Protein AF-0000000078660458 (afdb_homodimer)

Secondary structure (DSSP, 8-state):
------SSEEEEETTEEEEEEE--GGGHHHHHHHHHHS-GGGGTTSSB-TTSHHHHHHHHHHHHTTSEE-EEEEETTEEEEEEEEE--TTBS-TTEEEEEEEE-GGGTTTTHHHHHHHHHHHHHHHTT-SEEEEEE-TT-HHHHHHHHHTT-EEEEEEEEEEE-TTS-EEEEEEEEEEHHHHHHHHHHTT--/------SSEEEEETTEEEEEEE--GGGHHHHHHHHHHS-GGGGTTSSB-TTSHHHHHHHHHHHHTTSEEEEEEEETTEEEEEEEEE--TTBS-TTEEEEEEEE-GGGTTTTHHHHHHHHHHHHHHHTT-SEEEEEE-TT-HHHHHHHHHTT-EEEEEEEEEEE-TT--EEEEEEEEEEHHHHHHHHHHHT--

Solvent-accessible surface area (backbone atoms only — not comparable to full-atom values): 20630 Å² total; per-residue (Å²): 119,84,78,77,89,64,72,68,42,78,46,74,32,74,95,41,68,34,39,37,29,70,62,54,76,84,43,48,67,60,48,28,54,47,45,61,70,44,62,69,78,80,47,53,57,43,67,50,60,48,59,37,63,68,51,42,51,52,50,46,51,35,35,75,70,66,44,26,52,38,36,35,28,28,46,97,87,35,73,46,30,38,39,35,41,39,41,47,78,72,32,31,27,53,47,37,31,38,48,44,78,48,67,37,78,89,45,61,92,36,53,41,66,47,52,52,52,51,50,50,52,51,50,38,53,74,72,64,40,42,28,39,34,36,57,36,44,74,85,44,54,71,62,51,49,44,43,44,74,73,59,32,42,82,33,31,51,37,71,63,46,29,44,50,98,86,65,51,66,36,48,36,29,32,32,35,32,56,43,63,67,37,52,59,39,38,67,62,70,60,73,105,118,84,77,78,89,63,71,68,41,78,47,73,32,72,93,41,69,34,39,37,29,70,62,56,76,84,44,50,68,60,48,28,54,46,44,61,70,44,63,70,78,78,46,55,58,43,66,48,58,48,58,38,63,68,49,42,51,52,50,45,50,35,36,74,71,67,43,26,53,38,38,34,27,28,44,98,87,36,76,46,30,37,39,35,40,39,40,47,77,69,31,32,28,55,47,36,32,37,49,44,76,48,68,37,78,90,46,63,93,38,53,42,65,48,53,52,51,51,50,51,53,51,50,39,52,74,71,63,40,42,29,40,33,35,57,35,44,74,84,44,52,70,63,51,48,45,44,43,75,73,60,32,41,81,33,30,50,38,71,64,48,27,42,48,98,87,64,50,66,35,47,37,29,32,32,35,30,58,44,63,66,38,53,59,40,39,64,63,70,60,75,104

Organism: Novosphingobium aromaticivorans (strain ATCC 700278 / DSM 12444 / CCUG 56034 / CIP 105152 / NBRC 16084 / F199) (NCBI:txid279238)

InterPro domains:
  IPR000182 GNAT domain [PF00583] (55-152)
  IPR000182 GNAT domain [PS51186] (18-180)
  IPR016181 Acyl-CoA N-acyltransferase [SSF55729] (16-180)
  IPR050832 Bacterial Acetyltransferase [PTHR43877] (18-160)

Radius of gyration: 22.38 Å; Cα contacts (8 Å, |Δi|>4): 695; chains: 2; bounding box: 51×70×49 Å

pLDDT: mean 90.91, std 14.65, range [30.98, 98.62]

Sequence (384 aa):
MPDTLTYPRTVTAGARTITLRLMERDDAPALVAFAEALPPHDLLFLLRDIRNPKVVAAWIEQVERGQIRSLVALEDGRIVGCTALARDELSWSPHVADIRMLISPAMRGTGFGRVLAQECVAMGMADGESKLTARLTPDQGAALKVFEDLGFLPEALLRNHVRDAQGELHDIAIMALDLERQGGMKALYGMGMPDTLTYPRTVTAGARTITLRLMERDDAPALVAFAEALPPHDLLFLLRDIRNPKVVAAWIEQVERGQIRSLVALEDGRIVGCTALARDELSWSPHVADIRMLISPAMRGTGFGRVLAQECVAMGMADGESKLTARLTPDQGAALKVFEDLGFLPEALLRNHVRDAQGELHDIAIMALDLERQGGMKALYGMG

Structure (mmCIF, N/CA/C/O backbone):
data_AF-0000000078660458-model_v1
#
loop_
_entity.id
_entity.type
_entity.pdbx_description
1 polymer 'GCN5-related N-acetyltransferase'
#
loop_
_atom_site.group_PDB
_atom_site.id
_atom_site.type_symbol
_atom_site.label_atom_id
_atom_site.label_alt_id
_atom_site.label_comp_id
_atom_site.label_asym_id
_atom_site.label_entity_id
_atom_site.label_seq_id
_atom_site.pdbx_PDB_ins_code
_atom_site.Cartn_x
_atom_site.Cartn_y
_atom_site.Cartn_z
_atom_site.occupancy
_atom_site.B_iso_or_equiv
_atom_site.auth_seq_id
_atom_site.auth_comp_id
_atom_site.auth_asym_id
_atom_site.auth_atom_id
_atom_site.pdbx_PDB_model_num
ATOM 1 N N . MET A 1 1 ? 26.594 -20.188 -8.141 1 34.41 1 MET A N 1
ATOM 2 C CA . MET A 1 1 ? 25.953 -19.109 -8.883 1 34.41 1 MET A CA 1
ATOM 3 C C . MET A 1 1 ? 24.438 -19.203 -8.773 1 34.41 1 MET A C 1
ATOM 5 O O . MET A 1 1 ? 23.875 -20.297 -8.82 1 34.41 1 MET A O 1
ATOM 9 N N . PRO A 1 2 ? 23.672 -18.375 -8.062 1 42.72 2 PRO A N 1
ATOM 10 C CA . PRO A 1 2 ? 22.25 -18.75 -8 1 42.72 2 PRO A CA 1
ATOM 11 C C . PRO A 1 2 ? 21.719 -19.266 -9.336 1 42.72 2 PRO A C 1
ATOM 13 O O . PRO A 1 2 ? 22.188 -18.844 -10.398 1 42.72 2 PRO A O 1
ATOM 16 N N . ASP A 1 3 ? 21.438 -20.484 -9.508 1 50.25 3 ASP A N 1
ATOM 17 C CA . ASP A 1 3 ? 20.906 -21.094 -10.727 1 50.25 3 ASP A CA 1
ATOM 18 C C . ASP A 1 3 ? 20.031 -20.109 -11.492 1 50.25 3 ASP A C 1
ATOM 20 O O . ASP A 1 3 ? 19.125 -19.5 -10.914 1 50.25 3 ASP A O 1
ATOM 24 N N . THR A 1 4 ? 20.516 -19.438 -12.578 1 65.62 4 THR A N 1
ATOM 25 C CA . THR A 1 4 ? 19.828 -18.531 -13.484 1 65.62 4 THR A CA 1
ATOM 26 C C . THR A 1 4 ? 18.422 -19.031 -13.797 1 65.62 4 THR A C 1
ATOM 28 O O . THR A 1 4 ? 18.25 -20.141 -14.305 1 65.62 4 THR A O 1
ATOM 31 N N . LEU A 1 5 ? 17.391 -18.547 -13.039 1 83.25 5 LEU A N 1
ATOM 32 C CA . LEU A 1 5 ? 16 -18.859 -13.375 1 83.25 5 LEU A CA 1
ATOM 33 C C . LEU A 1 5 ? 15.711 -18.547 -14.836 1 83.25 5 LEU A C 1
ATOM 35 O O . LEU A 1 5 ? 15.844 -17.391 -15.266 1 83.25 5 LEU A O 1
ATOM 39 N N . THR A 1 6 ? 15.633 -19.672 -15.648 1 91.88 6 THR A N 1
ATOM 40 C CA . THR A 1 6 ? 15.328 -19.5 -17.062 1 91.88 6 THR A CA 1
ATOM 41 C C . THR A 1 6 ? 13.914 -19.969 -17.375 1 91.88 6 THR A C 1
ATOM 43 O O . THR A 1 6 ? 13.453 -20.984 -16.828 1 91.88 6 THR A O 1
ATOM 46 N N . TYR A 1 7 ? 13.312 -19.266 -18.297 1 94.81 7 TYR A N 1
ATOM 47 C CA . TYR A 1 7 ? 11.953 -19.609 -18.703 1 94.81 7 TYR A CA 1
ATOM 48 C C . TYR A 1 7 ? 11.852 -19.734 -20.219 1 94.81 7 TYR A C 1
ATOM 50 O O . TYR A 1 7 ? 12.578 -19.062 -20.953 1 94.81 7 TYR A O 1
ATOM 58 N N . PRO A 1 8 ? 10.992 -20.562 -20.688 1 96.5 8 PRO A N 1
ATOM 59 C CA . PRO A 1 8 ? 10.047 -21.406 -19.938 1 96.5 8 PRO A CA 1
ATOM 60 C C . PRO A 1 8 ? 10.734 -22.578 -19.234 1 96.5 8 PRO A C 1
ATOM 62 O O . PRO A 1 8 ? 11.82 -23 -19.656 1 96.5 8 PRO A O 1
ATOM 65 N N . ARG A 1 9 ? 10.133 -23.078 -18.094 1 95.06 9 ARG A N 1
ATOM 66 C CA . ARG A 1 9 ? 10.578 -24.297 -17.453 1 95.06 9 ARG A CA 1
ATOM 67 C C . ARG A 1 9 ? 9.383 -25.109 -16.938 1 95.06 9 ARG A C 1
ATOM 69 O O . ARG A 1 9 ? 8.289 -24.578 -16.766 1 95.06 9 ARG A O 1
ATOM 76 N N . THR A 1 10 ? 9.625 -26.422 -16.719 1 95.81 10 THR A N 1
ATOM 77 C CA . THR A 1 10 ? 8.578 -27.344 -16.281 1 95.81 10 THR A CA 1
ATOM 78 C C . THR A 1 10 ? 8.727 -27.672 -14.797 1 95.81 10 THR A C 1
ATOM 80 O O . THR A 1 10 ? 9.844 -27.891 -14.32 1 95.81 10 THR A O 1
ATOM 83 N N . VAL A 1 11 ? 7.609 -27.609 -14.125 1 94.25 11 VAL A N 1
ATOM 84 C CA . VAL A 1 11 ? 7.578 -28 -12.719 1 94.25 11 VAL A CA 1
ATOM 85 C C . VAL A 1 11 ? 6.508 -29.062 -12.5 1 94.25 11 VAL A C 1
ATOM 87 O O . VAL A 1 11 ? 5.633 -29.25 -13.344 1 94.25 11 VAL A O 1
ATOM 90 N N . THR A 1 12 ? 6.703 -29.734 -11.422 1 92.31 12 THR A N 1
ATOM 91 C CA . THR A 1 12 ? 5.738 -30.781 -11.102 1 92.31 12 THR A CA 1
ATOM 92 C C . THR A 1 12 ? 5.035 -30.469 -9.781 1 92.31 12 THR A C 1
ATOM 94 O O . THR A 1 12 ? 5.664 -30 -8.828 1 92.31 12 THR A O 1
ATOM 97 N N . ALA A 1 13 ? 3.77 -30.656 -9.703 1 90.12 13 ALA A N 1
ATOM 98 C CA . ALA A 1 13 ? 2.926 -30.594 -8.516 1 90.12 13 ALA A CA 1
ATOM 99 C C . ALA A 1 13 ? 2.055 -31.844 -8.398 1 90.12 13 ALA A C 1
ATOM 101 O O . ALA A 1 13 ? 1.079 -32 -9.133 1 90.12 13 ALA A O 1
ATOM 102 N N . GLY A 1 14 ? 2.389 -32.594 -7.453 1 87.38 14 GLY A N 1
ATOM 103 C CA . GLY A 1 14 ? 1.758 -33.906 -7.453 1 87.38 14 GLY A CA 1
ATOM 104 C C . GLY A 1 14 ? 2.002 -34.688 -8.734 1 87.38 14 GLY A C 1
ATOM 105 O O . GLY A 1 14 ? 3.15 -34.875 -9.133 1 87.38 14 GLY A O 1
ATOM 106 N N . ALA A 1 15 ? 0.923 -35.125 -9.328 1 88.38 15 ALA A N 1
ATOM 107 C CA . ALA A 1 15 ? 1.005 -35.906 -10.547 1 88.38 15 ALA A CA 1
ATOM 108 C C . ALA A 1 15 ? 0.92 -35 -11.789 1 88.38 15 ALA A C 1
ATOM 110 O O . ALA A 1 15 ? 0.965 -35.5 -12.914 1 88.38 15 ALA A O 1
ATOM 111 N N . ARG A 1 16 ? 0.962 -33.75 -11.57 1 91.88 16 ARG A N 1
ATOM 112 C CA . ARG A 1 16 ? 0.719 -32.812 -12.68 1 91.88 16 ARG A CA 1
ATOM 113 C C . ARG A 1 16 ? 2.012 -32.156 -13.125 1 91.88 16 ARG A C 1
ATOM 115 O O . ARG A 1 16 ? 2.895 -31.891 -12.312 1 91.88 16 ARG A O 1
ATOM 122 N N . THR A 1 17 ? 2.068 -31.938 -14.422 1 94.31 17 THR A N 1
ATOM 123 C CA . THR A 1 17 ? 3.184 -31.219 -15.016 1 94.31 17 THR A CA 1
ATOM 124 C C . THR A 1 17 ? 2.732 -29.844 -15.523 1 94.31 17 THR A C 1
ATOM 126 O O . THR A 1 17 ? 1.776 -29.75 -16.297 1 94.31 17 THR A O 1
ATOM 129 N N . ILE A 1 18 ? 3.439 -28.859 -15.094 1 96.44 18 ILE A N 1
ATOM 130 C CA . ILE A 1 18 ? 3.029 -27.5 -15.375 1 96.44 18 ILE A CA 1
ATOM 131 C C . ILE A 1 18 ? 4.184 -26.734 -16.016 1 96.44 18 ILE A C 1
ATOM 133 O O . ILE A 1 18 ? 5.34 -26.875 -15.609 1 96.44 18 ILE A O 1
ATOM 137 N N . THR A 1 19 ? 3.881 -26.016 -17.047 1 97.75 19 THR A N 1
ATOM 138 C CA . THR A 1 19 ? 4.879 -25.156 -17.672 1 97.75 19 THR A CA 1
ATOM 139 C C . THR A 1 19 ? 4.793 -23.734 -17.109 1 97.75 19 THR A C 1
ATOM 141 O O . THR A 1 19 ? 3.715 -23.125 -17.109 1 97.75 19 THR A O 1
ATOM 144 N N . LEU A 1 20 ? 5.91 -23.203 -16.609 1 97.88 20 LEU A N 1
ATOM 145 C CA . LEU A 1 20 ? 6.023 -21.812 -16.203 1 97.88 20 LEU A CA 1
ATOM 146 C C . LEU A 1 20 ? 6.73 -20.984 -17.281 1 97.88 20 LEU A C 1
ATOM 148 O O . LEU A 1 20 ? 7.781 -21.391 -17.781 1 97.88 20 LEU A O 1
ATOM 152 N N . ARG A 1 21 ? 6.203 -19.922 -17.641 1 97.94 21 ARG A N 1
ATOM 153 C CA . ARG A 1 21 ? 6.883 -18.984 -18.547 1 97.94 21 ARG A CA 1
ATOM 154 C C . ARG A 1 21 ? 6.543 -17.547 -18.188 1 97.94 21 ARG A C 1
ATOM 156 O O . ARG A 1 21 ? 5.609 -17.281 -17.438 1 97.94 21 ARG A O 1
ATOM 163 N N . LEU A 1 22 ? 7.332 -16.641 -18.766 1 97.5 22 LEU A N 1
ATOM 164 C CA . LEU A 1 22 ? 7.09 -15.219 -18.547 1 97.5 22 LEU A CA 1
ATOM 165 C C . LEU A 1 22 ? 5.781 -14.781 -19.188 1 97.5 22 LEU A C 1
ATOM 167 O O . LEU A 1 22 ? 5.43 -15.258 -20.281 1 97.5 22 LEU A O 1
ATOM 171 N N . MET A 1 23 ? 5.109 -13.906 -18.516 1 98.25 23 MET A N 1
ATOM 172 C CA . MET A 1 23 ? 3.875 -13.328 -19.031 1 98.25 23 MET A CA 1
ATOM 173 C C . MET A 1 23 ? 4.152 -12.461 -20.266 1 98.25 23 MET A C 1
ATOM 175 O O . MET A 1 23 ? 5.133 -11.711 -20.281 1 98.25 23 MET A O 1
ATOM 179 N N . GLU A 1 24 ? 3.301 -12.516 -21.266 1 97.38 24 GLU A N 1
ATOM 180 C CA . GLU A 1 24 ? 3.408 -11.711 -22.484 1 97.38 24 GLU A CA 1
ATOM 181 C C . GLU A 1 24 ? 2.111 -10.953 -22.75 1 97.38 24 GLU A C 1
ATOM 183 O O . GLU A 1 24 ? 1.062 -11.289 -22.203 1 97.38 24 GLU A O 1
ATOM 188 N N . ARG A 1 25 ? 2.248 -10 -23.594 1 97.5 25 ARG A N 1
ATOM 189 C CA . ARG A 1 25 ? 1.118 -9.141 -23.906 1 97.5 25 ARG A CA 1
ATOM 190 C C . ARG A 1 25 ? -0.065 -9.953 -24.422 1 97.5 25 ARG A C 1
ATOM 192 O O . ARG A 1 25 ? -1.214 -9.68 -24.078 1 97.5 25 ARG A O 1
ATOM 199 N N . ASP A 1 26 ? 0.163 -10.945 -25.156 1 97.56 26 ASP A N 1
ATOM 200 C CA . ASP A 1 26 ? -0.891 -11.727 -25.797 1 97.56 26 ASP A CA 1
ATOM 201 C C . ASP A 1 26 ? -1.619 -12.602 -24.781 1 97.56 26 ASP A C 1
ATOM 203 O O . ASP A 1 26 ? -2.656 -13.188 -25.094 1 97.56 26 ASP A O 1
ATOM 207 N N . ASP A 1 27 ? -1.195 -12.656 -23.547 1 98.06 27 ASP A N 1
ATOM 208 C CA . ASP A 1 27 ? -1.847 -13.445 -22.516 1 98.06 27 ASP A CA 1
ATOM 209 C C . ASP A 1 27 ? -3.076 -12.719 -21.969 1 98.06 27 ASP A C 1
ATOM 211 O O . ASP A 1 27 ? -3.873 -13.305 -21.234 1 98.06 27 ASP A O 1
ATOM 215 N N . ALA A 1 28 ? -3.297 -11.477 -22.344 1 98 28 ALA A N 1
ATOM 216 C CA . ALA A 1 28 ? -4.266 -10.594 -21.703 1 98 28 ALA A CA 1
ATOM 217 C C . ALA A 1 28 ? -5.66 -11.211 -21.703 1 98 28 ALA A C 1
ATOM 219 O O . ALA A 1 28 ? -6.293 -11.344 -20.656 1 98 28 ALA A O 1
ATOM 220 N N . PRO A 1 29 ? -6.172 -11.695 -22.859 1 97.88 29 PRO A N 1
ATOM 221 C CA . PRO A 1 29 ? -7.52 -12.266 -22.844 1 97.88 29 PRO A CA 1
ATOM 222 C C . PRO A 1 29 ? -7.621 -13.508 -21.953 1 97.88 29 PRO A C 1
ATOM 224 O O . PRO A 1 29 ? -8.609 -13.672 -21.234 1 97.88 29 PRO A O 1
ATOM 227 N N . ALA A 1 30 ? -6.652 -14.328 -22 1 98.19 30 ALA A N 1
ATOM 228 C CA . ALA A 1 30 ? -6.668 -15.547 -21.203 1 98.19 30 ALA A CA 1
ATOM 229 C C . ALA A 1 30 ? -6.566 -15.234 -19.703 1 98.19 30 ALA A C 1
ATOM 231 O O . ALA A 1 30 ? -7.141 -15.945 -18.875 1 98.19 30 ALA A O 1
ATOM 232 N N . LEU A 1 31 ? -5.809 -14.188 -19.375 1 98.38 31 LEU A N 1
ATOM 233 C CA . LEU A 1 31 ? -5.676 -13.781 -17.984 1 98.38 31 LEU A CA 1
ATOM 234 C C . LEU A 1 31 ? -7.004 -13.258 -17.438 1 98.38 31 LEU A C 1
ATOM 236 O O . LEU A 1 31 ? -7.379 -13.57 -16.312 1 98.38 31 LEU A O 1
ATOM 240 N N . VAL A 1 32 ? -7.688 -12.469 -18.234 1 98.19 32 VAL A N 1
ATOM 241 C CA . VAL A 1 32 ? -8.992 -11.961 -17.828 1 98.19 32 VAL A CA 1
ATOM 242 C C . VAL A 1 32 ? -9.961 -13.125 -17.609 1 98.19 32 VAL A C 1
ATOM 244 O O . VAL A 1 32 ? -10.664 -13.18 -16.609 1 98.19 32 VAL A O 1
ATOM 247 N N . ALA A 1 33 ? -9.945 -14.07 -18.531 1 97.81 33 ALA A N 1
ATOM 248 C CA . ALA A 1 33 ? -10.797 -15.258 -18.422 1 97.81 33 ALA A CA 1
ATOM 249 C C . ALA A 1 33 ? -10.453 -16.062 -17.172 1 97.81 33 ALA A C 1
ATOM 251 O O . ALA A 1 33 ? -11.344 -16.547 -16.469 1 97.81 33 ALA A O 1
ATOM 252 N N . PHE A 1 34 ? -9.234 -16.172 -16.938 1 98.19 34 PHE A N 1
ATOM 253 C CA . PHE A 1 34 ? -8.758 -16.875 -15.75 1 98.19 34 PHE A CA 1
ATOM 254 C C . PHE A 1 34 ? -9.258 -16.203 -14.484 1 98.19 34 PHE A C 1
ATOM 256 O O . PHE A 1 34 ? -9.789 -16.859 -13.586 1 98.19 34 PHE A O 1
ATOM 263 N N . ALA A 1 35 ? -9.094 -14.898 -14.391 1 97.25 35 ALA A N 1
ATOM 264 C CA . ALA A 1 35 ? -9.539 -14.117 -13.242 1 97.25 35 ALA A CA 1
ATOM 265 C C . ALA A 1 35 ? -11.039 -14.266 -13.031 1 97.25 35 ALA A C 1
ATOM 267 O O . ALA A 1 35 ? -11.508 -14.422 -11.898 1 97.25 35 ALA A O 1
ATOM 268 N N . GLU A 1 36 ? -11.797 -14.281 -14.086 1 96.5 36 GLU A N 1
ATOM 269 C CA . GLU A 1 36 ? -13.25 -14.375 -14.031 1 96.5 36 GLU A CA 1
ATOM 270 C C . GLU A 1 36 ? -13.695 -15.727 -13.492 1 96.5 36 GLU A C 1
ATOM 272 O O . GLU A 1 36 ? -14.766 -15.844 -12.891 1 96.5 36 GLU A O 1
ATOM 277 N N . ALA A 1 37 ? -12.875 -16.672 -13.695 1 96.69 37 ALA A N 1
ATOM 278 C CA . ALA A 1 37 ? -13.227 -18.031 -13.297 1 96.69 37 ALA A CA 1
ATOM 279 C C . ALA A 1 37 ? -12.898 -18.266 -11.82 1 96.69 37 ALA A C 1
ATOM 281 O O . ALA A 1 37 ? -13.32 -19.281 -11.242 1 96.69 37 ALA A O 1
ATOM 282 N N . LEU A 1 38 ? -12.164 -17.438 -11.219 1 96.44 38 LEU A N 1
ATOM 283 C CA . LEU A 1 38 ? -11.789 -17.578 -9.812 1 96.44 38 LEU A CA 1
ATOM 284 C C . LEU A 1 38 ? -12.914 -17.109 -8.898 1 96.44 38 LEU A C 1
ATOM 286 O O . LEU A 1 38 ? -13.656 -16.188 -9.242 1 96.44 38 LEU A O 1
ATOM 290 N N . PRO A 1 39 ? -13.055 -17.781 -7.691 1 93.94 39 PRO A N 1
ATOM 291 C CA . PRO A 1 39 ? -13.93 -17.156 -6.695 1 93.94 39 PRO A CA 1
ATOM 292 C C . PRO A 1 39 ? -13.508 -15.734 -6.352 1 93.94 39 PRO A C 1
ATOM 294 O O . PRO A 1 39 ? -12.32 -15.477 -6.133 1 93.94 39 PRO A O 1
ATOM 297 N N . PRO A 1 40 ? -14.422 -14.836 -6.297 1 92.06 40 PRO A N 1
ATOM 298 C CA . PRO A 1 40 ? -14.078 -13.438 -6.035 1 92.06 40 PRO A CA 1
ATOM 299 C C . PRO A 1 40 ? -13.242 -13.266 -4.77 1 92.06 40 PRO A C 1
ATOM 301 O O . PRO A 1 40 ? -12.375 -12.383 -4.711 1 92.06 40 PRO A O 1
ATOM 304 N N . HIS A 1 41 ? -13.492 -14.086 -3.811 1 93.44 41 HIS A N 1
ATOM 305 C CA . HIS A 1 41 ? -12.766 -14 -2.549 1 93.44 41 HIS A CA 1
ATOM 306 C C . HIS A 1 41 ? -11.266 -14.18 -2.764 1 93.44 41 HIS A C 1
ATOM 308 O O . HIS A 1 41 ? -10.461 -13.57 -2.061 1 93.44 41 HIS A O 1
ATOM 314 N N . ASP A 1 42 ? -10.859 -14.844 -3.834 1 94.12 42 ASP A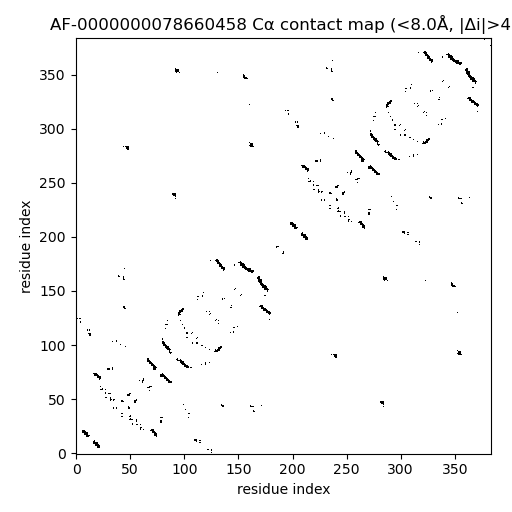 N 1
ATOM 315 C CA . ASP A 1 42 ? -9.461 -15.125 -4.129 1 94.12 42 ASP A CA 1
ATOM 316 C C . ASP A 1 42 ? -8.758 -13.898 -4.688 1 94.12 42 ASP A C 1
ATOM 318 O O . ASP A 1 42 ? -7.523 -13.867 -4.781 1 94.12 42 ASP A O 1
ATOM 322 N N . LEU A 1 43 ? -9.539 -12.891 -4.957 1 96.12 43 LEU A N 1
ATOM 323 C CA . LEU A 1 43 ? -8.992 -11.727 -5.645 1 96.12 43 LEU A CA 1
ATOM 324 C C . LEU A 1 43 ? -8.805 -10.562 -4.68 1 96.12 43 LEU A C 1
ATOM 326 O O . LEU A 1 43 ? -8.133 -9.586 -5.004 1 96.12 43 LEU A O 1
ATOM 330 N N . LEU A 1 44 ? -9.266 -10.672 -3.439 1 94.62 44 LEU A N 1
ATOM 331 C CA . LEU A 1 44 ? -9.43 -9.531 -2.539 1 94.62 44 LEU A CA 1
ATOM 332 C C . LEU A 1 44 ? -8.07 -9.023 -2.059 1 94.62 44 LEU A C 1
ATOM 334 O O . LEU A 1 44 ? -7.938 -7.855 -1.693 1 94.62 44 LEU A O 1
ATOM 338 N N . PHE A 1 45 ? -7.086 -9.867 -2.061 1 94.19 45 PHE A N 1
ATOM 339 C CA . PHE A 1 45 ? -5.777 -9.453 -1.566 1 94.19 45 PHE A CA 1
ATOM 340 C C . PHE A 1 45 ? -5.055 -8.594 -2.596 1 94.19 45 PHE A C 1
ATOM 342 O O . PHE A 1 45 ? -4.043 -7.961 -2.283 1 94.19 45 PHE A O 1
ATOM 349 N N . LEU A 1 46 ? -5.539 -8.625 -3.82 1 94.38 46 LEU A N 1
ATOM 350 C CA . LEU A 1 46 ? -4.953 -7.785 -4.859 1 94.38 46 LEU A CA 1
ATOM 351 C C . LEU A 1 46 ? -5.34 -6.324 -4.66 1 94.38 46 LEU A C 1
ATOM 353 O O . LEU A 1 46 ? -6.312 -6.027 -3.963 1 94.38 46 LEU A O 1
ATOM 357 N N . LEU A 1 47 ? -4.609 -5.469 -5.137 1 89 47 LEU A N 1
ATOM 358 C CA . LEU A 1 47 ? -4.922 -4.051 -4.996 1 89 47 LEU A CA 1
ATOM 359 C C . LEU A 1 47 ? -6.156 -3.682 -5.809 1 89 47 LEU A C 1
ATOM 361 O O . LEU A 1 47 ? -7.047 -2.988 -5.312 1 89 47 LEU A O 1
ATOM 365 N N . ARG A 1 48 ? -6.195 -4.262 -7.043 1 91.06 48 ARG A N 1
ATOM 366 C CA . ARG A 1 48 ? -7.297 -3.953 -7.945 1 91.06 48 ARG A CA 1
ATOM 367 C C . ARG A 1 48 ? -7.934 -5.227 -8.492 1 91.06 48 ARG A C 1
ATOM 369 O O . ARG A 1 48 ? -7.336 -6.305 -8.414 1 91.06 48 ARG A O 1
ATOM 376 N N . ASP A 1 49 ? -9.156 -5.066 -9.047 1 93.12 49 ASP A N 1
ATOM 377 C CA . ASP A 1 49 ? -9.938 -6.18 -9.578 1 93.12 49 ASP A CA 1
ATOM 378 C C . ASP A 1 49 ? -9.453 -6.566 -10.977 1 93.12 49 ASP A C 1
ATOM 380 O O . ASP A 1 49 ? -9.797 -5.902 -11.961 1 93.12 49 ASP A O 1
ATOM 384 N N . ILE A 1 50 ? -8.781 -7.68 -11.102 1 95.31 50 ILE A N 1
ATOM 385 C CA . ILE A 1 50 ? -8.133 -8.062 -12.359 1 95.31 50 ILE A CA 1
ATOM 386 C C . ILE A 1 50 ? -9.156 -8.711 -13.289 1 95.31 50 ILE A C 1
ATOM 388 O O . ILE A 1 50 ? -8.812 -9.141 -14.391 1 95.31 50 ILE A O 1
ATOM 392 N N . ARG A 1 51 ? -10.43 -8.844 -12.922 1 95.12 51 ARG A N 1
ATOM 393 C CA . ARG A 1 51 ? -11.469 -9.211 -13.875 1 95.12 51 ARG A CA 1
ATOM 394 C C . ARG A 1 51 ? -11.727 -8.094 -14.875 1 95.12 51 ARG A C 1
ATOM 396 O O . ARG A 1 51 ? -12.305 -8.32 -15.93 1 95.12 51 ARG A O 1
ATOM 403 N N . ASN A 1 52 ? -11.312 -6.914 -14.477 1 94.19 52 ASN A N 1
ATOM 404 C CA . ASN A 1 52 ? -11.391 -5.762 -15.375 1 94.19 52 ASN A CA 1
ATOM 405 C C . ASN A 1 52 ? -10.258 -5.766 -16.391 1 94.19 52 ASN A C 1
ATOM 407 O O . ASN A 1 52 ? -9.086 -5.656 -16.016 1 94.19 52 ASN A O 1
ATOM 411 N N . PRO A 1 53 ? -10.57 -5.738 -17.688 1 96.5 53 PRO A N 1
ATOM 412 C CA . PRO A 1 53 ? -9.523 -5.797 -18.703 1 96.5 53 PRO A CA 1
ATOM 413 C C . PRO A 1 53 ? -8.562 -4.609 -18.641 1 96.5 53 PRO A C 1
ATOM 415 O O . PRO A 1 53 ? -7.387 -4.742 -18.969 1 96.5 53 PRO A O 1
ATOM 418 N N . LYS A 1 54 ? -9.023 -3.479 -18.203 1 95.5 54 LYS A N 1
ATOM 419 C CA . LYS A 1 54 ? -8.148 -2.312 -18.094 1 95.5 54 LYS A CA 1
ATOM 420 C C . LYS A 1 54 ? -7.066 -2.533 -17.031 1 95.5 54 LYS A C 1
ATOM 422 O O . LYS A 1 54 ? -5.941 -2.053 -17.188 1 95.5 54 LYS A O 1
ATOM 427 N N . VAL A 1 55 ? -7.449 -3.236 -15.977 1 95.44 55 VAL A N 1
ATOM 428 C CA . VAL A 1 55 ? -6.488 -3.529 -14.914 1 95.44 55 VAL A CA 1
ATOM 429 C C . VAL A 1 55 ? -5.434 -4.508 -15.43 1 95.44 55 VAL A C 1
ATOM 431 O O . VAL A 1 55 ? -4.238 -4.324 -15.188 1 95.44 55 VAL A O 1
ATOM 434 N N . VAL A 1 56 ? -5.844 -5.48 -16.203 1 97.62 56 VAL A N 1
ATOM 435 C CA . VAL A 1 56 ? -4.922 -6.457 -16.781 1 97.62 56 VAL A CA 1
ATOM 436 C C . VAL A 1 56 ? -4.004 -5.77 -17.781 1 97.62 56 VAL A C 1
ATOM 438 O O . VAL A 1 56 ? -2.801 -6.035 -17.812 1 97.62 56 VAL A O 1
ATOM 441 N N . ALA A 1 57 ? -4.535 -4.895 -18.562 1 97.38 57 ALA A N 1
ATOM 442 C CA . ALA A 1 57 ? -3.734 -4.156 -19.531 1 97.38 57 ALA A CA 1
ATOM 443 C C . ALA A 1 57 ? -2.646 -3.338 -18.844 1 97.38 57 ALA A C 1
ATOM 445 O O . ALA A 1 57 ? -1.497 -3.318 -19.281 1 97.38 57 ALA A O 1
ATOM 446 N N . ALA A 1 58 ? -2.992 -2.678 -17.812 1 95.56 58 ALA A N 1
ATOM 447 C CA . ALA A 1 58 ? -2.023 -1.897 -17.047 1 95.56 58 ALA A CA 1
ATOM 448 C C . ALA A 1 58 ? -0.951 -2.797 -16.438 1 95.56 58 ALA A C 1
ATOM 450 O O . ALA A 1 58 ? 0.227 -2.432 -16.391 1 95.56 58 ALA A O 1
ATOM 451 N N . TRP A 1 59 ? -1.41 -3.932 -15.945 1 97 59 TRP A N 1
ATOM 452 C CA . TRP A 1 59 ? -0.485 -4.926 -15.406 1 97 59 TRP A CA 1
ATOM 453 C C . TRP A 1 59 ? 0.527 -5.355 -16.453 1 97 59 TRP A C 1
ATOM 455 O O . TRP A 1 59 ? 1.736 -5.312 -16.219 1 97 59 TRP A O 1
ATOM 465 N N . ILE A 1 60 ? 0.09 -5.633 -17.594 1 97.81 60 ILE A N 1
ATOM 466 C CA . ILE A 1 60 ? 0.938 -6.082 -18.703 1 97.81 60 ILE A CA 1
ATOM 467 C C . ILE A 1 60 ? 1.893 -4.961 -19.109 1 97.81 60 ILE A C 1
ATOM 469 O O . ILE A 1 60 ? 3.066 -5.211 -19.391 1 97.81 60 ILE A O 1
ATOM 473 N N . GLU A 1 61 ? 1.433 -3.787 -19.141 1 96.94 61 GLU A N 1
ATOM 474 C CA . GLU A 1 61 ? 2.297 -2.646 -19.422 1 96.94 61 GLU A CA 1
ATOM 475 C C . GLU A 1 61 ? 3.434 -2.541 -18.422 1 96.94 61 GLU A C 1
ATOM 477 O O . GLU A 1 61 ? 4.578 -2.273 -18.781 1 96.94 61 GLU A O 1
ATOM 482 N N . GLN A 1 62 ? 3.115 -2.719 -17.188 1 95.94 62 GLN A N 1
ATOM 483 C CA . GLN A 1 62 ? 4.133 -2.664 -16.141 1 95.94 62 GLN A CA 1
ATOM 484 C C . GLN A 1 62 ? 5.125 -3.814 -16.281 1 95.94 62 GLN A C 1
ATOM 486 O O . GLN A 1 62 ? 6.309 -3.662 -15.969 1 95.94 62 GLN A O 1
ATOM 491 N N . VAL A 1 63 ? 4.668 -4.93 -16.719 1 97.06 63 VAL A N 1
ATOM 492 C CA . VAL A 1 63 ? 5.543 -6.066 -17 1 97.06 63 VAL A CA 1
ATOM 493 C C . VAL A 1 63 ? 6.496 -5.715 -18.141 1 97.06 63 VAL A C 1
ATOM 495 O O . VAL A 1 63 ? 7.707 -5.93 -18.031 1 97.06 63 VAL A O 1
ATOM 498 N N . GLU A 1 64 ? 5.984 -5.094 -19.141 1 96.31 64 GLU A N 1
ATOM 499 C CA . GLU A 1 64 ? 6.785 -4.734 -20.312 1 96.31 64 GLU A CA 1
ATOM 500 C C . GLU A 1 64 ? 7.82 -3.67 -19.953 1 96.31 64 GLU A C 1
ATOM 502 O O . GLU A 1 64 ? 8.914 -3.648 -20.531 1 96.31 64 GLU A O 1
ATOM 507 N N . ARG A 1 65 ? 7.469 -2.893 -19 1 93.56 65 ARG A N 1
ATOM 508 C CA . ARG A 1 65 ? 8.375 -1.831 -18.578 1 93.56 65 ARG A CA 1
ATOM 509 C C . ARG A 1 65 ? 9.391 -2.35 -17.562 1 93.56 65 ARG A C 1
ATOM 511 O O . ARG A 1 65 ? 10.281 -1.612 -17.141 1 93.56 65 ARG A O 1
ATOM 518 N N . GLY A 1 66 ? 9.242 -3.572 -17.109 1 91.25 66 GLY A N 1
ATOM 519 C CA . GLY A 1 66 ? 10.203 -4.176 -16.188 1 91.25 66 GLY A CA 1
ATOM 520 C C . GLY A 1 66 ? 9.891 -3.891 -14.734 1 91.25 66 GLY A C 1
ATOM 521 O O . GLY A 1 66 ? 10.68 -4.238 -13.852 1 91.25 66 GLY A O 1
ATOM 522 N N . GLN A 1 67 ? 8.75 -3.332 -14.406 1 91.69 67 GLN A N 1
ATOM 523 C CA . GLN A 1 67 ? 8.375 -2.953 -13.047 1 91.69 67 GLN A CA 1
ATOM 524 C C . GLN A 1 67 ? 7.812 -4.145 -12.281 1 91.69 67 GLN A C 1
ATOM 526 O O . GLN A 1 67 ? 7.91 -4.203 -11.055 1 91.69 67 GLN A O 1
ATOM 531 N N . ILE A 1 68 ? 7.191 -5.02 -13.047 1 96.12 68 ILE A N 1
ATOM 532 C CA . ILE A 1 68 ? 6.621 -6.238 -12.484 1 96.12 68 ILE A CA 1
ATOM 533 C C . ILE A 1 68 ? 7.141 -7.453 -13.25 1 96.12 68 ILE A C 1
ATOM 535 O O . ILE A 1 68 ? 7.176 -7.453 -14.484 1 96.12 68 ILE A O 1
ATOM 539 N N . ARG A 1 69 ? 7.578 -8.398 -12.531 1 96.19 69 ARG A N 1
ATOM 540 C CA . ARG A 1 69 ? 7.914 -9.688 -13.133 1 96.19 69 ARG A CA 1
ATOM 541 C C . ARG A 1 69 ? 6.805 -10.711 -12.891 1 96.19 69 ARG A C 1
ATOM 543 O O . ARG A 1 69 ? 6.465 -11.008 -11.742 1 96.19 69 ARG A O 1
ATOM 550 N N . SER A 1 70 ? 6.289 -11.203 -13.977 1 98.12 70 SER A N 1
ATOM 551 C CA . SER A 1 70 ? 5.125 -12.078 -13.852 1 98.12 70 SER A CA 1
ATOM 552 C C . SER A 1 70 ? 5.316 -13.375 -14.633 1 98.12 70 SER A C 1
ATOM 554 O O . SER A 1 70 ? 5.879 -13.367 -15.727 1 98.12 70 SER A O 1
ATOM 556 N N . LEU A 1 71 ? 4.863 -14.438 -14.039 1 98.06 71 LEU A N 1
ATOM 557 C CA . LEU A 1 71 ? 4.789 -15.742 -14.688 1 98.06 71 LEU A CA 1
ATOM 558 C C . LEU A 1 71 ? 3.34 -16.141 -14.93 1 98.06 71 LEU A C 1
ATOM 560 O O . LEU A 1 71 ? 2.447 -15.758 -14.172 1 98.06 71 LEU A O 1
ATOM 564 N N . VAL A 1 72 ? 3.174 -16.906 -15.992 1 98.62 72 VAL A N 1
ATOM 565 C CA . VAL A 1 72 ? 1.96 -17.703 -16.172 1 98.62 72 VAL A CA 1
ATOM 566 C C . VAL A 1 72 ? 2.295 -19.188 -16.078 1 98.62 72 VAL A C 1
ATOM 568 O O . VAL A 1 72 ? 3.348 -19.625 -16.547 1 98.62 72 VAL A O 1
ATOM 571 N N . ALA A 1 73 ? 1.447 -19.859 -15.445 1 98.5 73 ALA A N 1
ATOM 572 C CA . ALA A 1 73 ? 1.522 -21.312 -15.359 1 98.5 73 ALA A CA 1
ATOM 573 C C . ALA A 1 73 ? 0.496 -21.969 -16.281 1 98.5 73 ALA A C 1
ATOM 575 O O . ALA A 1 73 ? -0.702 -21.688 -16.188 1 98.5 73 ALA A O 1
ATOM 576 N N . LEU A 1 74 ? 1.016 -22.875 -17.094 1 98 74 LEU A N 1
ATOM 577 C CA . LEU A 1 74 ? 0.152 -23.453 -18.109 1 98 74 LEU A CA 1
ATOM 578 C C . LEU A 1 74 ? 0.084 -24.969 -17.953 1 98 74 LEU A C 1
ATOM 580 O O . LEU A 1 74 ? 1.113 -25.625 -17.781 1 98 74 LEU A O 1
ATOM 584 N N . GLU A 1 75 ? -1.065 -25.484 -17.938 1 96.88 75 GLU A N 1
ATOM 585 C CA . GLU A 1 75 ? -1.34 -26.906 -18.094 1 96.88 75 GLU A CA 1
ATOM 586 C C . GLU A 1 75 ? -2.215 -27.172 -19.328 1 96.88 75 GLU A C 1
ATOM 588 O O . GLU A 1 75 ? -3.326 -26.641 -19.422 1 96.88 75 GLU A O 1
ATOM 593 N N . ASP A 1 76 ? -1.715 -27.984 -20.297 1 93.44 76 ASP A N 1
ATOM 594 C CA . ASP A 1 76 ? -2.426 -28.297 -21.531 1 93.44 76 ASP A CA 1
ATOM 595 C C . ASP A 1 76 ? -2.865 -27.016 -22.25 1 93.44 76 ASP A C 1
ATOM 597 O O . ASP A 1 76 ? -4.02 -26.891 -22.656 1 93.44 76 ASP A O 1
ATOM 601 N N . GLY A 1 77 ? -2.053 -25.953 -22.172 1 92.31 77 GLY A N 1
ATOM 602 C CA . GLY A 1 77 ? -2.271 -24.719 -22.906 1 92.31 77 GLY A CA 1
ATOM 603 C C . GLY A 1 77 ? -3.189 -23.75 -22.188 1 92.31 77 GLY A C 1
ATOM 604 O O . GLY A 1 77 ? -3.453 -22.656 -22.688 1 92.31 77 GLY A O 1
ATOM 605 N N . ARG A 1 78 ? -3.605 -24.156 -21.031 1 96.31 78 ARG A N 1
ATOM 606 C CA . ARG A 1 78 ? -4.508 -23.297 -20.266 1 96.31 78 ARG A CA 1
ATOM 607 C C . ARG A 1 78 ? -3.811 -22.719 -19.031 1 96.31 78 ARG A C 1
ATOM 609 O O . ARG A 1 78 ? -3.049 -23.422 -18.359 1 96.31 78 ARG A O 1
ATOM 616 N N . ILE A 1 79 ? -4.152 -21.469 -18.734 1 98.19 79 ILE A N 1
ATOM 617 C CA . ILE A 1 79 ? -3.586 -20.844 -17.547 1 98.19 79 ILE A CA 1
ATOM 618 C C . ILE A 1 79 ? -4.234 -21.438 -16.297 1 98.19 79 ILE A C 1
ATOM 620 O O . ILE A 1 79 ? -5.457 -21.391 -16.141 1 98.19 79 ILE A O 1
ATOM 624 N N . VAL A 1 80 ? -3.408 -21.984 -15.414 1 98 80 VAL A N 1
ATOM 625 C CA . VAL A 1 80 ? -3.912 -22.562 -14.18 1 98 80 VAL A CA 1
ATOM 626 C C . VAL A 1 80 ? -3.367 -21.797 -12.984 1 98 80 VAL A C 1
ATOM 628 O O . VAL A 1 80 ? -3.709 -22.094 -11.836 1 98 80 VAL A O 1
ATOM 631 N N . GLY A 1 81 ? -2.537 -20.812 -13.211 1 98.19 81 GLY A N 1
ATOM 632 C CA . GLY A 1 81 ? -1.984 -19.922 -12.203 1 98.19 81 GLY A CA 1
ATOM 633 C C . GLY A 1 81 ? -1.168 -18.797 -12.789 1 98.19 81 GLY A C 1
ATOM 634 O O . GLY A 1 81 ? -0.788 -18.828 -13.961 1 98.19 81 GLY A O 1
ATOM 635 N N . CYS A 1 82 ? -0.93 -17.812 -12.023 1 98.5 82 CYS A N 1
ATOM 636 C CA . CYS A 1 82 ? -0.054 -16.703 -12.406 1 98.5 82 CYS A CA 1
ATOM 637 C C . CYS A 1 82 ? 0.556 -16.047 -11.172 1 98.5 82 CYS A C 1
ATOM 639 O O . CYS A 1 82 ? 0.092 -16.266 -10.047 1 98.5 82 CYS A O 1
ATOM 641 N N . THR A 1 83 ? 1.622 -15.359 -11.391 1 98.12 83 THR A N 1
ATOM 642 C CA . THR A 1 83 ? 2.299 -14.664 -10.305 1 98.12 83 THR A CA 1
ATOM 643 C C . THR A 1 83 ? 2.668 -13.242 -10.719 1 98.12 83 THR A C 1
ATOM 645 O O . THR A 1 83 ? 2.648 -12.914 -11.906 1 98.12 83 THR A O 1
ATOM 648 N N . ALA A 1 84 ? 2.963 -12.461 -9.773 1 97.75 84 ALA A N 1
ATOM 649 C CA . ALA A 1 84 ? 3.576 -11.148 -9.961 1 97.75 84 ALA A CA 1
ATOM 650 C C . ALA A 1 84 ? 4.543 -10.828 -8.828 1 97.75 84 ALA A C 1
ATOM 652 O O . ALA A 1 84 ? 4.258 -11.102 -7.66 1 97.75 84 ALA A O 1
ATOM 653 N N . LEU A 1 85 ? 5.664 -10.438 -9.156 1 97.12 85 LEU A N 1
ATOM 654 C CA . LEU A 1 85 ? 6.602 -9.789 -8.258 1 97.12 85 LEU A CA 1
ATOM 655 C C . LEU A 1 85 ? 6.68 -8.289 -8.547 1 97.12 85 LEU A C 1
ATOM 657 O O . LEU A 1 85 ? 7.301 -7.879 -9.531 1 97.12 85 LEU A O 1
ATOM 661 N N . ALA A 1 86 ? 6.047 -7.516 -7.695 1 96.69 86 ALA A N 1
ATOM 662 C CA . ALA A 1 86 ? 5.922 -6.082 -7.945 1 96.69 86 ALA A CA 1
ATOM 663 C C . ALA A 1 86 ? 6.859 -5.285 -7.043 1 96.69 86 ALA A C 1
ATOM 665 O O . ALA A 1 86 ? 6.891 -5.496 -5.828 1 96.69 86 ALA A O 1
ATOM 666 N N . ARG A 1 87 ? 7.641 -4.441 -7.652 1 93.25 87 ARG A N 1
ATOM 667 C CA . ARG A 1 87 ? 8.562 -3.537 -6.973 1 93.25 87 ARG A CA 1
ATOM 668 C C . ARG A 1 87 ? 8.43 -2.115 -7.504 1 93.25 87 ARG A C 1
ATOM 670 O O . ARG A 1 87 ? 8.164 -1.914 -8.695 1 93.25 87 ARG A O 1
ATOM 677 N N . ASP A 1 88 ? 8.461 -1.157 -6.656 1 91.56 88 ASP A N 1
ATOM 678 C CA . ASP A 1 88 ? 8.477 0.247 -7.055 1 91.56 88 ASP A CA 1
ATOM 679 C C . ASP A 1 88 ? 9.859 0.864 -6.852 1 91.56 88 ASP A C 1
ATOM 681 O O . ASP A 1 88 ? 10.195 1.292 -5.746 1 91.56 88 ASP A O 1
ATOM 685 N N . GLU A 1 89 ? 10.562 1.028 -7.906 1 88.94 89 GLU A N 1
ATOM 686 C CA . GLU A 1 89 ? 11.945 1.49 -7.859 1 88.94 89 GLU A CA 1
ATOM 687 C C . GLU A 1 89 ? 12.023 2.955 -7.438 1 88.94 89 GLU A C 1
ATOM 689 O O . GLU A 1 89 ? 13.086 3.434 -7.031 1 88.94 89 GLU A O 1
ATOM 694 N N . LEU A 1 90 ? 10.938 3.592 -7.551 1 88.25 90 LEU A N 1
ATOM 695 C CA . LEU A 1 90 ? 10.945 5.023 -7.277 1 88.25 90 LEU A CA 1
ATOM 696 C C . LEU A 1 90 ? 10.43 5.309 -5.867 1 88.25 90 LEU A C 1
ATOM 698 O O . LEU A 1 90 ? 10.375 6.469 -5.449 1 88.25 90 LEU A O 1
ATOM 702 N N . SER A 1 91 ? 10.102 4.266 -5.125 1 93.25 91 SER A N 1
ATOM 703 C CA . SER A 1 91 ? 9.602 4.422 -3.76 1 93.25 91 SER A CA 1
ATOM 704 C C . SER A 1 91 ? 10.75 4.441 -2.754 1 93.25 91 SER A C 1
ATOM 706 O O . SER A 1 91 ? 11.914 4.316 -3.131 1 93.25 91 SER A O 1
ATOM 708 N N . TRP A 1 92 ? 10.445 4.645 -1.465 1 95.12 92 TRP A N 1
ATOM 709 C CA . TRP A 1 92 ? 11.406 4.516 -0.375 1 95.12 92 TRP A CA 1
ATOM 710 C C . TRP A 1 92 ? 11.672 3.051 -0.055 1 95.12 92 TRP A C 1
ATOM 712 O O . TRP A 1 92 ? 12.453 2.738 0.852 1 95.12 92 TRP A O 1
ATOM 722 N N . SER A 1 93 ? 11.039 2.123 -0.834 1 95.88 93 SER A N 1
ATOM 723 C CA . SER A 1 93 ? 11.172 0.689 -0.6 1 95.88 93 SER A CA 1
ATOM 724 C C . SER A 1 93 ? 11.625 -0.036 -1.861 1 95.88 93 SER A C 1
ATOM 726 O O . SER A 1 93 ? 11.055 -1.059 -2.24 1 95.88 93 SER A O 1
ATOM 728 N N . PRO A 1 94 ? 12.664 0.429 -2.514 1 93.38 94 PRO A N 1
ATOM 729 C CA . PRO A 1 94 ? 13.086 -0.249 -3.742 1 93.38 94 PRO A CA 1
ATOM 730 C C . PRO A 1 94 ? 13.625 -1.655 -3.484 1 93.38 94 PRO A C 1
ATOM 732 O O . PRO A 1 94 ? 13.773 -2.441 -4.422 1 93.38 94 PRO A O 1
ATOM 735 N N . HIS A 1 95 ? 13.93 -1.979 -2.266 1 94.69 95 HIS A N 1
ATOM 736 C CA . HIS A 1 95 ? 14.508 -3.262 -1.88 1 94.69 95 HIS A CA 1
ATOM 737 C C . HIS A 1 95 ? 13.422 -4.266 -1.504 1 94.69 95 HIS A C 1
ATOM 739 O O . HIS A 1 95 ? 13.727 -5.398 -1.118 1 94.69 95 HIS A O 1
ATOM 745 N N . VAL A 1 96 ? 12.148 -3.867 -1.546 1 96.38 96 VAL A N 1
ATOM 746 C CA . VAL A 1 96 ? 11.016 -4.707 -1.162 1 96.38 96 VAL A CA 1
ATOM 747 C C . VAL A 1 96 ? 10.195 -5.062 -2.4 1 96.38 96 VAL A C 1
ATOM 749 O O . VAL A 1 96 ? 9.805 -4.184 -3.166 1 96.38 96 VAL A O 1
ATOM 752 N N . ALA A 1 97 ? 9.945 -6.289 -2.643 1 97.31 97 ALA A N 1
ATOM 753 C CA . ALA A 1 97 ? 9.031 -6.742 -3.691 1 97.31 97 ALA A CA 1
ATOM 754 C C . ALA A 1 97 ? 7.832 -7.473 -3.098 1 97.31 97 ALA A C 1
ATOM 756 O O . ALA A 1 97 ? 7.977 -8.234 -2.139 1 97.31 97 ALA A O 1
ATOM 757 N N . ASP A 1 98 ? 6.695 -7.246 -3.654 1 97.81 98 ASP A N 1
ATOM 758 C CA . ASP A 1 98 ? 5.457 -7.879 -3.219 1 97.81 98 ASP A CA 1
ATOM 759 C C . ASP A 1 98 ? 5.102 -9.062 -4.113 1 97.81 98 ASP A C 1
ATOM 761 O O . ASP A 1 98 ? 5.027 -8.922 -5.336 1 97.81 98 ASP A O 1
ATOM 765 N N . ILE A 1 99 ? 4.871 -10.195 -3.48 1 97.69 99 ILE A N 1
ATOM 766 C CA . ILE A 1 99 ? 4.484 -11.414 -4.184 1 97.69 99 ILE A CA 1
ATOM 767 C C . ILE A 1 99 ? 2.963 -11.492 -4.297 1 97.69 99 ILE A C 1
ATOM 769 O O . ILE A 1 99 ? 2.252 -11.32 -3.307 1 97.69 99 ILE A O 1
ATOM 773 N N . ARG A 1 100 ? 2.5 -11.711 -5.48 1 97.56 100 ARG A N 1
ATOM 774 C CA . ARG A 1 100 ? 1.103 -12.023 -5.766 1 97.56 100 ARG A CA 1
ATOM 775 C C . ARG A 1 100 ? 0.979 -13.328 -6.547 1 97.56 100 ARG A C 1
ATOM 777 O O . ARG A 1 100 ? 1.686 -13.539 -7.535 1 97.56 100 ARG A O 1
ATOM 784 N N . MET A 1 101 ? 0.132 -14.203 -6.062 1 96.94 101 MET A N 1
ATOM 785 C CA . MET A 1 101 ? -0.047 -15.477 -6.75 1 96.94 101 MET A CA 1
ATOM 786 C C . MET A 1 101 ? -1.518 -15.883 -6.773 1 96.94 101 MET A C 1
ATOM 788 O O . MET A 1 101 ? -2.232 -15.695 -5.789 1 96.94 101 MET A O 1
ATOM 792 N N . LEU A 1 102 ? -1.919 -16.328 -7.871 1 97.38 102 LEU A N 1
ATOM 793 C CA . LEU A 1 102 ? -3.252 -16.875 -8.078 1 97.38 102 LEU A CA 1
ATOM 794 C C . LEU A 1 102 ? -3.172 -18.281 -8.664 1 97.38 102 LEU A C 1
ATOM 796 O O . LEU A 1 102 ? -2.361 -18.547 -9.555 1 97.38 102 LEU A O 1
ATOM 800 N N . ILE A 1 103 ? -3.947 -19.094 -8.133 1 96.38 103 ILE A N 1
ATOM 801 C CA . ILE A 1 103 ? -3.982 -20.469 -8.617 1 96.38 103 ILE A CA 1
ATOM 802 C C . ILE A 1 103 ? -5.426 -20.891 -8.898 1 96.38 103 ILE A C 1
ATOM 804 O O . ILE A 1 103 ? -6.336 -20.516 -8.156 1 96.38 103 ILE A O 1
ATOM 808 N N . SER A 1 104 ? -5.621 -21.703 -9.883 1 96.75 104 SER A N 1
ATOM 809 C CA . SER A 1 104 ? -6.934 -22.266 -10.18 1 96.75 104 SER A CA 1
ATOM 810 C C . SER A 1 104 ? -7.426 -23.156 -9.031 1 96.75 104 SER A C 1
ATOM 812 O O . SER A 1 104 ? -6.645 -23.891 -8.438 1 96.75 104 SER A O 1
ATOM 814 N N . PRO A 1 105 ? -8.758 -23.078 -8.789 1 94.94 105 PRO A N 1
ATOM 815 C CA . PRO A 1 105 ? -9.32 -23.969 -7.77 1 94.94 105 PRO A CA 1
ATOM 816 C C . PRO A 1 105 ? -8.992 -25.438 -8.031 1 94.94 105 PRO A C 1
ATOM 818 O O . PRO A 1 105 ? -8.797 -26.203 -7.082 1 94.94 105 PRO A O 1
ATOM 821 N N . ALA A 1 106 ? -8.852 -25.781 -9.234 1 93.44 106 ALA A N 1
ATOM 822 C CA . ALA A 1 106 ? -8.586 -27.172 -9.625 1 93.44 106 ALA A CA 1
ATOM 823 C C . ALA A 1 106 ? -7.195 -27.609 -9.172 1 93.44 106 ALA A C 1
ATOM 825 O O . ALA A 1 106 ? -6.898 -28.812 -9.141 1 93.44 106 ALA A O 1
ATOM 826 N N . MET A 1 107 ? -6.383 -26.672 -8.836 1 93.81 107 MET A N 1
ATOM 827 C CA . MET A 1 107 ? -5 -26.984 -8.477 1 93.81 107 MET A CA 1
ATOM 828 C C . MET A 1 107 ? -4.828 -27 -6.961 1 93.81 107 MET A C 1
ATOM 830 O O . MET A 1 107 ? -3.74 -27.297 -6.461 1 93.81 107 MET A O 1
ATOM 834 N N . ARG A 1 108 ? -5.848 -26.688 -6.223 1 91.19 108 ARG A N 1
ATOM 835 C CA . ARG A 1 108 ? -5.738 -26.625 -4.77 1 91.19 108 ARG A CA 1
ATOM 836 C C . ARG A 1 108 ? -5.52 -28.016 -4.184 1 91.19 108 ARG A C 1
ATOM 838 O O . ARG A 1 108 ? -6.086 -29 -4.664 1 91.19 108 ARG A O 1
ATOM 845 N N . GLY A 1 109 ? -4.648 -28.062 -3.17 1 89.81 109 GLY A N 1
ATOM 846 C CA . GLY A 1 109 ? -4.379 -29.328 -2.504 1 89.81 109 GLY A CA 1
ATOM 847 C C . GLY A 1 109 ? -3.354 -30.188 -3.229 1 89.81 109 GLY A C 1
ATOM 848 O O . GLY A 1 109 ? -3.074 -31.312 -2.818 1 89.81 109 GLY A O 1
ATOM 849 N N . THR A 1 110 ? -2.738 -29.672 -4.262 1 91.75 110 THR A N 1
ATOM 850 C CA . THR A 1 110 ? -1.799 -30.453 -5.062 1 91.75 110 THR A CA 1
ATOM 851 C C . THR A 1 110 ? -0.359 -30.094 -4.711 1 91.75 110 THR A C 1
ATOM 853 O O . THR A 1 110 ? 0.583 -30.703 -5.211 1 91.75 110 THR A O 1
ATOM 856 N N . GLY A 1 111 ? -0.194 -29.094 -3.924 1 93.25 111 GLY A N 1
ATOM 857 C CA . GLY A 1 111 ? 1.136 -28.562 -3.65 1 93.25 111 GLY A CA 1
ATOM 858 C C . GLY A 1 111 ? 1.561 -27.484 -4.621 1 93.25 111 GLY A C 1
ATOM 859 O O . GLY A 1 111 ? 2.623 -26.875 -4.457 1 93.25 111 GLY A O 1
ATOM 860 N N . PHE A 1 112 ? 0.751 -27.188 -5.594 1 94.88 112 PHE A N 1
ATOM 861 C CA . PHE A 1 112 ? 1.056 -26.219 -6.637 1 94.88 112 PHE A CA 1
ATOM 862 C C . PHE A 1 112 ? 1.291 -24.844 -6.039 1 94.88 112 PHE A C 1
ATOM 864 O O . PHE A 1 112 ? 2.172 -24.109 -6.488 1 94.88 112 PHE A O 1
ATOM 871 N N . GLY A 1 113 ? 0.561 -24.469 -5.027 1 94.62 113 GLY A N 1
ATOM 872 C CA . GLY A 1 113 ? 0.771 -23.188 -4.352 1 94.62 113 GLY A CA 1
ATOM 873 C C . GLY A 1 113 ? 2.17 -23.047 -3.785 1 94.62 113 GLY A C 1
ATOM 874 O O . GLY A 1 113 ? 2.787 -21.984 -3.912 1 94.62 113 GLY A O 1
ATOM 875 N N . ARG A 1 114 ? 2.605 -24.078 -3.215 1 94.62 114 ARG A N 1
ATOM 876 C CA . ARG A 1 114 ? 3.959 -24.078 -2.666 1 94.62 114 ARG A CA 1
ATOM 877 C C . ARG A 1 114 ? 4.996 -23.922 -3.771 1 94.62 114 ARG A C 1
ATOM 879 O O . ARG A 1 114 ? 5.949 -23.141 -3.627 1 94.62 114 ARG A O 1
ATOM 886 N N . VAL A 1 115 ? 4.809 -24.594 -4.812 1 93.94 115 VAL A N 1
ATOM 887 C CA . VAL A 1 115 ? 5.715 -24.516 -5.953 1 93.94 115 VAL A CA 1
ATOM 888 C C . VAL A 1 115 ? 5.773 -23.078 -6.473 1 93.94 115 VAL A C 1
ATOM 890 O O . VAL A 1 115 ? 6.855 -22.531 -6.699 1 93.94 115 VAL A O 1
ATOM 893 N N . LEU A 1 116 ? 4.656 -22.469 -6.648 1 95.38 116 LEU A N 1
ATOM 894 C CA . LEU A 1 116 ? 4.598 -21.109 -7.164 1 95.38 116 LEU A CA 1
ATOM 895 C C . LEU A 1 116 ? 5.246 -20.125 -6.191 1 95.38 116 LEU A C 1
ATOM 897 O O . LEU A 1 116 ? 5.977 -19.219 -6.605 1 95.38 116 LEU A O 1
ATOM 901 N N . ALA A 1 117 ? 4.961 -20.297 -4.93 1 96.19 117 ALA A N 1
ATOM 902 C CA . ALA A 1 117 ? 5.555 -19.422 -3.922 1 96.19 117 ALA A CA 1
ATOM 903 C C . ALA A 1 117 ? 7.078 -19.547 -3.93 1 96.19 117 ALA A C 1
ATOM 905 O O . ALA A 1 117 ? 7.781 -18.531 -3.873 1 96.19 117 ALA A O 1
ATOM 906 N N . GLN A 1 118 ? 7.562 -20.703 -4.008 1 94.94 118 GLN A N 1
ATOM 907 C CA . GLN A 1 118 ? 9 -20.938 -4.07 1 94.94 118 GLN A CA 1
ATOM 908 C C . GLN A 1 118 ? 9.609 -20.297 -5.309 1 94.94 118 GLN A C 1
ATOM 910 O O . GLN A 1 118 ? 10.711 -19.734 -5.25 1 94.94 118 GLN A O 1
ATOM 915 N N . GLU A 1 119 ? 8.906 -20.438 -6.395 1 94.56 119 GLU A N 1
ATOM 916 C CA . GLU A 1 119 ? 9.359 -19.797 -7.629 1 94.56 119 GLU A CA 1
ATOM 917 C C . GLU A 1 119 ? 9.477 -18.297 -7.453 1 94.56 119 GLU A C 1
ATOM 919 O O . GLU A 1 119 ? 10.445 -17.688 -7.914 1 94.56 119 GLU A O 1
ATOM 924 N N . CYS A 1 120 ? 8.516 -17.672 -6.809 1 96.31 120 CYS A N 1
ATOM 925 C CA . CYS A 1 120 ? 8.523 -16.234 -6.566 1 96.31 120 CYS A CA 1
ATOM 926 C C . CYS A 1 120 ? 9.695 -15.844 -5.672 1 96.31 120 CYS A C 1
ATOM 928 O O . CYS A 1 120 ? 10.367 -14.836 -5.918 1 96.31 120 CYS A O 1
ATOM 930 N N . VAL A 1 121 ? 9.93 -16.625 -4.676 1 96.12 121 VAL A N 1
ATOM 931 C CA . VAL A 1 121 ? 11.047 -16.344 -3.773 1 96.12 121 VAL A CA 1
ATOM 932 C C . VAL A 1 121 ? 12.367 -16.438 -4.539 1 96.12 121 VAL A C 1
ATOM 934 O O . VAL A 1 121 ? 13.219 -15.555 -4.418 1 96.12 121 VAL A O 1
ATOM 937 N N . ALA A 1 122 ? 12.484 -17.453 -5.348 1 93.81 122 ALA A N 1
ATOM 938 C CA . ALA A 1 122 ? 13.688 -17.609 -6.156 1 93.81 122 ALA A CA 1
ATOM 939 C C . ALA A 1 122 ? 13.891 -16.422 -7.098 1 93.81 122 ALA A C 1
ATOM 941 O O . ALA A 1 122 ? 15.008 -15.93 -7.254 1 93.81 122 ALA A O 1
ATOM 942 N N . MET A 1 123 ? 12.844 -15.992 -7.688 1 93.31 123 MET A N 1
ATOM 943 C CA . MET A 1 123 ? 12.906 -14.836 -8.57 1 93.31 123 MET A CA 1
ATOM 944 C C . MET A 1 123 ? 13.359 -13.594 -7.805 1 93.31 123 MET A C 1
ATOM 946 O O . MET A 1 123 ? 14.203 -12.836 -8.281 1 93.31 123 MET A O 1
ATOM 950 N N . GLY A 1 124 ? 12.742 -13.375 -6.648 1 93.44 124 GLY A N 1
ATOM 951 C CA . GLY A 1 124 ? 13.141 -12.242 -5.824 1 93.44 124 GLY A CA 1
ATOM 952 C C . GLY A 1 124 ? 14.609 -12.258 -5.457 1 93.44 124 GLY A C 1
ATOM 953 O O . GLY A 1 124 ? 15.281 -11.227 -5.516 1 93.44 124 GLY A O 1
ATOM 954 N N . MET A 1 125 ? 15.078 -13.375 -5.141 1 91.44 125 MET A N 1
ATOM 955 C CA . MET A 1 125 ? 16.5 -13.531 -4.809 1 91.44 125 MET A CA 1
ATOM 956 C C . MET A 1 125 ? 17.375 -13.211 -6.016 1 91.44 125 MET A C 1
ATOM 958 O O . MET A 1 125 ? 18.359 -12.492 -5.891 1 91.44 125 MET A O 1
ATOM 962 N N . ALA A 1 126 ? 16.984 -13.734 -7.098 1 89.44 126 ALA A N 1
ATOM 963 C CA . ALA A 1 126 ? 17.734 -13.5 -8.328 1 89.44 126 ALA A CA 1
ATOM 964 C C . ALA A 1 126 ? 17.766 -12.016 -8.688 1 89.44 126 ALA A C 1
ATOM 966 O O . ALA A 1 126 ? 18.75 -11.523 -9.234 1 89.44 126 ALA A O 1
ATOM 967 N N . ASP A 1 127 ? 16.719 -11.336 -8.352 1 88.62 127 ASP A N 1
ATOM 968 C CA . ASP A 1 127 ? 16.609 -9.914 -8.656 1 88.62 127 ASP A CA 1
ATOM 969 C C . ASP A 1 127 ? 17.344 -9.062 -7.629 1 88.62 127 ASP A C 1
ATOM 971 O O . ASP A 1 127 ? 17.438 -7.844 -7.777 1 88.62 127 ASP A O 1
ATOM 975 N N . GLY A 1 128 ? 17.781 -9.664 -6.555 1 88.19 128 GLY A N 1
ATOM 976 C CA . GLY A 1 128 ? 18.547 -8.945 -5.547 1 88.19 128 GLY A CA 1
ATOM 977 C C . GLY A 1 128 ? 17.672 -8.266 -4.508 1 88.19 128 GLY A C 1
ATOM 978 O O . GLY A 1 128 ? 18.094 -7.289 -3.883 1 88.19 128 GLY A O 1
ATOM 979 N N . GLU A 1 129 ? 16.453 -8.742 -4.379 1 91.81 129 GLU A N 1
ATOM 980 C CA . GLU A 1 129 ? 15.586 -8.188 -3.35 1 91.81 129 GLU A CA 1
ATOM 981 C C . GLU A 1 129 ? 16.094 -8.508 -1.952 1 91.81 129 GLU A C 1
ATOM 983 O O . GLU A 1 129 ? 16.703 -9.562 -1.738 1 91.81 129 GLU A O 1
ATOM 988 N N . SER A 1 130 ? 15.891 -7.602 -1.015 1 95.12 130 SER A N 1
ATOM 989 C CA . SER A 1 130 ? 16.25 -7.828 0.38 1 95.12 130 SER A CA 1
ATOM 990 C C . SER A 1 130 ? 15.055 -8.312 1.193 1 95.12 130 SER A C 1
ATOM 992 O O . SER A 1 130 ? 15.227 -8.953 2.232 1 95.12 130 SER A O 1
ATOM 994 N N . LYS A 1 131 ? 13.914 -8 0.68 1 97.44 131 LYS A N 1
ATOM 995 C CA . LYS A 1 131 ? 12.688 -8.305 1.416 1 97.44 131 LYS A CA 1
ATOM 996 C C . LYS A 1 131 ? 11.539 -8.617 0.463 1 97.44 131 LYS A C 1
ATOM 998 O O . LYS A 1 131 ? 11.367 -7.949 -0.558 1 97.44 131 LYS A O 1
ATOM 1003 N N . LEU A 1 132 ? 10.805 -9.641 0.785 1 98.06 132 LEU A N 1
ATOM 1004 C CA . LEU A 1 132 ? 9.586 -9.984 0.067 1 98.06 132 LEU A CA 1
ATOM 1005 C C . LEU A 1 132 ? 8.367 -9.867 0.977 1 98.06 132 LEU A C 1
ATOM 1007 O O . LEU A 1 132 ? 8.438 -10.203 2.162 1 98.06 132 LEU A O 1
ATOM 1011 N N . THR A 1 133 ? 7.305 -9.375 0.45 1 98.38 133 THR A N 1
ATOM 1012 C CA . THR A 1 133 ? 6.039 -9.336 1.172 1 98.38 133 THR A CA 1
ATOM 1013 C C . THR A 1 133 ? 4.953 -10.078 0.396 1 98.38 133 THR A C 1
ATOM 1015 O O . THR A 1 133 ? 5.078 -10.281 -0.813 1 98.38 133 THR A O 1
ATOM 1018 N N . ALA A 1 134 ? 3.979 -10.57 1.071 1 97.88 134 ALA A N 1
ATOM 1019 C CA . ALA A 1 134 ? 2.777 -11.172 0.501 1 97.88 134 ALA A CA 1
ATOM 1020 C C . ALA A 1 134 ? 1.535 -10.789 1.301 1 97.88 134 ALA A C 1
ATOM 1022 O O . ALA A 1 134 ? 1.57 -10.742 2.533 1 97.88 134 ALA A O 1
ATOM 1023 N N . ARG A 1 135 ? 0.499 -10.5 0.621 1 97.81 135 ARG A N 1
ATOM 1024 C CA . ARG A 1 135 ? -0.8 -10.211 1.216 1 97.81 135 ARG A CA 1
ATOM 1025 C C . ARG A 1 135 ? -1.769 -11.367 1.018 1 97.81 135 ARG A C 1
ATOM 1027 O O . ARG A 1 135 ? -1.746 -12.031 -0.021 1 97.81 135 ARG A O 1
ATOM 1034 N N . LEU A 1 136 ? -2.623 -11.625 1.953 1 96.19 136 LEU A N 1
ATOM 1035 C CA . LEU A 1 136 ? -3.643 -12.664 1.851 1 96.19 136 LEU A CA 1
ATOM 1036 C C . LEU A 1 136 ? -4.77 -12.414 2.848 1 96.19 136 LEU A C 1
ATOM 1038 O O . LEU A 1 136 ? -4.629 -11.609 3.766 1 96.19 136 LEU A O 1
ATOM 1042 N N . THR A 1 137 ? -5.875 -13.016 2.604 1 95.44 137 THR A N 1
ATOM 1043 C CA . THR A 1 137 ? -6.922 -13.039 3.623 1 95.44 137 THR A CA 1
ATOM 1044 C C . THR A 1 137 ? -6.629 -14.117 4.668 1 95.44 137 THR A C 1
ATOM 1046 O O . THR A 1 137 ? -6.215 -15.227 4.324 1 95.44 137 THR A O 1
ATOM 1049 N N . PRO A 1 138 ? -6.801 -13.797 5.926 1 93.94 138 PRO A N 1
ATOM 1050 C CA . PRO A 1 138 ? -6.379 -14.711 6.992 1 93.94 138 PRO A CA 1
ATOM 1051 C C . PRO A 1 138 ? -7.098 -16.047 6.938 1 93.94 138 PRO A C 1
ATOM 1053 O O . PRO A 1 138 ? -6.625 -17.031 7.52 1 93.94 138 PRO A O 1
ATOM 1056 N N . ASP A 1 139 ? -8.242 -16.094 6.316 1 92.25 139 ASP A N 1
ATOM 1057 C CA . ASP A 1 139 ? -9.008 -17.344 6.258 1 92.25 139 ASP A CA 1
ATOM 1058 C C . ASP A 1 139 ? -8.422 -18.297 5.219 1 92.25 139 ASP A C 1
ATOM 1060 O O . ASP A 1 139 ? -8.852 -19.453 5.121 1 92.25 139 ASP A O 1
ATOM 1064 N N . GLN A 1 140 ? -7.461 -17.812 4.441 1 89.62 140 GLN A N 1
ATOM 1065 C CA . GLN A 1 140 ? -6.746 -18.672 3.512 1 89.62 140 GLN A CA 1
ATOM 1066 C C . GLN A 1 140 ? -5.621 -19.422 4.215 1 89.62 140 GLN A C 1
ATOM 1068 O O . GLN A 1 140 ? -4.445 -19.234 3.896 1 89.62 140 GLN A O 1
ATOM 1073 N N . GLY A 1 141 ? -6.035 -20.359 5.027 1 90 141 GLY A N 1
ATOM 1074 C CA . GLY A 1 141 ? -5.113 -21.062 5.906 1 90 141 GLY A CA 1
ATOM 1075 C C . GLY A 1 141 ? -4.031 -21.812 5.152 1 90 141 GLY A C 1
ATOM 1076 O O . GLY A 1 141 ? -2.871 -21.828 5.566 1 90 141 GLY A O 1
ATOM 1077 N N . ALA A 1 142 ? -4.387 -22.469 4.055 1 90.25 142 ALA A N 1
ATOM 1078 C CA . ALA A 1 142 ? -3.416 -23.219 3.256 1 90.25 142 ALA A CA 1
ATOM 1079 C C . ALA A 1 142 ? -2.34 -22.297 2.691 1 90.25 142 ALA A C 1
ATOM 1081 O O . ALA A 1 142 ? -1.152 -22.625 2.723 1 90.25 142 ALA A O 1
ATOM 1082 N N . ALA A 1 143 ? -2.744 -21.156 2.139 1 92.25 143 ALA A N 1
ATOM 1083 C CA . ALA A 1 143 ? -1.79 -20.172 1.62 1 92.25 143 ALA A CA 1
ATOM 1084 C C . ALA A 1 143 ? -0.889 -19.641 2.732 1 92.25 143 ALA A C 1
ATOM 1086 O O . ALA A 1 143 ? 0.326 -19.531 2.555 1 92.25 143 ALA A O 1
ATOM 1087 N N . LEU A 1 144 ? -1.502 -19.312 3.861 1 94.38 144 LEU A N 1
ATOM 1088 C CA . LEU A 1 144 ? -0.746 -18.844 5.016 1 94.38 144 LEU A CA 1
ATOM 1089 C C . LEU A 1 144 ? 0.333 -19.844 5.41 1 94.38 144 LEU A C 1
ATOM 1091 O O . LEU A 1 144 ? 1.483 -19.469 5.645 1 94.38 144 LEU A O 1
ATOM 1095 N N . LYS A 1 145 ? -0.02 -21.047 5.473 1 94.44 145 LYS A N 1
ATOM 1096 C CA . LYS A 1 145 ? 0.911 -22.109 5.855 1 94.44 145 LYS A CA 1
ATOM 1097 C C . LYS A 1 145 ? 2.064 -22.219 4.863 1 94.44 145 LYS A C 1
ATOM 1099 O O . LYS A 1 145 ? 3.211 -22.438 5.258 1 94.44 145 LYS A O 1
ATOM 1104 N N . VAL A 1 146 ? 1.792 -22.094 3.613 1 95.25 146 VAL A N 1
ATOM 1105 C CA . VAL A 1 146 ? 2.818 -22.125 2.576 1 95.25 146 VAL A CA 1
ATOM 1106 C C . VAL A 1 146 ? 3.861 -21.047 2.846 1 95.25 146 VAL A C 1
ATOM 1108 O O . VAL A 1 146 ? 5.062 -21.328 2.863 1 95.25 146 VAL A O 1
ATOM 1111 N N . PHE A 1 147 ? 3.424 -19.828 3.086 1 96.62 147 PHE A N 1
ATOM 1112 C CA . PHE A 1 147 ? 4.348 -18.734 3.307 1 96.62 147 PHE A CA 1
ATOM 1113 C C . PHE A 1 147 ? 5.086 -18.891 4.633 1 96.62 147 PHE A C 1
ATOM 1115 O O . PHE A 1 147 ? 6.285 -18.625 4.719 1 96.62 147 PHE A O 1
ATOM 1122 N N . GLU A 1 148 ? 4.383 -19.328 5.629 1 95.81 148 GLU A N 1
ATOM 1123 C CA . GLU A 1 148 ? 5.031 -19.609 6.906 1 95.81 148 GLU A CA 1
ATOM 1124 C C . GLU A 1 148 ? 6.137 -20.656 6.75 1 95.81 148 GLU A C 1
ATOM 1126 O O . GLU A 1 148 ? 7.238 -20.484 7.281 1 95.81 148 GLU A O 1
ATOM 1131 N N . ASP A 1 149 ? 5.832 -21.688 6.027 1 95.56 149 ASP A N 1
ATOM 1132 C CA . ASP A 1 149 ? 6.797 -22.766 5.801 1 95.56 149 ASP A CA 1
ATOM 1133 C C . ASP A 1 149 ? 8.023 -22.25 5.055 1 95.56 149 ASP A C 1
ATOM 1135 O O . ASP A 1 149 ? 9.125 -22.797 5.211 1 95.56 149 ASP A O 1
ATOM 1139 N N . LEU A 1 150 ? 7.836 -21.234 4.309 1 95.5 150 LEU A N 1
ATOM 1140 C CA . LEU A 1 150 ? 8.93 -20.672 3.535 1 95.5 150 LEU A CA 1
ATOM 1141 C C . LEU A 1 150 ? 9.703 -19.641 4.359 1 95.5 150 LEU A C 1
ATOM 1143 O O . LEU A 1 150 ? 10.68 -19.062 3.881 1 95.5 150 LEU A O 1
ATOM 1147 N N . GLY A 1 151 ? 9.219 -19.359 5.574 1 95.88 151 GLY A N 1
ATOM 1148 C CA . GLY A 1 151 ? 9.961 -18.5 6.488 1 95.88 151 GLY A CA 1
ATOM 1149 C C . GLY A 1 151 ? 9.383 -17.109 6.602 1 95.88 151 GLY A C 1
ATOM 1150 O O . GLY A 1 151 ? 9.953 -16.25 7.285 1 95.88 151 GLY A O 1
ATOM 1151 N N . PHE A 1 152 ? 8.281 -16.891 5.922 1 97.56 152 PHE A N 1
ATOM 1152 C CA . PHE A 1 152 ? 7.641 -15.586 6.07 1 97.56 152 PHE A CA 1
ATOM 11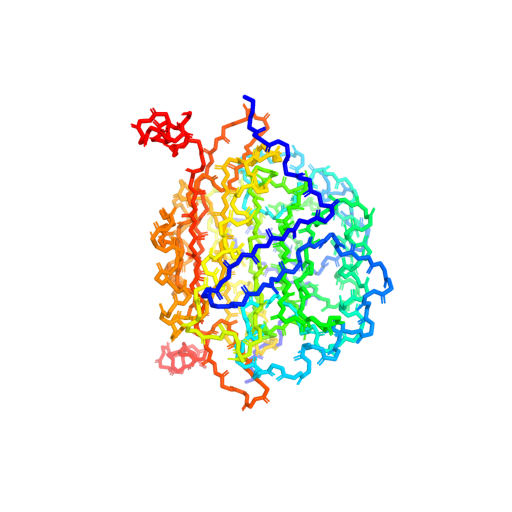53 C C . PHE A 1 152 ? 7.09 -15.414 7.48 1 97.56 152 PHE A C 1
ATOM 1155 O O . PHE A 1 152 ? 6.562 -16.359 8.07 1 97.56 152 PHE A O 1
ATOM 1162 N N . LEU A 1 153 ? 7.176 -14.203 7.996 1 97.25 153 LEU A N 1
ATOM 1163 C CA . LEU A 1 153 ? 6.621 -13.844 9.297 1 97.25 153 LEU A CA 1
ATOM 1164 C C . LEU A 1 153 ? 5.512 -12.805 9.148 1 97.25 153 LEU A C 1
ATOM 1166 O O . LEU A 1 153 ? 5.562 -11.961 8.25 1 97.25 153 LEU A O 1
ATOM 1170 N N . PRO A 1 154 ? 4.496 -12.891 10.023 1 97.31 154 PRO A N 1
ATOM 1171 C CA . PRO A 1 154 ? 3.436 -11.883 9.953 1 97.31 154 PRO A CA 1
ATOM 1172 C C . PRO A 1 154 ? 3.918 -10.492 10.367 1 97.31 154 PRO A C 1
ATOM 1174 O O . PRO A 1 154 ? 4.641 -10.359 11.352 1 97.31 154 PRO A O 1
ATOM 1177 N N . GLU A 1 155 ? 3.537 -9.516 9.609 1 98.31 155 GLU A N 1
ATOM 1178 C CA . GLU A 1 155 ? 3.914 -8.148 9.953 1 98.31 155 GLU A CA 1
ATOM 1179 C C . GLU A 1 155 ? 2.689 -7.238 10.039 1 98.31 155 GLU A C 1
ATOM 1181 O O . GLU A 1 155 ? 2.783 -6.098 10.492 1 98.31 155 GLU A O 1
ATOM 1186 N N . ALA A 1 156 ? 1.538 -7.715 9.617 1 98.25 156 ALA A N 1
ATOM 1187 C CA . ALA A 1 156 ? 0.363 -6.848 9.633 1 98.25 156 ALA A CA 1
ATOM 1188 C C . ALA A 1 156 ? -0.923 -7.668 9.688 1 98.25 156 ALA A C 1
ATOM 1190 O O . ALA A 1 156 ? -0.989 -8.766 9.141 1 98.25 156 ALA A O 1
ATOM 1191 N N . LEU A 1 157 ? -1.862 -7.223 10.312 1 98.31 157 LEU A N 1
ATOM 1192 C CA . LEU A 1 157 ? -3.273 -7.566 10.18 1 98.31 157 LEU A CA 1
ATOM 1193 C C . LEU A 1 157 ? -4.129 -6.309 10.023 1 98.31 157 LEU A C 1
ATOM 1195 O O . LEU A 1 157 ? -4.398 -5.617 11.008 1 98.31 157 LEU A O 1
ATOM 1199 N N . LEU A 1 158 ? -4.496 -5.992 8.828 1 98 158 LEU A N 1
ATOM 1200 C CA . LEU A 1 158 ? -5.336 -4.84 8.508 1 98 158 LEU A CA 1
ATOM 1201 C C . LEU A 1 158 ? -6.816 -5.195 8.617 1 98 158 LEU A C 1
ATOM 1203 O O . LEU A 1 158 ? -7.332 -5.973 7.809 1 98 158 LEU A O 1
ATOM 1207 N N . ARG A 1 159 ? -7.445 -4.633 9.539 1 97.31 159 ARG A N 1
ATOM 1208 C CA . ARG A 1 159 ? -8.812 -5.02 9.852 1 97.31 159 ARG A CA 1
ATOM 1209 C C . ARG A 1 159 ? -9.805 -4.375 8.891 1 97.31 159 ARG A C 1
ATOM 1211 O O . ARG A 1 159 ? -9.688 -3.189 8.57 1 97.31 159 ARG A O 1
ATOM 1218 N N . ASN A 1 160 ? -10.797 -5.207 8.43 1 97 160 ASN A N 1
ATOM 1219 C CA . ASN A 1 160 ? -11.867 -4.707 7.574 1 97 160 ASN A CA 1
ATOM 1220 C C . ASN A 1 160 ? -11.32 -3.871 6.422 1 97 160 ASN A C 1
ATOM 1222 O O . ASN A 1 160 ? -11.859 -2.809 6.109 1 97 160 ASN A O 1
ATOM 1226 N N . HIS A 1 161 ? -10.359 -4.32 5.832 1 97.56 161 HIS A N 1
ATOM 1227 C CA . HIS A 1 161 ? -9.57 -3.469 4.953 1 97.56 161 HIS A CA 1
ATOM 1228 C C . HIS A 1 161 ? -10.016 -3.604 3.504 1 97.56 161 HIS A C 1
ATOM 1230 O O . HIS A 1 161 ? -9.695 -2.76 2.666 1 97.56 161 HIS A O 1
ATOM 1236 N N . VAL A 1 162 ? -10.688 -4.629 3.18 1 97.06 162 VAL A N 1
ATOM 1237 C CA . VAL A 1 162 ? -11.211 -4.812 1.828 1 97.06 162 VAL A CA 1
ATOM 1238 C C . VAL A 1 162 ? -12.695 -5.156 1.888 1 97.06 162 VAL A C 1
ATOM 1240 O O . VAL A 1 162 ? -13.172 -5.727 2.875 1 97.06 162 VAL A O 1
ATOM 1243 N N . ARG A 1 163 ? -13.336 -4.766 0.806 1 95.31 163 ARG A N 1
ATOM 1244 C CA . ARG A 1 163 ? -14.766 -5.023 0.663 1 95.31 163 ARG A CA 1
ATOM 1245 C C . ARG A 1 163 ? -15.055 -5.832 -0.597 1 95.31 163 ARG A C 1
ATOM 1247 O O . ARG A 1 163 ? -14.672 -5.434 -1.698 1 95.31 163 ARG A O 1
ATOM 1254 N N . ASP A 1 164 ? -15.766 -6.965 -0.42 1 92.38 164 ASP A N 1
ATOM 1255 C CA . ASP A 1 164 ? -16.047 -7.793 -1.588 1 92.38 164 ASP A CA 1
ATOM 1256 C C . ASP A 1 164 ? -17.281 -7.281 -2.332 1 92.38 164 ASP A C 1
ATOM 1258 O O . ASP A 1 164 ? -17.844 -6.246 -1.975 1 92.38 164 ASP A O 1
ATOM 1262 N N . ALA A 1 165 ? -17.609 -7.949 -3.43 1 86.88 165 ALA A N 1
ATOM 1263 C CA . ALA A 1 165 ? -18.672 -7.496 -4.32 1 86.88 165 ALA A CA 1
ATOM 1264 C C . ALA A 1 165 ? -20.016 -7.461 -3.596 1 86.88 165 ALA A C 1
ATOM 1266 O O . ALA A 1 165 ? -20.922 -6.719 -3.988 1 86.88 165 ALA A O 1
ATOM 1267 N N . GLN A 1 166 ? -20.188 -8.266 -2.52 1 91 166 GLN A N 1
ATOM 1268 C CA . GLN A 1 166 ? -21.422 -8.305 -1.749 1 91 166 GLN A CA 1
ATOM 1269 C C . GLN A 1 166 ? -21.406 -7.277 -0.618 1 91 166 GLN A C 1
ATOM 1271 O O . GLN A 1 166 ? -22.375 -7.152 0.13 1 91 166 GLN A O 1
ATOM 1276 N N . GLY A 1 167 ? -20.328 -6.613 -0.487 1 92.56 167 GLY A N 1
ATOM 1277 C CA . GLY A 1 167 ? -20.234 -5.555 0.506 1 92.56 167 GLY A CA 1
ATOM 1278 C C . GLY A 1 167 ? -19.656 -6.027 1.826 1 92.56 167 GLY A C 1
ATOM 1279 O O . GLY A 1 167 ? -19.531 -5.25 2.773 1 92.56 167 GLY A O 1
ATOM 1280 N N . GLU A 1 168 ? -19.328 -7.27 1.875 1 94.56 168 GLU A N 1
ATOM 1281 C CA . GLU A 1 168 ? -18.766 -7.824 3.102 1 94.56 168 GLU A CA 1
ATOM 1282 C C . GLU A 1 168 ? -17.312 -7.387 3.291 1 94.56 168 GLU A C 1
ATOM 1284 O O . GLU A 1 168 ? -16.531 -7.352 2.33 1 94.56 168 GLU A O 1
ATOM 1289 N N . LEU A 1 169 ? -17 -7.074 4.539 1 95.88 169 LEU A N 1
ATOM 1290 C CA . LEU A 1 169 ? -15.656 -6.621 4.867 1 95.88 169 LEU A CA 1
ATOM 1291 C C . LEU A 1 169 ? -14.766 -7.801 5.254 1 95.88 169 LEU A C 1
ATOM 1293 O O . LEU A 1 169 ? -15.234 -8.766 5.863 1 95.88 169 LEU A O 1
ATOM 1297 N N . HIS A 1 170 ? -13.5 -7.684 4.879 1 97 170 HIS A N 1
ATOM 1298 C CA . HIS A 1 170 ? -12.516 -8.711 5.199 1 97 170 HIS A CA 1
ATOM 1299 C C . HIS A 1 170 ? -11.195 -8.086 5.637 1 97 170 HIS A C 1
ATOM 1301 O O . HIS A 1 170 ? -10.859 -6.973 5.223 1 97 170 HIS A O 1
ATOM 1307 N N . ASP A 1 171 ? -10.508 -8.883 6.492 1 97.44 171 ASP A N 1
ATOM 1308 C CA . ASP A 1 171 ? -9.164 -8.484 6.914 1 97.44 171 ASP A CA 1
ATOM 1309 C C . ASP A 1 171 ? -8.125 -8.867 5.863 1 97.44 171 ASP A C 1
ATOM 1311 O O . ASP A 1 171 ? -8.375 -9.734 5.027 1 97.44 171 ASP A O 1
ATOM 1315 N N . ILE A 1 172 ? -7.004 -8.148 5.879 1 97.88 172 ILE A N 1
ATOM 1316 C CA . ILE A 1 172 ? -5.832 -8.516 5.09 1 97.88 172 ILE A CA 1
ATOM 1317 C C . ILE A 1 172 ? -4.633 -8.727 6.012 1 97.88 172 ILE A C 1
ATOM 1319 O O . ILE A 1 172 ? -4.359 -7.898 6.887 1 97.88 172 ILE A O 1
ATOM 1323 N N . ALA A 1 173 ? -4.012 -9.82 5.859 1 97.81 173 ALA A N 1
ATOM 1324 C CA . ALA A 1 173 ? -2.729 -10.062 6.52 1 97.81 173 ALA A CA 1
ATOM 1325 C C . ALA A 1 173 ? -1.564 -9.773 5.574 1 97.81 173 ALA A C 1
ATOM 1327 O O . ALA A 1 173 ? -1.678 -9.977 4.363 1 97.81 173 ALA A O 1
ATOM 1328 N N . ILE A 1 174 ? -0.49 -9.258 6.102 1 98.38 174 ILE A N 1
ATOM 1329 C CA . ILE A 1 174 ? 0.757 -9.102 5.363 1 98.38 174 ILE A CA 1
ATOM 1330 C C . ILE A 1 174 ? 1.854 -9.945 6.008 1 98.38 174 ILE A C 1
ATOM 1332 O O . ILE A 1 174 ? 2.111 -9.82 7.211 1 98.38 174 ILE A O 1
ATOM 1336 N N . MET A 1 175 ? 2.438 -10.781 5.211 1 98 175 MET A N 1
ATOM 1337 C CA . MET A 1 175 ? 3.605 -11.562 5.605 1 98 175 MET A CA 1
ATOM 1338 C C . MET A 1 175 ? 4.863 -11.047 4.914 1 98 175 MET A C 1
ATOM 1340 O O . MET A 1 175 ? 4.789 -10.484 3.822 1 98 175 MET A O 1
ATOM 1344 N N . ALA A 1 176 ? 5.977 -11.281 5.613 1 98.38 176 ALA A N 1
ATOM 1345 C CA . ALA A 1 176 ? 7.223 -10.789 5.031 1 98.38 176 ALA A CA 1
ATOM 1346 C C . ALA A 1 176 ? 8.359 -11.789 5.242 1 98.38 176 ALA A C 1
ATOM 1348 O O . ALA A 1 176 ? 8.367 -12.523 6.234 1 98.38 176 ALA A O 1
ATOM 1349 N N . LEU A 1 177 ? 9.227 -11.82 4.332 1 97.69 177 LEU A N 1
ATOM 1350 C CA . LEU A 1 177 ? 10.453 -12.617 4.371 1 97.69 177 LEU A CA 1
ATOM 1351 C C . LEU A 1 177 ? 11.68 -11.734 4.203 1 97.69 177 LEU A C 1
ATOM 1353 O O . LEU A 1 177 ? 11.805 -11.031 3.197 1 97.69 177 LEU A O 1
ATOM 1357 N N . ASP A 1 178 ? 12.523 -11.703 5.16 1 95.62 178 ASP A N 1
ATOM 1358 C CA . ASP A 1 178 ? 13.812 -11.023 5.062 1 95.62 178 ASP A CA 1
ATOM 1359 C C . ASP A 1 178 ? 14.852 -11.914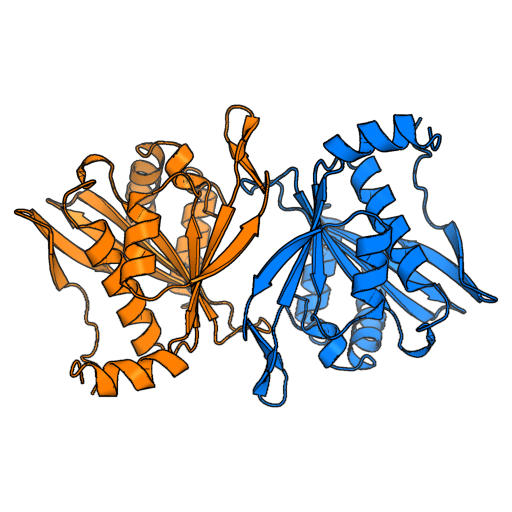 4.375 1 95.62 178 ASP A C 1
ATOM 1361 O O . ASP A 1 178 ? 15.32 -12.891 4.957 1 95.62 178 ASP A O 1
ATOM 1365 N N . LEU A 1 179 ? 15.18 -11.602 3.164 1 91.62 179 LEU A N 1
ATOM 1366 C CA . LEU A 1 179 ? 16.078 -12.445 2.375 1 91.62 179 LEU A CA 1
ATOM 1367 C C . LEU A 1 179 ? 17.531 -12.25 2.814 1 91.62 179 LEU A C 1
ATOM 1369 O O . LEU A 1 179 ? 18.375 -13.117 2.574 1 91.62 179 LEU A O 1
ATOM 1373 N N . GLU A 1 180 ? 17.844 -11.102 3.35 1 81.31 180 GLU A N 1
ATOM 1374 C CA . GLU A 1 180 ? 19.188 -10.883 3.844 1 81.31 180 GLU A CA 1
ATOM 1375 C C . GLU A 1 180 ? 19.453 -11.695 5.109 1 81.31 180 GLU A C 1
ATOM 1377 O O . GLU A 1 180 ? 20.578 -12.125 5.355 1 81.31 180 GLU A O 1
ATOM 1382 N N . ARG A 1 181 ? 18.531 -11.812 5.91 1 69.25 181 ARG A N 1
ATOM 1383 C CA . ARG A 1 181 ? 18.688 -12.625 7.117 1 69.25 181 ARG A CA 1
ATOM 1384 C C . ARG A 1 181 ? 18.672 -14.109 6.781 1 69.25 181 ARG A C 1
ATOM 1386 O O . ARG A 1 181 ? 19.297 -14.914 7.484 1 69.25 181 ARG A O 1
ATOM 1393 N N . GLN A 1 182 ? 17.859 -14.43 5.766 1 59.75 182 GLN A N 1
ATOM 1394 C CA . GLN A 1 182 ? 17.766 -15.836 5.395 1 59.75 182 GLN A CA 1
ATOM 1395 C C . GLN A 1 182 ? 19.016 -16.297 4.648 1 59.75 182 GLN A C 1
ATOM 1397 O O . GLN A 1 182 ? 19.406 -17.469 4.727 1 59.75 182 GLN A O 1
ATOM 1402 N N . GLY A 1 183 ? 19.453 -15.445 3.691 1 52.56 183 GLY A N 1
ATOM 1403 C CA . GLY A 1 183 ? 20.703 -15.875 3.061 1 52.56 183 GLY A CA 1
ATOM 1404 C C . GLY A 1 183 ? 21.75 -16.328 4.059 1 52.56 183 GLY A C 1
ATOM 1405 O O . GLY A 1 183 ? 22.562 -17.203 3.754 1 52.56 183 GLY A O 1
ATOM 1406 N N . GLY A 1 184 ? 21.719 -15.703 5.18 1 41.44 184 GLY A N 1
ATOM 1407 C CA . GLY A 1 184 ? 22.562 -16.297 6.188 1 41.44 184 GLY A CA 1
ATOM 1408 C C . GLY A 1 184 ? 22.141 -17.703 6.574 1 41.44 184 GLY A C 1
ATOM 1409 O O . GLY A 1 184 ? 22.969 -18.531 6.941 1 41.44 184 GLY A O 1
ATOM 1410 N N . MET A 1 185 ? 20.828 -17.844 6.527 1 37.41 185 MET A N 1
ATOM 1411 C CA . MET A 1 185 ? 20.375 -19.172 6.91 1 37.41 185 MET A CA 1
ATOM 1412 C C . MET A 1 185 ? 20.562 -20.156 5.77 1 37.41 185 MET A C 1
ATOM 1414 O O . MET A 1 185 ? 20.891 -21.328 6.004 1 37.41 185 MET A O 1
ATOM 1418 N N . LYS A 1 186 ? 20.188 -19.859 4.414 1 39.62 186 LYS A N 1
ATOM 1419 C CA . LYS A 1 186 ? 20.5 -20.875 3.404 1 39.62 186 LYS A CA 1
ATOM 1420 C C . LYS A 1 186 ? 21.984 -21.234 3.428 1 39.62 186 LYS A C 1
ATOM 1422 O O . LYS A 1 186 ? 22.359 -22.312 2.973 1 39.62 186 LYS A O 1
ATOM 1427 N N . ALA A 1 187 ? 22.859 -20.266 3.615 1 40.09 187 ALA A N 1
ATOM 1428 C CA . ALA A 1 187 ? 24.219 -20.734 3.816 1 40.09 187 ALA A CA 1
ATOM 1429 C C . ALA A 1 187 ? 24.297 -21.75 4.957 1 40.09 187 ALA A C 1
ATOM 1431 O O . ALA A 1 187 ? 25.125 -22.656 4.938 1 40.09 187 ALA A O 1
ATOM 1432 N N . LEU A 1 188 ? 23.375 -21.562 5.91 1 34.62 188 LEU A N 1
ATOM 1433 C CA . LEU A 1 188 ? 23.375 -22.516 7.008 1 34.62 188 LEU A CA 1
ATOM 1434 C C . LEU A 1 188 ? 22.656 -23.812 6.617 1 34.62 188 LEU A C 1
ATOM 1436 O O . LEU A 1 188 ? 23.062 -24.906 7.004 1 34.62 188 LEU A O 1
ATOM 1440 N N . TYR A 1 189 ? 21.391 -23.609 5.992 1 39.69 189 TYR A N 1
ATOM 1441 C CA . TYR A 1 189 ? 20.672 -24.875 5.805 1 39.69 189 TYR A CA 1
ATOM 1442 C C . TYR A 1 189 ? 21.141 -25.594 4.551 1 39.69 189 TYR A C 1
ATOM 1444 O O . TYR A 1 189 ? 20.547 -26.578 4.129 1 39.69 189 TYR A O 1
ATOM 1452 N N . GLY A 1 190 ? 22.266 -25.5 4.152 1 37.25 190 GLY A N 1
ATOM 1453 C CA . GLY A 1 190 ? 22.922 -26.359 3.184 1 37.25 190 GLY A CA 1
ATOM 1454 C C . GLY A 1 190 ? 22.422 -26.156 1.765 1 37.25 190 GLY A C 1
ATOM 1455 O O . GLY A 1 190 ? 22.688 -26.969 0.883 1 37.25 190 GLY A O 1
ATOM 1456 N N . MET A 1 191 ? 21.5 -25.25 1.618 1 34.78 191 MET A N 1
ATOM 1457 C CA . MET A 1 191 ? 21.016 -25.172 0.24 1 34.78 191 MET A CA 1
ATOM 1458 C C . MET A 1 191 ? 21.938 -24.281 -0.602 1 34.78 191 MET A C 1
ATOM 1460 O O . MET A 1 1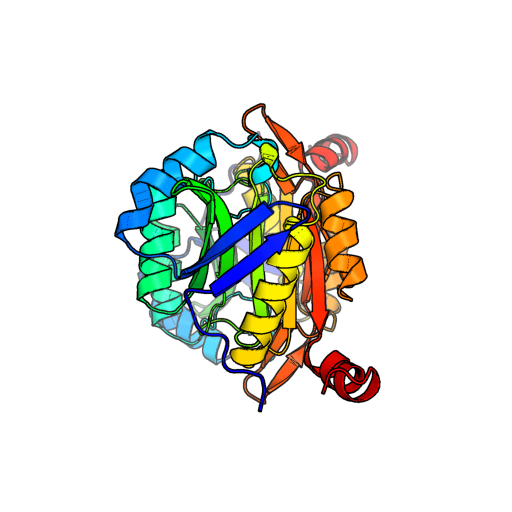91 ? 21.609 -23.969 -1.747 1 34.78 191 MET A O 1
ATOM 1464 N N . GLY A 1 192 ? 23.047 -23.875 -0.191 1 30.98 192 GLY A N 1
ATOM 1465 C CA . GLY A 1 192 ? 24.109 -23.406 -1.065 1 30.98 192 GLY A CA 1
ATOM 1466 C C . GLY A 1 192 ? 24.781 -24.516 -1.852 1 30.98 192 GLY A C 1
ATOM 1467 O O . GLY A 1 192 ? 24.797 -25.672 -1.41 1 30.98 192 GLY A O 1
ATOM 1468 N N . MET B 1 1 ? -25.938 17.984 11.172 1 34.25 1 MET B N 1
ATOM 1469 C CA . MET B 1 1 ? -25.375 17.859 9.836 1 34.25 1 MET B CA 1
ATOM 1470 C C . MET B 1 1 ? -23.844 17.906 9.883 1 34.25 1 MET B C 1
ATOM 1472 O O . MET B 1 1 ? -23.281 18.703 10.617 1 34.25 1 MET B O 1
ATOM 1476 N N . PRO B 1 2 ? -23.062 16.859 9.688 1 42.53 2 PRO B N 1
ATOM 1477 C CA . PRO B 1 2 ? -21.641 17.141 9.93 1 42.53 2 PRO B CA 1
ATOM 1478 C C . PRO B 1 2 ? -21.203 18.5 9.391 1 42.53 2 PRO B C 1
ATOM 1480 O O . PRO B 1 2 ? -21.75 18.984 8.398 1 42.53 2 PRO B O 1
ATOM 1483 N N . ASP B 1 3 ? -20.906 19.453 10.156 1 50.19 3 ASP B N 1
ATOM 1484 C CA . ASP B 1 3 ? -20.484 20.797 9.773 1 50.19 3 ASP B CA 1
ATOM 1485 C C . ASP B 1 3 ? -19.656 20.766 8.484 1 50.19 3 ASP B C 1
ATOM 1487 O O . ASP B 1 3 ? -18.75 19.938 8.344 1 50.19 3 ASP B O 1
ATOM 1491 N N . THR B 1 4 ? -20.219 21.125 7.273 1 65.5 4 THR B N 1
ATOM 1492 C CA . THR B 1 4 ? -19.625 21.234 5.953 1 65.5 4 THR B CA 1
ATOM 1493 C C . THR B 1 4 ? -18.219 21.844 6.043 1 65.5 4 THR B C 1
ATOM 1495 O O . THR B 1 4 ? -18.062 22.969 6.523 1 65.5 4 THR B O 1
ATOM 1498 N N . LEU B 1 5 ? -17.156 21 6.113 1 83.19 5 LEU B N 1
ATOM 1499 C CA . LEU B 1 5 ? -15.789 21.5 6.051 1 83.19 5 LEU B CA 1
ATOM 1500 C C . LEU B 1 5 ? -15.594 22.391 4.828 1 83.19 5 LEU B C 1
ATOM 1502 O O . LEU B 1 5 ? -15.789 21.953 3.695 1 83.19 5 LEU B O 1
ATOM 1506 N N . THR B 1 6 ? -15.539 23.75 5.125 1 91.81 6 THR B N 1
ATOM 1507 C CA . THR B 1 6 ? -15.328 24.703 4.047 1 91.81 6 THR B CA 1
ATOM 1508 C C . THR B 1 6 ? -13.914 25.297 4.109 1 91.81 6 THR B C 1
ATOM 1510 O O . THR B 1 6 ? -13.391 25.547 5.191 1 91.81 6 THR B O 1
ATOM 1513 N N . TYR B 1 7 ? -13.406 25.547 2.932 1 94.88 7 TYR B N 1
ATOM 1514 C CA . TYR B 1 7 ? -12.062 26.109 2.826 1 94.88 7 TYR B CA 1
ATOM 1515 C C . TYR B 1 7 ? -12.062 27.344 1.923 1 94.88 7 TYR B C 1
ATOM 1517 O O . TYR B 1 7 ? -12.852 27.422 0.982 1 94.88 7 TYR B O 1
ATOM 1525 N N . PRO B 1 8 ? -11.211 28.266 2.186 1 96.56 8 PRO B N 1
ATOM 1526 C CA . PRO B 1 8 ? -10.203 28.281 3.244 1 96.56 8 PRO B CA 1
ATOM 1527 C 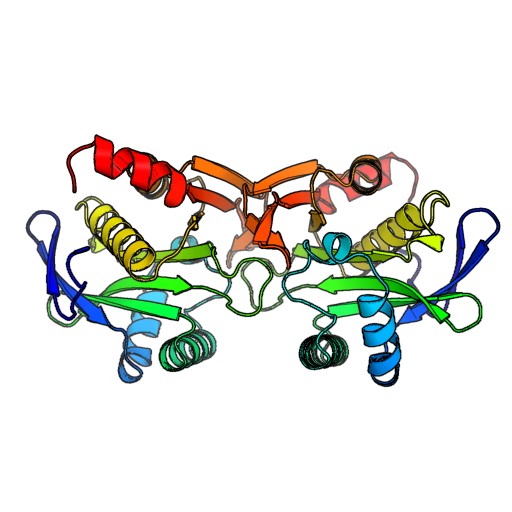C . PRO B 1 8 ? -10.805 28.516 4.629 1 96.56 8 PRO B C 1
ATOM 1529 O O . PRO B 1 8 ? -11.898 29.078 4.742 1 96.56 8 PRO B O 1
ATOM 1532 N N . ARG B 1 9 ? -10.109 28.016 5.703 1 95.19 9 ARG B N 1
ATOM 1533 C CA . ARG B 1 9 ? -10.469 28.328 7.082 1 95.19 9 ARG B CA 1
ATOM 1534 C C . ARG B 1 9 ? -9.227 28.516 7.941 1 95.19 9 ARG B C 1
ATOM 1536 O O . ARG B 1 9 ? -8.141 28.047 7.586 1 95.19 9 ARG B O 1
ATOM 1543 N N . THR B 1 10 ? -9.414 29.234 9.078 1 95.94 10 THR B N 1
ATOM 1544 C CA . THR B 1 10 ? -8.312 29.547 9.984 1 95.94 10 THR B CA 1
ATOM 1545 C C . THR B 1 10 ? -8.352 28.641 11.219 1 95.94 10 THR B C 1
ATOM 1547 O O . THR B 1 10 ? -9.422 28.406 11.789 1 95.94 10 THR B O 1
ATOM 1550 N N . VAL B 1 11 ? -7.188 28.141 11.539 1 94.44 11 VAL B N 1
ATOM 1551 C CA . VAL B 1 11 ? -7.047 27.344 12.758 1 94.44 11 VAL B CA 1
ATOM 1552 C C . VAL B 1 11 ? -5.93 27.922 13.625 1 94.44 11 VAL B C 1
ATOM 1554 O O . VAL B 1 11 ? -5.105 28.703 13.148 1 94.44 11 VAL B O 1
ATOM 1557 N N . THR B 1 12 ? -6.035 27.562 14.867 1 92.69 12 THR B N 1
ATOM 1558 C CA . THR B 1 12 ? -5.016 28.031 15.797 1 92.69 12 THR B CA 1
ATOM 1559 C C . THR B 1 12 ? -4.234 26.859 16.391 1 92.69 12 THR B C 1
ATOM 1561 O O . THR B 1 12 ? -4.812 25.828 16.703 1 92.69 12 THR B O 1
ATOM 1564 N N . ALA B 1 13 ? -2.955 26.953 16.469 1 90.56 13 ALA B N 1
ATOM 1565 C CA . ALA B 1 13 ? -2.035 26.047 17.156 1 90.56 13 ALA B CA 1
ATOM 1566 C C . ALA B 1 13 ? -1.113 26.812 18.094 1 90.56 13 ALA B C 1
ATOM 1568 O O . ALA B 1 13 ? -0.192 27.5 17.656 1 90.56 13 ALA B O 1
ATOM 1569 N N . GLY B 1 14 ? -1.345 26.594 19.312 1 88 14 GLY B N 1
ATOM 1570 C CA . GLY B 1 14 ? -0.67 27.484 20.25 1 88 14 GLY B CA 1
ATOM 1571 C C . GLY B 1 14 ? -0.981 28.953 20.016 1 88 14 GLY B C 1
ATOM 1572 O O . GLY B 1 14 ? -2.148 29.344 19.984 1 88 14 GLY B O 1
ATOM 1573 N N . ALA B 1 15 ? 0.047 29.719 19.859 1 88.81 15 ALA B N 1
ATOM 1574 C CA . ALA B 1 15 ? -0.099 31.156 19.656 1 88.81 15 ALA B CA 1
ATOM 1575 C C . ALA B 1 15 ? -0.128 31.5 18.156 1 88.81 15 ALA B C 1
ATOM 1577 O O . ALA B 1 15 ? -0.229 32.656 17.781 1 88.81 15 ALA B O 1
ATOM 1578 N N . ARG B 1 16 ? -0.19 30.484 17.344 1 92.31 16 ARG B N 1
ATOM 1579 C CA . ARG B 1 16 ? -0.053 30.719 15.914 1 92.31 16 ARG B CA 1
ATOM 1580 C C . ARG B 1 16 ? -1.394 30.562 15.203 1 92.31 16 ARG B C 1
ATOM 1582 O O . ARG B 1 16 ? -2.225 29.75 15.609 1 92.31 16 ARG B O 1
ATOM 1589 N N . THR B 1 17 ? -1.541 31.391 14.211 1 94.56 17 THR B N 1
ATOM 1590 C CA . THR B 1 17 ? -2.719 31.328 13.352 1 94.56 17 THR B CA 1
ATOM 1591 C C . THR B 1 17 ? -2.344 30.812 11.961 1 94.56 17 THR B C 1
ATOM 1593 O O . THR B 1 17 ? -1.447 31.344 11.312 1 94.56 17 THR B O 1
ATOM 1596 N N . ILE B 1 18 ? -3.057 29.812 11.547 1 96.62 18 ILE B N 1
ATOM 1597 C CA . ILE B 1 18 ? -2.709 29.125 10.305 1 96.62 18 ILE B CA 1
ATOM 1598 C C . ILE B 1 18 ? -3.928 29.062 9.391 1 96.62 18 ILE B C 1
ATOM 1600 O O . ILE B 1 18 ? -5.047 28.812 9.852 1 96.62 18 ILE B O 1
ATOM 1604 N N . THR B 1 19 ? -3.717 29.359 8.156 1 97.88 19 THR B N 1
ATOM 1605 C CA . THR B 1 19 ? -4.785 29.234 7.172 1 97.88 19 THR B CA 1
ATOM 1606 C C . THR B 1 19 ? -4.699 27.875 6.469 1 97.88 19 THR B C 1
ATOM 1608 O O . THR B 1 19 ? -3.645 27.5 5.953 1 97.88 19 THR B O 1
ATOM 1611 N N . LEU B 1 20 ? -5.801 27.109 6.492 1 97.94 20 LEU B N 1
ATOM 1612 C CA . LEU B 1 20 ? -5.93 25.875 5.723 1 97.94 20 LEU B CA 1
ATOM 1613 C C . LEU B 1 20 ? -6.734 26.109 4.449 1 97.94 20 LEU B C 1
ATOM 1615 O O . LEU B 1 20 ? -7.805 26.719 4.488 1 97.94 20 LEU B O 1
ATOM 1619 N N . ARG B 1 21 ? -6.273 25.703 3.381 1 98 21 ARG B N 1
ATOM 1620 C CA . ARG B 1 21 ? -7.039 25.734 2.139 1 98 21 ARG B CA 1
ATOM 1621 C C . ARG B 1 21 ? -6.719 24.531 1.267 1 98 21 ARG B C 1
ATOM 1623 O O . ARG B 1 21 ? -5.738 23.812 1.512 1 98 21 ARG B O 1
ATOM 1630 N N . LEU B 1 22 ? -7.566 24.328 0.258 1 97.56 22 LEU B N 1
ATOM 1631 C CA . LEU B 1 22 ? -7.352 23.219 -0.673 1 97.56 22 LEU B CA 1
ATOM 1632 C C . LEU B 1 22 ? -6.102 23.453 -1.514 1 97.56 22 LEU B C 1
ATOM 1634 O O . LEU B 1 22 ? -5.809 24.594 -1.897 1 97.56 22 LEU B O 1
ATOM 1638 N N . MET B 1 23 ? -5.422 22.391 -1.766 1 98.25 23 MET B N 1
ATOM 1639 C CA . MET B 1 23 ? -4.242 22.438 -2.627 1 98.25 23 MET B CA 1
ATOM 1640 C C . MET B 1 23 ? -4.629 22.766 -4.062 1 98.25 23 MET B C 1
ATOM 1642 O O . MET B 1 23 ? -5.633 22.266 -4.574 1 98.25 23 MET B O 1
ATOM 1646 N N . GLU B 1 24 ? -3.85 23.578 -4.738 1 97.38 24 GLU B N 1
ATOM 1647 C CA . GLU B 1 24 ? -4.062 23.953 -6.137 1 97.38 24 GLU B CA 1
ATOM 1648 C C . GLU B 1 24 ? -2.812 23.688 -6.973 1 97.38 24 GLU B C 1
ATOM 1650 O O . GLU B 1 24 ? -1.72 23.516 -6.43 1 97.38 24 GLU B O 1
ATOM 1655 N N . ARG B 1 25 ? -3.037 23.672 -8.234 1 97.44 25 ARG B N 1
ATOM 1656 C CA . ARG B 1 25 ? -1.959 23.375 -9.172 1 97.44 25 ARG B CA 1
ATOM 1657 C C . ARG B 1 25 ? -0.787 24.328 -8.984 1 97.44 25 ARG B C 1
ATOM 1659 O O . ARG B 1 25 ? 0.373 23.922 -9.039 1 97.44 25 ARG B O 1
ATOM 1666 N N . ASP B 1 26 ? -1.032 25.531 -8.711 1 97.56 26 ASP B N 1
ATOM 1667 C CA . ASP B 1 26 ? 0.002 26.562 -8.625 1 97.56 26 ASP B CA 1
ATOM 1668 C C . ASP B 1 26 ? 0.822 26.406 -7.348 1 97.56 26 ASP B C 1
ATOM 1670 O O . ASP B 1 26 ? 1.853 27.062 -7.18 1 97.56 26 ASP B O 1
ATOM 1674 N N . ASP B 1 27 ? 0.489 25.5 -6.457 1 98.12 27 ASP B N 1
ATOM 1675 C CA . ASP B 1 27 ? 1.231 25.266 -5.223 1 98.12 27 ASP B CA 1
ATOM 1676 C C . ASP B 1 27 ? 2.471 24.406 -5.488 1 98.12 27 ASP B C 1
ATOM 1678 O O . ASP B 1 27 ? 3.332 24.281 -4.617 1 98.12 27 ASP B O 1
ATOM 1682 N N . ALA B 1 28 ? 2.629 23.875 -6.691 1 98 28 ALA B N 1
ATOM 1683 C CA . ALA B 1 28 ? 3.609 22.844 -6.992 1 98 28 ALA B CA 1
ATOM 1684 C C . ALA B 1 28 ? 5.02 23.297 -6.625 1 98 28 ALA B C 1
ATOM 1686 O O . ALA B 1 28 ? 5.723 22.609 -5.879 1 98 28 ALA B O 1
ATOM 1687 N N . PRO B 1 29 ? 5.465 24.5 -7.066 1 97.88 29 PRO B N 1
ATOM 1688 C CA . PRO B 1 29 ? 6.828 24.906 -6.719 1 97.88 29 PRO B CA 1
ATOM 1689 C C . PRO B 1 29 ? 7.031 25.062 -5.215 1 97.88 29 PRO B C 1
ATOM 1691 O O . PRO B 1 29 ? 8.062 24.672 -4.68 1 97.88 29 PRO B O 1
ATOM 1694 N N . ALA B 1 30 ? 6.09 25.609 -4.551 1 98.19 30 ALA B N 1
ATOM 1695 C CA . ALA B 1 30 ? 6.195 25.828 -3.109 1 98.19 30 ALA B CA 1
ATOM 1696 C C . ALA B 1 30 ? 6.188 24.5 -2.352 1 98.19 30 ALA B C 1
ATOM 1698 O O . ALA B 1 30 ? 6.84 24.375 -1.313 1 98.19 30 ALA B O 1
ATOM 1699 N N . LEU B 1 31 ? 5.414 23.531 -2.867 1 98.38 31 LEU B N 1
ATOM 1700 C CA . LEU B 1 31 ? 5.363 22.219 -2.248 1 98.38 31 LEU B CA 1
ATOM 1701 C C . LEU B 1 31 ? 6.707 21.516 -2.367 1 98.38 31 LEU B C 1
ATOM 1703 O O . LEU B 1 31 ? 7.172 20.875 -1.413 1 98.38 31 LEU B O 1
ATOM 1707 N N . VAL B 1 32 ? 7.316 21.609 -3.529 1 98.19 32 VAL B N 1
ATOM 1708 C CA . VAL B 1 32 ? 8.633 21 -3.725 1 98.19 32 VAL B CA 1
ATOM 1709 C C . VAL B 1 32 ? 9.641 21.641 -2.777 1 98.19 32 VAL B C 1
ATOM 1711 O O . VAL B 1 32 ? 10.414 20.953 -2.117 1 98.19 32 VAL B O 1
ATOM 1714 N N . ALA B 1 33 ? 9.602 22.953 -2.68 1 97.81 33 ALA B N 1
ATOM 1715 C CA . ALA B 1 33 ? 10.5 23.688 -1.778 1 97.81 33 ALA B CA 1
ATOM 1716 C C . ALA B 1 33 ? 10.258 23.281 -0.327 1 97.81 33 ALA B C 1
ATOM 1718 O O . ALA B 1 33 ? 11.211 23.109 0.439 1 97.81 33 ALA B O 1
ATOM 1719 N N . PHE B 1 34 ? 9.062 23.141 -0.006 1 98.25 34 PHE B N 1
ATOM 1720 C CA . PHE B 1 34 ? 8.688 22.703 1.334 1 98.25 34 PHE B CA 1
ATOM 1721 C C . PHE B 1 34 ? 9.25 21.328 1.634 1 98.25 34 PHE B C 1
ATOM 1723 O O . PHE B 1 34 ? 9.867 21.109 2.684 1 98.25 34 PHE B O 1
ATOM 1730 N N . ALA B 1 35 ? 9.055 20.391 0.72 1 97.31 35 ALA B N 1
ATOM 1731 C CA . ALA B 1 35 ? 9.555 19.031 0.868 1 97.31 35 ALA B CA 1
ATOM 1732 C C . ALA B 1 35 ? 11.07 19.016 1.012 1 97.31 35 ALA B C 1
ATOM 1734 O O . ALA B 1 35 ? 11.617 18.281 1.848 1 97.31 35 ALA B O 1
ATOM 1735 N N . GLU B 1 36 ? 11.742 19.844 0.287 1 96.56 36 GLU B N 1
ATOM 1736 C CA . GLU B 1 36 ? 13.195 19.906 0.294 1 96.56 36 GLU B CA 1
ATOM 1737 C C . GLU B 1 36 ? 13.719 20.406 1.635 1 96.56 36 GLU B C 1
ATOM 1739 O O . GLU B 1 36 ? 14.836 20.062 2.041 1 96.56 36 GLU B O 1
ATOM 1744 N N . ALA B 1 37 ? 12.922 21.156 2.258 1 96.75 37 ALA B N 1
ATOM 1745 C CA . ALA B 1 37 ? 13.344 21.781 3.514 1 96.75 37 ALA B CA 1
ATOM 1746 C C . ALA B 1 37 ? 13.125 20.828 4.691 1 96.75 37 ALA B C 1
ATOM 1748 O O . ALA B 1 37 ? 13.617 21.078 5.793 1 96.75 37 ALA B O 1
ATOM 1749 N N . LEU B 1 38 ? 12.414 19.797 4.516 1 96.5 38 LEU B N 1
ATOM 1750 C CA . LEU B 1 38 ? 12.148 18.844 5.582 1 96.5 38 LEU B CA 1
ATOM 1751 C C . LEU B 1 38 ? 13.32 17.891 5.758 1 96.5 38 LEU B C 1
ATOM 1753 O O . LEU B 1 38 ? 14 17.547 4.785 1 96.5 38 LEU B O 1
ATOM 1757 N N . PRO B 1 39 ? 13.555 17.438 7.051 1 94 39 PRO B N 1
ATOM 1758 C CA . PRO B 1 39 ? 14.477 16.312 7.188 1 94 39 PRO B CA 1
ATOM 1759 C C . PRO B 1 39 ? 14.039 15.094 6.375 1 94 39 PRO B C 1
ATOM 1761 O O . PRO B 1 39 ? 12.859 14.727 6.402 1 94 39 PRO B O 1
ATOM 1764 N N . PRO B 1 40 ? 14.93 14.484 5.684 1 92.25 40 PRO B N 1
ATOM 1765 C CA . PRO B 1 40 ? 14.562 13.352 4.836 1 92.25 40 PRO B CA 1
ATOM 1766 C C . PRO B 1 40 ? 13.812 12.258 5.598 1 92.25 40 PRO B C 1
ATOM 1768 O O . PRO B 1 40 ? 12.93 11.609 5.043 1 92.25 40 PRO B O 1
ATOM 1771 N N . HIS B 1 41 ? 14.141 12.102 6.828 1 93.5 41 HIS B N 1
ATOM 1772 C CA . HIS B 1 41 ? 13.5 11.078 7.648 1 93.5 41 HIS B CA 1
ATOM 1773 C C . HIS B 1 41 ? 12 11.312 7.738 1 93.5 41 HIS B C 1
ATOM 1775 O O . HIS B 1 41 ? 11.219 10.352 7.801 1 93.5 41 HIS B O 1
ATOM 1781 N N . ASP B 1 42 ? 11.547 12.539 7.559 1 94.31 42 ASP B N 1
ATOM 1782 C CA . ASP B 1 42 ? 10.133 12.906 7.672 1 94.31 42 ASP B CA 1
ATOM 1783 C C . ASP B 1 42 ? 9.359 12.484 6.43 1 94.31 42 ASP B C 1
ATOM 1785 O O . ASP B 1 42 ? 8.125 12.5 6.426 1 94.31 42 ASP B O 1
ATOM 1789 N N . LEU B 1 43 ? 10.094 12.031 5.449 1 96.25 43 LEU B N 1
ATOM 1790 C CA . LEU B 1 43 ? 9.461 11.758 4.164 1 96.25 43 LEU B CA 1
ATOM 1791 C C . LEU B 1 43 ? 9.305 10.258 3.945 1 96.25 43 LEU B C 1
ATOM 1793 O O . LEU B 1 43 ? 8.578 9.828 3.045 1 96.25 43 LEU B O 1
ATOM 1797 N N . LEU B 1 44 ? 9.859 9.43 4.816 1 94.75 44 LEU B N 1
ATOM 1798 C CA . LEU B 1 44 ? 10.047 8.008 4.551 1 94.75 44 LEU B CA 1
ATOM 1799 C C . LEU B 1 44 ? 8.711 7.266 4.594 1 94.75 44 LEU B C 1
ATOM 1801 O O . LEU B 1 44 ? 8.57 6.203 3.98 1 94.75 44 LEU B O 1
ATOM 1805 N N . PHE B 1 45 ? 7.762 7.785 5.277 1 94.31 45 PHE B N 1
ATOM 1806 C CA . PHE B 1 45 ? 6.477 7.105 5.391 1 94.31 45 PHE B CA 1
ATOM 1807 C C . PHE B 1 45 ? 5.66 7.277 4.117 1 94.31 45 PHE B C 1
ATOM 1809 O O . PHE B 1 45 ? 4.656 6.586 3.922 1 94.31 45 PHE B O 1
ATOM 1816 N N . LEU B 1 46 ? 6.051 8.227 3.297 1 94.44 46 LEU B N 1
ATOM 1817 C CA . LEU B 1 46 ? 5.367 8.422 2.023 1 94.44 46 LEU B CA 1
ATOM 1818 C C . LEU B 1 46 ? 5.719 7.316 1.039 1 94.44 46 LEU B C 1
ATOM 1820 O O . LEU B 1 46 ? 6.723 6.621 1.215 1 94.44 46 LEU B O 1
ATOM 1824 N N . LEU B 1 47 ? 4.926 7.082 0.121 1 89.25 47 LEU B N 1
ATOM 1825 C CA . LEU B 1 47 ? 5.199 6.047 -0.869 1 89.25 47 LEU B CA 1
ATOM 1826 C C . LEU B 1 47 ? 6.367 6.445 -1.766 1 89.25 47 LEU B C 1
ATOM 1828 O O . LEU B 1 47 ? 7.266 5.641 -2.021 1 89.25 47 LEU B O 1
ATOM 1832 N N . ARG B 1 48 ? 6.348 7.758 -2.143 1 91.31 48 ARG B N 1
ATOM 1833 C CA . ARG B 1 48 ? 7.379 8.266 -3.049 1 91.31 48 ARG B CA 1
ATOM 1834 C C . ARG B 1 48 ? 8.008 9.539 -2.5 1 91.31 48 ARG B C 1
ATOM 1836 O O . ARG B 1 48 ? 7.457 10.18 -1.605 1 91.31 48 ARG B O 1
ATOM 1843 N N . ASP B 1 49 ? 9.188 9.875 -3.064 1 93.38 49 ASP B N 1
ATOM 1844 C CA . ASP B 1 49 ? 9.961 11.039 -2.641 1 93.38 49 ASP B CA 1
ATOM 1845 C C . ASP B 1 49 ? 9.398 12.328 -3.248 1 93.38 49 ASP B C 1
ATOM 1847 O O . ASP B 1 49 ? 9.648 12.625 -4.418 1 93.38 49 ASP B O 1
ATOM 1851 N N . ILE B 1 50 ? 8.742 13.141 -2.457 1 95.44 50 ILE B N 1
ATOM 1852 C CA . ILE B 1 50 ? 8.023 14.305 -2.961 1 95.44 50 ILE B CA 1
ATOM 1853 C C . ILE B 1 50 ? 9 15.461 -3.162 1 95.44 50 ILE B C 1
ATOM 1855 O O . ILE B 1 50 ? 8.586 16.562 -3.539 1 95.44 50 ILE B O 1
ATOM 1859 N N . ARG B 1 51 ? 10.289 15.32 -2.904 1 95.31 51 ARG B N 1
ATOM 1860 C CA . ARG B 1 51 ? 11.273 16.312 -3.328 1 95.31 51 ARG B CA 1
ATOM 1861 C C . ARG B 1 51 ? 11.43 16.312 -4.844 1 95.31 51 ARG B C 1
ATOM 1863 O O . ARG B 1 51 ? 11.938 17.281 -5.418 1 95.31 51 ARG B O 1
ATOM 1870 N N . ASN B 1 52 ? 11.016 15.227 -5.438 1 94.38 52 ASN B N 1
ATOM 1871 C CA . ASN B 1 52 ? 11 15.125 -6.895 1 94.38 52 ASN B CA 1
ATOM 1872 C C . ASN B 1 52 ? 9.797 15.852 -7.488 1 94.38 52 ASN B C 1
ATOM 1874 O O . ASN B 1 52 ? 8.648 15.469 -7.242 1 94.38 52 ASN B O 1
ATOM 1878 N N . PRO B 1 53 ? 10.023 16.812 -8.383 1 96.56 53 PRO B N 1
ATOM 1879 C CA . PRO B 1 53 ? 8.906 17.578 -8.945 1 96.56 53 PRO B CA 1
ATOM 1880 C C . PRO B 1 53 ? 7.918 16.703 -9.711 1 96.56 53 PRO B C 1
ATOM 1882 O O . PRO B 1 53 ? 6.723 17.016 -9.75 1 96.56 53 PRO B O 1
ATOM 1885 N N . LYS B 1 54 ? 8.367 15.648 -10.297 1 95.62 54 LYS B N 1
ATOM 1886 C CA . LYS B 1 54 ? 7.477 14.766 -11.039 1 95.62 54 LYS B CA 1
ATOM 1887 C C . LYS B 1 54 ? 6.473 14.094 -10.102 1 95.62 54 LYS B C 1
ATOM 1889 O O . LYS B 1 54 ? 5.332 13.836 -10.484 1 95.62 54 LYS B O 1
ATOM 1894 N N . VAL B 1 55 ? 6.949 13.781 -8.906 1 95.56 55 VAL B N 1
ATOM 1895 C CA . VAL B 1 55 ? 6.074 13.156 -7.922 1 95.56 55 VAL B CA 1
ATOM 1896 C C . VAL B 1 55 ? 5.016 14.148 -7.461 1 95.56 55 VAL B C 1
ATOM 1898 O O . VAL B 1 55 ? 3.834 13.812 -7.352 1 95.56 55 VAL B O 1
ATOM 1901 N N . VAL B 1 56 ? 5.398 15.391 -7.262 1 97.69 56 VAL B N 1
ATOM 1902 C CA . VAL B 1 56 ? 4.469 16.438 -6.855 1 97.69 56 VAL B CA 1
ATOM 1903 C C . VAL B 1 56 ? 3.465 16.703 -7.973 1 97.69 56 VAL B C 1
ATOM 1905 O O . VAL B 1 56 ? 2.27 16.875 -7.715 1 97.69 56 VAL B O 1
ATOM 1908 N N . ALA B 1 57 ? 3.92 16.734 -9.18 1 97.44 57 ALA B N 1
ATOM 1909 C CA . ALA B 1 57 ? 3.033 16.938 -10.328 1 97.44 57 ALA B CA 1
ATOM 1910 C C . ALA B 1 57 ? 1.973 15.844 -10.406 1 97.44 57 ALA B C 1
ATOM 1912 O O . ALA B 1 57 ? 0.795 16.125 -10.633 1 97.44 57 ALA B O 1
ATOM 1913 N N . ALA B 1 58 ? 2.365 14.633 -10.227 1 95.5 58 ALA B N 1
ATOM 1914 C CA . ALA B 1 58 ? 1.428 13.516 -10.242 1 95.5 58 ALA B CA 1
ATOM 1915 C C . ALA B 1 58 ? 0.426 13.625 -9.094 1 95.5 58 ALA B C 1
ATOM 1917 O O . ALA B 1 58 ? -0.756 13.32 -9.266 1 95.5 58 ALA B O 1
ATOM 1918 N N . TRP B 1 59 ? 0.952 14.039 -7.949 1 97 59 TRP B N 1
ATOM 1919 C CA . TRP B 1 59 ? 0.094 14.266 -6.789 1 97 59 TRP B CA 1
ATOM 1920 C C . TRP B 1 59 ? -0.974 15.312 -7.102 1 97 59 TRP B C 1
ATOM 1922 O O . TRP B 1 59 ? -2.166 15.07 -6.898 1 97 59 TRP B O 1
ATOM 1932 N N . ILE B 1 60 ? -0.603 16.359 -7.684 1 97.81 60 ILE B N 1
ATOM 1933 C CA . ILE B 1 60 ? -1.511 17.453 -8.016 1 97.81 60 ILE B CA 1
ATOM 1934 C C . ILE B 1 60 ? -2.523 16.984 -9.062 1 97.81 60 ILE B C 1
ATOM 1936 O O . ILE B 1 60 ? -3.707 17.328 -8.984 1 97.81 60 ILE B O 1
ATOM 1940 N N . GLU B 1 61 ? -2.109 16.234 -9.992 1 96.94 61 GLU B N 1
ATOM 1941 C CA . GLU B 1 61 ? -3.025 15.68 -10.977 1 96.94 61 GLU B CA 1
ATOM 1942 C C . GLU B 1 61 ? -4.094 14.812 -10.312 1 96.94 61 GLU B C 1
ATOM 1944 O O . GLU B 1 61 ? -5.27 14.875 -10.68 1 96.94 61 GLU B O 1
ATOM 1949 N N . GLN B 1 62 ? -3.684 14.023 -9.383 1 95.88 62 GLN B N 1
ATOM 1950 C CA . GLN B 1 62 ? -4.629 13.172 -8.664 1 95.88 62 GLN B CA 1
ATOM 1951 C C . GLN B 1 62 ? -5.598 14.008 -7.828 1 95.88 62 GLN B C 1
ATOM 1953 O O . GLN B 1 62 ? -6.758 13.641 -7.66 1 95.88 62 GLN B O 1
ATOM 1958 N N . VAL B 1 63 ? -5.141 15.102 -7.316 1 97 63 VAL B N 1
ATOM 1959 C CA . VAL B 1 63 ? -5.996 16.031 -6.594 1 97 63 VAL B CA 1
ATOM 1960 C C . VAL B 1 63 ? -7.039 16.625 -7.547 1 97 63 VAL B C 1
ATOM 1962 O O . VAL B 1 63 ? -8.234 16.641 -7.234 1 97 63 VAL B O 1
ATOM 1965 N N . GLU B 1 64 ? -6.609 16.969 -8.711 1 96.25 64 GLU B N 1
ATOM 1966 C CA . GLU B 1 64 ? -7.5 17.578 -9.695 1 96.25 64 GLU B CA 1
ATOM 1967 C C . GLU B 1 64 ? -8.539 16.578 -10.188 1 96.25 64 GLU B C 1
ATOM 1969 O O . GLU B 1 64 ? -9.672 16.969 -10.508 1 96.25 64 GLU B O 1
ATOM 1974 N N . ARG B 1 65 ? -8.141 15.359 -10.148 1 93.5 65 ARG B N 1
ATOM 1975 C CA . ARG B 1 65 ? -9.047 14.312 -10.602 1 93.5 65 ARG B CA 1
ATOM 1976 C C . ARG B 1 65 ? -9.977 13.867 -9.477 1 93.5 65 ARG B C 1
ATOM 1978 O O . ARG B 1 65 ? -10.867 13.039 -9.688 1 93.5 65 ARG B O 1
ATOM 1985 N N . GLY B 1 66 ? -9.773 14.344 -8.273 1 91.19 66 GLY B N 1
ATOM 1986 C CA . GLY B 1 66 ? -10.641 14.031 -7.156 1 91.19 66 GLY B CA 1
ATOM 1987 C C . GLY B 1 66 ? -10.242 12.758 -6.426 1 91.19 66 GLY B C 1
ATOM 1988 O O . GLY B 1 66 ? -10.953 12.305 -5.527 1 91.19 66 GLY B O 1
ATOM 1989 N N . GLN B 1 67 ? -9.086 12.18 -6.703 1 91.56 67 GLN B N 1
ATOM 1990 C CA . GLN B 1 67 ? -8.633 10.93 -6.113 1 91.56 67 GLN B CA 1
ATOM 1991 C C . GLN B 1 67 ? -7.98 11.164 -4.754 1 91.56 67 GLN B C 1
ATOM 1993 O O . GLN B 1 67 ? -7.992 10.281 -3.891 1 91.56 67 GLN B O 1
ATOM 1998 N N . ILE B 1 68 ? -7.398 12.336 -4.645 1 96.12 68 ILE B N 1
ATOM 1999 C CA . ILE B 1 68 ? -6.758 12.742 -3.398 1 96.12 68 ILE B CA 1
ATOM 2000 C C . ILE B 1 68 ? -7.297 14.109 -2.961 1 96.12 68 ILE B C 1
ATOM 2002 O O . ILE B 1 68 ? -7.418 15.023 -3.777 1 96.12 68 ILE B O 1
ATOM 2006 N N . ARG B 1 69 ? -7.645 14.195 -1.752 1 96.19 69 ARG B N 1
ATOM 2007 C CA . ARG B 1 69 ? -7.98 15.484 -1.164 1 96.19 69 ARG B CA 1
ATOM 2008 C C . ARG B 1 69 ? -6.824 16.016 -0.32 1 96.19 69 ARG B C 1
ATOM 2010 O O . ARG B 1 69 ? -6.402 15.375 0.642 1 96.19 69 ARG B O 1
ATOM 2017 N N . SER 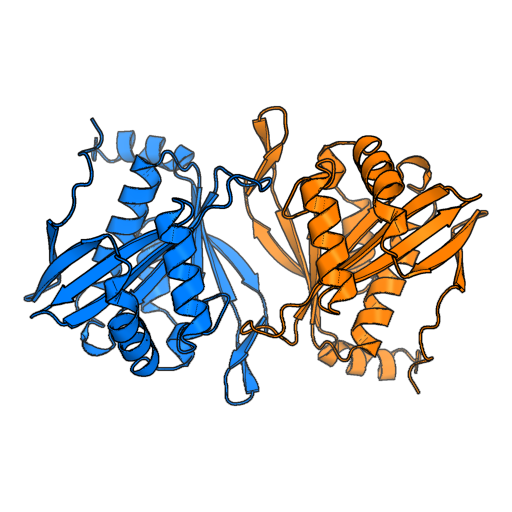B 1 70 ? -6.363 17.172 -0.706 1 98.12 70 SER B N 1
ATOM 2018 C CA . SER B 1 70 ? -5.168 17.688 -0.047 1 98.12 70 SER B CA 1
ATOM 2019 C C . SER B 1 70 ? -5.375 19.125 0.42 1 98.12 70 SER B C 1
ATOM 2021 O O . SER B 1 70 ? -6.012 19.922 -0.269 1 98.12 70 SER B O 1
ATOM 2023 N N . LEU B 1 71 ? -4.836 19.406 1.571 1 98.06 71 LEU B N 1
ATOM 2024 C CA . LEU B 1 71 ? -4.773 20.75 2.111 1 98.06 71 LEU B CA 1
ATOM 2025 C C . LEU B 1 71 ? -3.33 21.25 2.16 1 98.06 71 LEU B C 1
ATOM 2027 O O . LEU B 1 71 ? -2.4 20.453 2.309 1 98.06 71 LEU B O 1
ATOM 2031 N N . VAL B 1 72 ? -3.219 22.547 2.012 1 98.62 72 VAL B N 1
ATOM 2032 C CA . VAL B 1 72 ? -1.996 23.234 2.404 1 98.62 72 VAL B CA 1
ATOM 2033 C C . VAL B 1 72 ? -2.279 24.141 3.596 1 98.62 72 VAL B C 1
ATOM 2035 O O . VAL B 1 72 ? -3.35 24.75 3.68 1 98.62 72 VAL B O 1
ATOM 2038 N N . ALA B 1 73 ? -1.371 24.156 4.457 1 98.56 73 ALA B N 1
ATOM 2039 C CA . ALA B 1 73 ? -1.396 25.062 5.609 1 98.56 73 ALA B CA 1
ATOM 2040 C C . ALA B 1 73 ? -0.415 26.203 5.422 1 98.56 73 ALA B C 1
ATOM 2042 O O . ALA B 1 73 ? 0.777 25.984 5.199 1 98.56 73 ALA B O 1
ATOM 2043 N N . LEU B 1 74 ? -0.964 27.406 5.586 1 98.06 74 LEU B N 1
ATOM 2044 C CA . LEU B 1 74 ? -0.152 28.578 5.297 1 98.06 74 LEU B CA 1
ATOM 2045 C C . LEU B 1 74 ? -0.027 29.469 6.531 1 98.06 74 LEU B C 1
ATOM 2047 O O . LEU B 1 74 ? -1.02 29.734 7.211 1 98.06 74 LEU B O 1
ATOM 2051 N N . GLU B 1 75 ? 1.135 29.828 6.832 1 97 75 GLU B N 1
ATOM 2052 C CA . GLU B 1 75 ? 1.442 30.906 7.777 1 97 75 GLU B CA 1
ATOM 2053 C C . GLU B 1 75 ? 2.246 32 7.105 1 97 75 GLU B C 1
ATOM 2055 O O . GLU B 1 75 ? 3.326 31.766 6.566 1 97 75 GLU B O 1
ATOM 2060 N N . ASP B 1 76 ? 1.704 33.25 7.105 1 93.56 76 ASP B N 1
ATOM 2061 C CA . ASP B 1 76 ? 2.344 34.406 6.48 1 93.56 76 ASP B CA 1
ATOM 2062 C C . ASP B 1 76 ? 2.693 34.125 5.023 1 93.56 76 ASP B C 1
ATOM 2064 O O . ASP B 1 76 ? 3.814 34.375 4.582 1 93.56 76 ASP B O 1
ATOM 2068 N N . GLY B 1 77 ? 1.862 33.344 4.336 1 92.5 77 GLY B N 1
ATOM 2069 C CA . GLY B 1 77 ? 1.991 33.062 2.912 1 92.5 77 GLY B CA 1
ATOM 2070 C C . GLY B 1 77 ? 2.922 31.922 2.598 1 92.5 77 GLY B C 1
ATOM 2071 O O . GLY B 1 77 ? 3.119 31.562 1.432 1 92.5 77 GLY B O 1
ATOM 2072 N N . ARG B 1 78 ? 3.426 31.328 3.635 1 96.44 78 ARG B N 1
ATOM 2073 C CA . ARG B 1 78 ? 4.348 30.203 3.436 1 96.44 78 ARG B CA 1
ATOM 2074 C C . ARG B 1 78 ? 3.717 28.891 3.873 1 96.44 78 ARG B C 1
ATOM 2076 O O . ARG B 1 78 ? 3.025 28.828 4.891 1 96.44 78 ARG B O 1
ATOM 2083 N N . ILE B 1 79 ? 4.035 27.844 3.096 1 98.25 79 ILE B N 1
ATOM 2084 C CA . ILE B 1 79 ? 3.531 26.531 3.459 1 98.25 79 ILE B CA 1
ATOM 2085 C C . ILE B 1 79 ? 4.281 26 4.68 1 98.25 79 ILE B C 1
ATOM 2087 O O . ILE B 1 79 ? 5.512 25.891 4.66 1 98.25 79 ILE B O 1
ATOM 2091 N N . VAL B 1 80 ? 3.535 25.703 5.73 1 98.12 80 VAL B N 1
ATOM 2092 C CA . VAL B 1 80 ? 4.145 25.172 6.953 1 98.12 80 VAL B CA 1
ATOM 2093 C C . VAL B 1 80 ? 3.656 23.75 7.203 1 98.12 80 VAL B C 1
ATOM 2095 O O . VAL B 1 80 ? 4.086 23.094 8.156 1 98.12 80 VAL B O 1
ATOM 2098 N N . GLY B 1 81 ? 2.768 23.25 6.375 1 98.31 81 GLY B N 1
ATOM 2099 C CA . GLY B 1 81 ? 2.258 21.891 6.422 1 98.31 81 GLY B CA 1
ATOM 2100 C C . GLY B 1 81 ? 1.371 21.547 5.238 1 98.31 81 GLY B C 1
ATOM 2101 O O . GLY B 1 81 ? 0.917 22.438 4.516 1 98.31 81 GLY B O 1
ATOM 2102 N N . CYS B 1 82 ? 1.159 20.312 5.027 1 98.5 82 CYS B N 1
ATOM 2103 C CA . CYS B 1 82 ? 0.229 19.828 4.012 1 98.5 82 CYS B CA 1
ATOM 2104 C C . CYS B 1 82 ? -0.315 18.453 4.383 1 98.5 82 CYS B C 1
ATOM 2106 O O . CYS B 1 82 ? 0.229 17.781 5.258 1 98.5 82 CYS B O 1
ATOM 2108 N N . THR B 1 83 ? -1.412 18.141 3.793 1 98.12 83 THR B N 1
ATOM 2109 C CA . T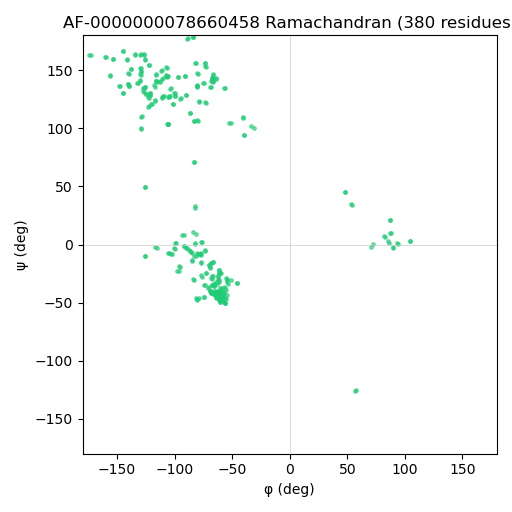HR B 1 83 ? -2.037 16.844 4.039 1 98.12 83 THR B CA 1
ATOM 2110 C C . THR B 1 83 ? -2.482 16.203 2.73 1 98.12 83 THR B C 1
ATOM 2112 O O . THR B 1 83 ? -2.559 16.875 1.698 1 98.12 83 THR B O 1
ATOM 2115 N N . ALA B 1 84 ? -2.725 14.961 2.789 1 97.75 84 ALA B N 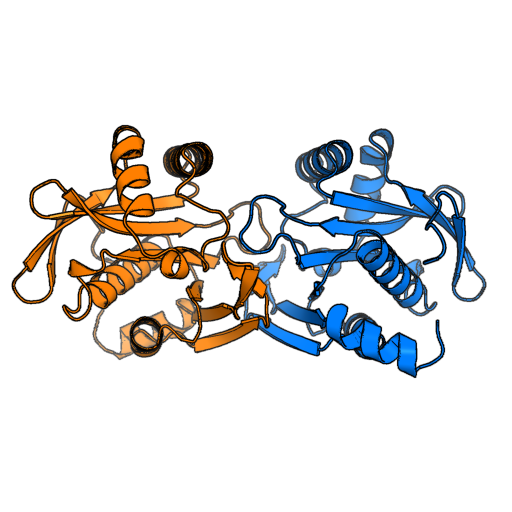1
ATOM 2116 C CA . ALA B 1 84 ? -3.393 14.219 1.727 1 97.75 84 ALA B CA 1
ATOM 2117 C C . ALA B 1 84 ? -4.289 13.125 2.303 1 97.75 84 ALA B C 1
ATOM 2119 O O . ALA B 1 84 ? -3.914 12.453 3.264 1 97.75 84 ALA B O 1
ATOM 2120 N N . LEU B 1 85 ? -5.434 13.086 1.871 1 97.12 85 LEU B N 1
ATOM 2121 C CA . LEU B 1 85 ? -6.328 11.945 2.041 1 97.12 85 LEU B CA 1
ATOM 2122 C C . LEU B 1 85 ? -6.477 11.172 0.736 1 97.12 85 LEU B C 1
ATOM 2124 O O . LEU B 1 85 ? -7.176 11.609 -0.177 1 97.12 85 LEU B O 1
ATOM 2128 N N . ALA B 1 86 ? -5.816 10.047 0.675 1 96.69 86 ALA B N 1
ATOM 2129 C CA . ALA B 1 86 ? -5.754 9.281 -0.569 1 96.69 86 ALA B CA 1
ATOM 2130 C C . ALA B 1 86 ? -6.652 8.047 -0.503 1 96.69 86 ALA B C 1
ATOM 2132 O O . ALA B 1 86 ? -6.59 7.281 0.459 1 96.69 86 ALA B O 1
ATOM 2133 N N . ARG B 1 87 ? -7.484 7.918 -1.488 1 93.25 87 ARG B N 1
ATOM 2134 C CA . ARG B 1 87 ? -8.383 6.777 -1.65 1 93.25 87 ARG B CA 1
ATOM 2135 C C . ARG B 1 87 ? -8.328 6.234 -3.074 1 93.25 87 ARG B C 1
ATOM 2137 O O . ARG B 1 87 ? -8.156 6.996 -4.027 1 93.25 87 ARG B O 1
ATOM 2144 N N . ASP B 1 88 ? -8.336 4.961 -3.211 1 91.38 88 ASP B N 1
ATOM 2145 C CA . ASP B 1 88 ? -8.414 4.324 -4.523 1 91.38 88 ASP B CA 1
ATOM 2146 C C . ASP B 1 88 ? -9.797 3.719 -4.754 1 91.38 88 ASP B C 1
ATOM 2148 O O . ASP B 1 88 ? -10.07 2.598 -4.32 1 91.38 88 ASP B O 1
ATOM 2152 N N . GLU B 1 89 ? -10.578 4.379 -5.531 1 88.75 89 GLU B N 1
ATOM 2153 C CA . GLU B 1 89 ? -11.977 3.998 -5.75 1 88.75 89 GLU B CA 1
ATOM 2154 C C . GLU B 1 89 ? -12.07 2.709 -6.562 1 88.75 89 GLU B C 1
ATOM 2156 O O . GLU B 1 89 ? -13.117 2.057 -6.578 1 88.75 89 GLU B O 1
ATOM 2161 N N . LEU B 1 90 ? -11.016 2.402 -7.184 1 88.06 90 LEU B N 1
ATOM 2162 C CA . LEU B 1 90 ? -11.047 1.246 -8.07 1 88.06 90 LEU B CA 1
ATOM 2163 C C . LEU B 1 90 ? -10.453 0.018 -7.391 1 88.06 90 LEU B C 1
ATOM 2165 O O . LEU B 1 90 ? -10.414 -1.065 -7.977 1 88.06 90 LEU B O 1
ATOM 2169 N N . SER B 1 91 ? -10.031 0.163 -6.145 1 93.19 91 SER B N 1
ATOM 2170 C CA . SER B 1 91 ? -9.453 -0.948 -5.398 1 93.19 91 SER B CA 1
ATOM 2171 C C . SER B 1 91 ? -10.523 -1.747 -4.672 1 93.19 91 SER B C 1
ATOM 2173 O O . SER B 1 91 ? -11.711 -1.414 -4.746 1 93.19 91 SER B O 1
ATOM 2175 N N . TRP B 1 92 ? -10.141 -2.83 -3.984 1 95.06 92 TRP B N 1
ATOM 2176 C CA . TRP B 1 92 ? -11.023 -3.588 -3.107 1 95.06 92 TRP B CA 1
ATOM 2177 C C . TRP B 1 92 ? -11.227 -2.865 -1.78 1 95.06 92 TRP B C 1
ATOM 2179 O O . TRP B 1 92 ? -11.93 -3.361 -0.896 1 95.06 92 TRP B O 1
ATOM 2189 N N . SER B 1 93 ? -10.609 -1.649 -1.643 1 95.75 93 SER B N 1
ATOM 2190 C CA . SER B 1 93 ? -10.688 -0.878 -0.406 1 95.75 93 SER B CA 1
ATOM 2191 C C . SER B 1 93 ? -11.203 0.531 -0.663 1 95.75 93 SER B C 1
ATOM 2193 O O . SER B 1 93 ? -10.625 1.51 -0.187 1 95.75 93 SER B O 1
ATOM 2195 N N . PRO B 1 94 ? -12.297 0.692 -1.376 1 93.25 94 PRO B N 1
ATOM 2196 C CA . PRO B 1 94 ? -12.781 2.047 -1.651 1 93.25 94 PRO B CA 1
ATOM 2197 C C . PRO B 1 94 ? -13.258 2.77 -0.395 1 93.25 94 PRO B C 1
ATOM 2199 O O . PRO B 1 94 ? -13.453 3.988 -0.414 1 93.25 94 PRO B O 1
ATOM 2202 N N . HIS B 1 95 ? -13.469 2.053 0.679 1 94.56 95 HIS B N 1
ATOM 2203 C CA . HIS B 1 95 ? -13.984 2.596 1.932 1 94.56 95 HIS B CA 1
ATOM 2204 C C . HIS B 1 95 ? -12.852 3.018 2.857 1 94.56 95 HIS B C 1
ATOM 2206 O O . HIS B 1 95 ? -13.094 3.469 3.979 1 94.56 95 HIS B O 1
ATOM 2212 N N . VAL B 1 96 ? -11.586 2.826 2.432 1 96.31 96 VAL B N 1
ATOM 2213 C CA . VAL B 1 96 ? -10.406 3.133 3.234 1 96.31 96 VAL B CA 1
ATOM 2214 C C . VAL B 1 96 ? -9.664 4.32 2.627 1 96.31 96 VAL B C 1
ATOM 2216 O O . VAL B 1 96 ? -9.352 4.316 1.435 1 96.31 96 VAL B O 1
ATOM 2219 N N . ALA B 1 97 ? -9.398 5.324 3.369 1 97.31 97 ALA B N 1
ATOM 2220 C CA . ALA B 1 97 ? -8.547 6.438 2.949 1 97.31 97 ALA B CA 1
ATOM 2221 C C . ALA B 1 97 ? -7.289 6.516 3.807 1 97.31 97 ALA B C 1
ATOM 2223 O O . ALA B 1 97 ? -7.34 6.301 5.02 1 97.31 97 ALA B O 1
ATOM 2224 N N . ASP B 1 98 ? -6.195 6.82 3.197 1 97.81 98 ASP B N 1
ATOM 2225 C CA . ASP B 1 98 ? -4.91 6.949 3.877 1 97.81 98 ASP B CA 1
ATOM 2226 C C . ASP B 1 98 ? -4.578 8.414 4.148 1 97.81 98 ASP B C 1
ATOM 2228 O O . ASP B 1 98 ? -4.598 9.242 3.23 1 97.81 98 ASP B O 1
ATOM 2232 N N . ILE B 1 99 ? -4.27 8.711 5.391 1 97.69 99 ILE B N 1
ATOM 2233 C CA . ILE B 1 99 ? -3.893 10.055 5.812 1 97.69 99 ILE B CA 1
ATOM 2234 C C . ILE B 1 99 ? -2.383 10.227 5.684 1 97.69 99 ILE B C 1
ATOM 2236 O O . ILE B 1 99 ? -1.61 9.398 6.164 1 97.69 99 ILE B O 1
ATOM 2240 N N . ARG B 1 100 ? -1.992 11.266 5.031 1 97.5 100 ARG B N 1
ATOM 2241 C CA . ARG B 1 100 ? -0.608 11.727 4.984 1 97.5 100 ARG B CA 1
ATOM 2242 C C . ARG B 1 100 ? -0.496 13.18 5.434 1 97.5 100 ARG B C 1
ATOM 2244 O O . ARG B 1 100 ? -1.26 14.031 4.98 1 97.5 100 ARG B O 1
ATOM 2251 N N . MET B 1 101 ? 0.41 13.438 6.344 1 96.94 101 MET B N 1
ATOM 2252 C CA . MET B 1 101 ? 0.582 14.805 6.824 1 96.94 101 MET B CA 1
ATOM 2253 C C . MET B 1 101 ? 2.059 15.133 7.012 1 96.94 101 MET B C 1
ATOM 2255 O O . MET B 1 101 ? 2.832 14.297 7.48 1 96.94 101 MET B O 1
ATOM 2259 N N . LEU B 1 102 ? 2.398 16.25 6.598 1 97.5 102 LEU B N 1
ATOM 2260 C CA . LEU B 1 102 ? 3.73 16.812 6.781 1 97.5 102 LEU B CA 1
ATOM 2261 C C . LEU B 1 102 ? 3.654 18.188 7.449 1 97.5 102 LEU B C 1
ATOM 2263 O O . LEU B 1 102 ? 2.791 19 7.113 1 97.5 102 LEU B O 1
ATOM 2267 N N . ILE B 1 103 ? 4.496 18.344 8.352 1 96.56 103 ILE B N 1
ATOM 2268 C CA . ILE B 1 103 ? 4.539 19.625 9.047 1 96.56 103 ILE B CA 1
ATOM 2269 C C . ILE B 1 103 ? 5.969 20.156 9.078 1 96.56 103 ILE B C 1
ATOM 2271 O O . ILE B 1 103 ? 6.918 19.375 9.227 1 96.56 103 ILE B O 1
ATOM 2275 N N . SER B 1 104 ? 6.113 21.438 9.023 1 96.88 104 SER B N 1
ATOM 2276 C CA . SER B 1 104 ? 7.422 22.078 9.156 1 96.88 104 SER B CA 1
ATOM 2277 C C . SER B 1 104 ? 8.016 21.828 10.539 1 96.88 104 SER B C 1
ATOM 2279 O O . SER B 1 104 ? 7.305 21.844 11.547 1 96.88 104 SER B O 1
ATOM 2281 N N . PRO B 1 105 ? 9.359 21.641 10.555 1 95 105 PRO B N 1
ATOM 2282 C CA . PRO B 1 105 ? 10.008 21.484 11.859 1 95 105 PRO B CA 1
ATOM 2283 C C . PRO B 1 105 ? 9.719 22.641 12.805 1 95 105 PRO B C 1
ATOM 2285 O O . PRO B 1 105 ? 9.609 22.438 14.016 1 95 105 PRO B O 1
ATOM 2288 N N . ALA B 1 106 ? 9.5 23.766 12.281 1 93.56 106 ALA B N 1
ATOM 2289 C CA . ALA B 1 106 ? 9.258 24.969 13.078 1 93.56 106 ALA B CA 1
ATOM 2290 C C . ALA B 1 106 ? 7.91 24.875 13.797 1 93.56 106 ALA B C 1
ATOM 2292 O O . ALA B 1 106 ? 7.652 25.641 14.742 1 93.56 106 ALA B O 1
ATOM 2293 N N . MET B 1 107 ? 7.094 23.984 13.383 1 94 107 MET B N 1
ATOM 2294 C CA . MET B 1 107 ? 5.75 23.875 13.945 1 94 107 MET B CA 1
ATOM 2295 C C . MET B 1 107 ? 5.684 22.75 14.977 1 94 107 MET B C 1
ATOM 2297 O O . MET B 1 107 ? 4.645 22.547 15.602 1 94 107 MET B O 1
ATOM 2301 N N . ARG B 1 108 ? 6.742 22.031 15.148 1 91.25 108 ARG B N 1
ATOM 2302 C CA . ARG B 1 108 ? 6.734 20.906 16.078 1 91.25 108 ARG B CA 1
ATOM 2303 C C . ARG B 1 108 ? 6.594 21.375 17.516 1 91.25 108 ARG B C 1
ATOM 2305 O O . ARG B 1 108 ? 7.156 22.406 17.891 1 91.25 108 ARG B O 1
ATOM 2312 N N . GLY B 1 109 ? 5.809 20.625 18.281 1 90 109 GLY B N 1
ATOM 2313 C CA . GLY B 1 109 ? 5.617 20.953 19.688 1 90 109 GLY B CA 1
ATOM 2314 C C . GLY B 1 109 ? 4.57 22.031 19.906 1 90 109 GLY B C 1
ATOM 2315 O O . GLY B 1 109 ? 4.355 22.469 21.047 1 90 109 GLY B O 1
ATOM 2316 N N . THR B 1 110 ? 3.859 22.438 18.891 1 92.06 110 THR B N 1
ATOM 2317 C CA . THR B 1 110 ? 2.889 23.531 19 1 92.06 110 THR B CA 1
ATOM 2318 C C . THR B 1 110 ? 1.467 22.969 19.062 1 92.06 110 THR B C 1
ATOM 2320 O O . THR B 1 110 ? 0.511 23.734 19.25 1 92.06 110 THR B O 1
ATOM 2323 N N . GLY B 1 111 ? 1.333 21.719 18.844 1 93.56 111 GLY B N 1
ATOM 2324 C CA . GLY B 1 111 ? 0.01 21.125 18.719 1 93.56 111 GLY B CA 1
ATOM 2325 C C . GLY B 1 111 ? -0.51 21.125 17.297 1 93.56 111 GLY B C 1
ATOM 2326 O O . GLY B 1 111 ? -1.574 20.562 17.016 1 93.56 111 GLY B O 1
ATOM 2327 N N . PHE B 1 112 ? 0.208 21.688 16.375 1 95.12 112 PHE B N 1
ATOM 2328 C CA . PHE B 1 112 ? -0.193 21.812 14.977 1 95.12 112 PHE B CA 1
ATOM 2329 C C . PHE B 1 112 ? -0.43 20.438 14.359 1 95.12 112 PHE B C 1
ATOM 2331 O O . PHE B 1 112 ? -1.368 20.266 13.578 1 95.12 112 PHE B O 1
ATOM 2338 N N . GLY B 1 113 ? 0.355 19.453 14.703 1 94.81 113 GLY B N 1
ATOM 2339 C CA . GLY B 1 113 ? 0.153 18.094 14.211 1 94.81 113 GLY B CA 1
ATOM 2340 C C . GLY B 1 113 ? -1.207 17.531 14.57 1 94.81 113 GLY B C 1
ATOM 2341 O O . GLY B 1 113 ? -1.865 16.906 13.742 1 94.81 113 GLY B O 1
ATOM 2342 N N . ARG B 1 114 ? -1.56 17.781 15.758 1 94.81 114 ARG B N 1
ATOM 2343 C CA . ARG B 1 114 ? -2.871 17.328 16.219 1 94.81 114 ARG B CA 1
ATOM 2344 C C . ARG B 1 114 ? -3.988 18.016 15.43 1 94.81 114 ARG B C 1
ATOM 2346 O O . ARG B 1 114 ? -4.953 17.359 15.023 1 94.81 114 ARG B O 1
ATOM 2353 N N . VAL B 1 115 ? -3.855 19.25 15.234 1 94.12 115 VAL B N 1
ATOM 2354 C CA . VAL B 1 115 ? -4.84 20.016 14.484 1 94.12 115 VAL B CA 1
ATOM 2355 C C . VAL B 1 115 ? -4.98 19.453 13.078 1 94.12 115 VAL B C 1
ATOM 2357 O O . VAL B 1 115 ? -6.094 19.234 12.594 1 94.12 115 VAL B O 1
ATOM 2360 N N . LEU B 1 116 ? -3.896 19.219 12.414 1 95.62 116 LEU B N 1
ATOM 2361 C CA . LEU B 1 116 ? -3.92 18.688 11.055 1 95.62 116 LEU B CA 1
ATOM 2362 C C . LEU B 1 116 ? -4.531 17.297 11.016 1 95.62 116 LEU B C 1
ATOM 2364 O O . LEU B 1 116 ? -5.316 16.984 10.117 1 95.62 116 LEU B O 1
ATOM 2368 N N . ALA B 1 117 ? -4.156 16.484 11.961 1 96.31 117 ALA B N 1
ATOM 2369 C CA . ALA B 1 117 ? -4.711 15.125 12.023 1 96.31 117 ALA B CA 1
ATOM 2370 C C . ALA B 1 117 ? -6.227 15.164 12.203 1 96.31 117 ALA B C 1
ATOM 2372 O O . ALA B 1 117 ? -6.953 14.43 11.531 1 96.31 117 ALA B O 1
ATOM 2373 N N . GLN B 1 118 ? -6.668 15.984 13.07 1 95.06 118 GLN B N 1
ATOM 2374 C CA . GLN B 1 118 ? -8.102 16.141 13.305 1 95.06 118 GLN B CA 1
ATOM 2375 C C . GLN B 1 118 ? -8.812 16.625 12.039 1 95.06 118 GLN B C 1
ATOM 2377 O O . GLN B 1 118 ? -9.922 16.172 11.734 1 95.06 118 GLN B O 1
ATOM 2382 N N . GLU B 1 119 ? -8.188 17.562 11.375 1 94.69 119 GLU B N 1
ATOM 2383 C CA . GLU B 1 119 ? -8.742 18.047 10.117 1 94.69 119 GLU B CA 1
ATOM 2384 C C . GLU B 1 119 ? -8.898 16.906 9.109 1 94.69 119 GLU B C 1
ATOM 2386 O O . GLU B 1 119 ? -9.914 16.812 8.414 1 94.69 119 GLU B O 1
ATOM 2391 N N . CYS B 1 120 ? -7.906 16.031 9.008 1 96.38 120 CYS B N 1
ATOM 2392 C CA . CYS B 1 120 ? -7.949 14.898 8.094 1 96.38 120 CYS B CA 1
ATOM 2393 C C . CYS B 1 120 ? -9.07 13.938 8.477 1 96.38 120 CYS B C 1
ATOM 2395 O O . CYS B 1 120 ? -9.781 13.43 7.605 1 96.38 120 CYS B O 1
ATOM 2397 N N . VAL B 1 121 ? -9.203 13.688 9.734 1 96.19 121 VAL B N 1
ATOM 2398 C CA . VAL B 1 121 ? -10.266 12.805 10.203 1 96.19 121 VAL B CA 1
ATOM 2399 C C . VAL B 1 121 ? -11.625 13.391 9.852 1 96.19 121 VAL B C 1
ATOM 2401 O O . VAL B 1 121 ? -12.5 12.688 9.328 1 96.19 121 VAL B O 1
ATOM 2404 N N . ALA B 1 122 ? -11.773 14.672 10.086 1 93.88 122 ALA B N 1
ATOM 2405 C CA . ALA B 1 122 ? -13.023 15.344 9.758 1 93.88 122 ALA B CA 1
ATOM 2406 C C . ALA B 1 122 ? -13.328 15.25 8.266 1 93.88 122 ALA B C 1
ATOM 2408 O O . ALA B 1 122 ? -14.469 15.008 7.867 1 93.88 122 ALA B O 1
ATOM 2409 N N . MET B 1 123 ? -12.336 15.453 7.477 1 93.38 123 MET B N 1
ATOM 2410 C CA . MET B 1 123 ? -12.5 15.336 6.031 1 93.38 123 MET B CA 1
ATOM 2411 C C . MET B 1 123 ? -12.938 13.93 5.641 1 93.38 123 MET B C 1
ATOM 2413 O O . MET B 1 123 ? -13.844 13.758 4.82 1 93.38 123 MET B O 1
ATOM 2417 N N . GLY B 1 124 ? -12.25 12.93 6.199 1 93.44 124 GLY B N 1
ATOM 2418 C CA . GLY B 1 124 ? -12.625 11.547 5.93 1 93.44 124 GLY B CA 1
ATOM 2419 C C . GLY B 1 124 ? -14.062 11.242 6.285 1 93.44 124 GLY B C 1
ATOM 2420 O O . GLY B 1 124 ? -14.773 10.578 5.523 1 93.44 124 GLY B O 1
ATOM 2421 N N . MET B 1 125 ? -14.477 11.734 7.363 1 91.38 125 MET B N 1
ATOM 2422 C CA . MET B 1 125 ? -15.859 11.547 7.793 1 91.38 125 MET B CA 1
ATOM 2423 C C . MET B 1 125 ? -16.828 12.203 6.82 1 91.38 125 MET B C 1
ATOM 2425 O O . MET B 1 125 ? -17.828 11.609 6.434 1 91.38 125 MET B O 1
ATOM 2429 N N . ALA B 1 126 ? -16.5 13.375 6.457 1 89.44 126 ALA B N 1
ATOM 2430 C CA . ALA B 1 126 ? -17.344 14.125 5.527 1 89.44 126 ALA B CA 1
ATOM 2431 C C . ALA B 1 126 ? -17.438 13.406 4.184 1 89.44 126 ALA B C 1
ATOM 2433 O O . ALA B 1 126 ? -18.469 13.453 3.518 1 89.44 126 ALA B O 1
ATOM 2434 N N . ASP B 1 127 ? -16.406 12.727 3.824 1 88.56 127 ASP B N 1
ATOM 2435 C CA . ASP B 1 127 ? -16.344 12.023 2.547 1 88.56 127 ASP B CA 1
ATOM 2436 C C . ASP B 1 127 ? -17.031 10.664 2.643 1 88.56 127 ASP B C 1
ATOM 2438 O O . ASP B 1 127 ? -17.188 9.969 1.636 1 88.56 127 ASP B O 1
ATOM 2442 N N . GLY B 1 128 ? -17.375 10.242 3.842 1 88.12 128 GLY B N 1
ATOM 2443 C CA . GLY B 1 128 ? -18.094 8.984 4.023 1 88.12 128 GLY B CA 1
ATOM 2444 C C . GLY B 1 128 ? -17.172 7.789 4.137 1 88.12 128 GLY B C 1
ATOM 2445 O O . GLY B 1 128 ? -17.578 6.66 3.85 1 88.12 128 GLY B O 1
ATOM 2446 N N . GLU B 1 129 ? -15.938 8.031 4.488 1 91.75 129 GLU B N 1
ATOM 2447 C CA . GLU B 1 129 ? -15.008 6.922 4.695 1 91.75 129 GLU B CA 1
ATOM 2448 C C . GLU B 1 129 ? -15.422 6.078 5.902 1 91.75 129 GLU B C 1
ATOM 2450 O O . GLU B 1 129 ? -15.977 6.602 6.871 1 91.75 129 GLU B O 1
ATOM 2455 N N . SER B 1 130 ? -15.164 4.797 5.836 1 95.06 130 SER B N 1
ATOM 2456 C CA . SER B 1 130 ? -15.43 3.896 6.953 1 95.06 130 SER B CA 1
ATOM 2457 C C . SER B 1 130 ? -14.172 3.646 7.773 1 95.06 130 SER B C 1
ATOM 2459 O O . SER B 1 130 ? -14.25 3.285 8.945 1 95.06 130 SER B O 1
ATOM 2461 N N . LYS B 1 131 ? -13.07 3.85 7.117 1 97.44 131 LYS B N 1
ATOM 2462 C CA . LYS B 1 131 ? -11.797 3.541 7.75 1 97.44 131 LYS B CA 1
ATOM 2463 C C . LYS B 1 131 ? -10.703 4.496 7.277 1 97.44 131 LYS B C 1
ATOM 2465 O O . LYS B 1 131 ? -10.625 4.82 6.09 1 97.44 131 LYS B O 1
ATOM 2470 N N . LEU B 1 132 ? -9.922 4.957 8.195 1 98.06 132 LEU B N 1
ATOM 2471 C CA . LEU B 1 132 ? -8.734 5.762 7.902 1 98.06 132 LEU B CA 1
ATOM 2472 C C . LEU B 1 132 ? -7.465 5.039 8.328 1 98.06 132 LEU B C 1
ATOM 2474 O O . LEU B 1 132 ? -7.445 4.371 9.367 1 98.06 132 LEU B O 1
ATOM 2478 N N . THR B 1 133 ? -6.465 5.141 7.539 1 98.38 133 THR B N 1
ATOM 2479 C CA . THR B 1 133 ? -5.152 4.617 7.906 1 98.38 133 THR B CA 1
ATOM 2480 C C . THR B 1 133 ? -4.102 5.723 7.875 1 98.38 133 THR B C 1
ATOM 2482 O O . THR B 1 133 ? -4.301 6.762 7.238 1 98.38 133 THR B O 1
ATOM 2485 N N . ALA B 1 134 ? -3.064 5.57 8.625 1 97.88 134 ALA B N 1
ATOM 2486 C CA . ALA B 1 134 ? -1.887 6.434 8.617 1 97.88 134 ALA B CA 1
ATOM 2487 C C . ALA B 1 134 ? -0.607 5.617 8.766 1 97.88 134 ALA B C 1
ATOM 2489 O O . ALA B 1 134 ? -0.559 4.664 9.555 1 97.88 134 ALA B O 1
ATOM 2490 N N . ARG B 1 135 ? 0.373 5.973 8.023 1 97.81 135 ARG B N 1
ATOM 2491 C CA . ARG B 1 135 ? 1.701 5.375 8.109 1 97.81 135 ARG B CA 1
ATOM 2492 C C . ARG B 1 135 ? 2.689 6.324 8.773 1 97.81 135 ARG B C 1
ATOM 2494 O O . ARG B 1 135 ? 2.619 7.539 8.586 1 97.81 135 ARG B O 1
ATOM 2501 N N . LEU B 1 136 ? 3.611 5.82 9.539 1 96.19 136 LEU B N 1
ATOM 2502 C CA . LEU B 1 136 ? 4.652 6.621 10.172 1 96.19 136 LEU B CA 1
ATOM 2503 C C . LEU B 1 136 ? 5.84 5.75 10.57 1 96.19 136 LEU B C 1
ATOM 2505 O O . LEU B 1 136 ? 5.734 4.52 10.586 1 96.19 136 LEU B O 1
ATOM 2509 N N . THR B 1 137 ? 6.941 6.359 10.781 1 95.5 137 THR B N 1
ATOM 2510 C CA . THR B 1 137 ? 8.055 5.648 11.398 1 95.5 137 THR B CA 1
ATOM 2511 C C . THR B 1 137 ? 7.871 5.574 12.914 1 95.5 137 THR B C 1
ATOM 2513 O O . THR B 1 137 ? 7.477 6.555 13.547 1 95.5 137 THR B O 1
ATOM 2516 N N . PRO B 1 138 ? 8.117 4.43 13.5 1 93.75 138 PRO B N 1
ATOM 2517 C CA . PRO B 1 138 ? 7.793 4.227 14.914 1 93.75 138 PRO B CA 1
ATOM 2518 C C . PRO B 1 138 ? 8.547 5.18 15.836 1 93.75 138 PRO B C 1
ATOM 2520 O O . PRO B 1 138 ? 8.141 5.391 16.984 1 93.75 138 PRO B O 1
ATOM 2523 N N . ASP B 1 139 ? 9.641 5.707 15.375 1 92.25 139 ASP B N 1
ATOM 2524 C CA . ASP B 1 139 ? 10.438 6.602 16.203 1 92.25 139 ASP B CA 1
ATOM 2525 C C . ASP B 1 139 ? 9.812 7.992 16.281 1 92.25 139 ASP B C 1
ATOM 2527 O O . ASP B 1 139 ? 10.266 8.844 17.047 1 92.25 139 ASP B O 1
ATOM 2531 N N . GLN B 1 140 ? 8.789 8.211 15.469 1 89.56 140 GLN B N 1
ATOM 2532 C CA . GLN B 1 140 ? 8.039 9.461 15.547 1 89.56 140 GLN B CA 1
ATOM 2533 C C . GLN B 1 140 ? 6.984 9.398 16.656 1 89.56 140 GLN B C 1
ATOM 2535 O O . GLN B 1 140 ? 5.785 9.461 16.375 1 89.56 140 GLN B O 1
ATOM 2540 N N . GLY B 1 141 ? 7.488 9.422 17.875 1 90.19 141 GLY B N 1
ATOM 2541 C CA . GLY B 1 141 ? 6.648 9.211 19.031 1 90.19 141 GLY B CA 1
ATOM 2542 C C . GLY B 1 141 ? 5.543 10.242 19.172 1 90.19 141 GLY B C 1
ATOM 2543 O O . GLY B 1 141 ? 4.414 9.906 19.531 1 90.19 141 GLY B O 1
ATOM 2544 N N . ALA B 1 142 ? 5.844 11.508 18.906 1 90.19 142 ALA B N 1
ATOM 2545 C CA . ALA B 1 142 ? 4.848 12.57 19 1 90.19 142 ALA B CA 1
ATOM 2546 C C . ALA B 1 142 ? 3.709 12.344 18.016 1 90.19 142 ALA B C 1
ATOM 2548 O O . ALA B 1 142 ? 2.535 12.508 18.359 1 90.19 142 ALA B O 1
ATOM 2549 N N . ALA B 1 143 ? 4.047 12.008 16.766 1 92.25 143 ALA B N 1
ATOM 2550 C CA . ALA B 1 143 ? 3.031 11.719 15.75 1 92.25 143 ALA B CA 1
ATOM 2551 C C . ALA B 1 143 ? 2.189 10.508 16.156 1 92.25 143 ALA B C 1
ATOM 2553 O O . ALA B 1 143 ? 0.962 10.531 16.031 1 92.25 143 ALA B O 1
ATOM 2554 N N . LEU B 1 144 ? 2.861 9.461 16.625 1 94.38 144 LEU B N 1
ATOM 2555 C CA . LEU B 1 144 ? 2.17 8.266 17.078 1 94.38 144 LEU B CA 1
ATOM 2556 C C . LEU B 1 144 ? 1.149 8.602 18.172 1 94.38 144 LEU B C 1
ATOM 2558 O O . LEU B 1 144 ? 0.007 8.141 18.109 1 94.38 144 LEU B O 1
ATOM 2562 N N . LYS B 1 145 ? 1.54 9.375 19.094 1 94.5 145 LYS B N 1
ATOM 2563 C CA . LYS B 1 145 ? 0.669 9.766 20.188 1 94.5 145 LYS B CA 1
ATOM 2564 C C . LYS B 1 145 ? -0.546 10.539 19.688 1 94.5 145 LYS B C 1
ATOM 2566 O O . LYS B 1 145 ? -1.656 10.359 20.188 1 94.5 145 LYS B O 1
ATOM 2571 N N . VAL B 1 146 ? -0.367 11.398 18.75 1 95.25 146 VAL B N 1
ATOM 2572 C CA . VAL B 1 146 ? -1.46 12.164 18.156 1 95.25 146 VAL B CA 1
ATOM 2573 C C . VAL B 1 146 ? -2.514 11.211 17.609 1 95.25 146 VAL B C 1
ATOM 2575 O O . VAL B 1 146 ? -3.703 11.352 17.906 1 95.25 146 VAL B O 1
ATOM 2578 N N . PHE B 1 147 ? -2.092 10.234 16.828 1 96.62 147 PHE B N 1
ATOM 2579 C CA . PHE B 1 147 ? -3.033 9.305 16.219 1 96.62 147 PHE B CA 1
ATOM 2580 C C . PHE B 1 147 ? -3.672 8.406 17.266 1 96.62 147 PHE B C 1
ATOM 2582 O O . PHE B 1 147 ? -4.871 8.133 17.203 1 96.62 147 PHE B O 1
ATOM 2589 N N . GLU B 1 148 ? -2.891 7.98 18.203 1 95.81 148 GLU B N 1
ATOM 2590 C CA . GLU B 1 148 ? -3.445 7.188 19.297 1 95.81 148 GLU B CA 1
ATOM 2591 C C . GLU B 1 148 ? -4.527 7.961 20.047 1 95.81 148 GLU B C 1
ATOM 2593 O O . GLU B 1 148 ? -5.594 7.418 20.344 1 95.81 148 GLU B O 1
ATOM 2598 N N . ASP B 1 149 ? -4.242 9.203 20.328 1 95.62 149 ASP B N 1
ATOM 2599 C CA . ASP B 1 149 ? -5.188 10.055 21.047 1 95.62 149 ASP B CA 1
ATOM 2600 C C . ASP B 1 149 ? -6.477 10.234 20.25 1 95.62 149 ASP B C 1
ATOM 2602 O O . ASP B 1 149 ? -7.547 10.445 20.828 1 95.62 149 ASP B O 1
ATOM 2606 N N . LEU B 1 150 ? -6.383 10.125 18.984 1 95.5 150 LEU B N 1
ATOM 2607 C CA . LEU B 1 150 ? -7.543 10.281 18.109 1 95.5 150 LEU B CA 1
ATOM 2608 C C . LEU B 1 150 ? -8.289 8.961 17.953 1 95.5 150 LEU B C 1
ATOM 2610 O O . LEU B 1 150 ? -9.305 8.898 17.25 1 95.5 150 LEU B O 1
ATOM 2614 N N . GLY B 1 151 ? -7.723 7.891 18.516 1 95.94 151 GLY B N 1
ATOM 2615 C CA . GLY B 1 151 ? -8.43 6.617 18.531 1 95.94 151 GLY B CA 1
ATOM 2616 C C . GLY B 1 151 ? -7.887 5.621 17.516 1 95.94 151 GLY B C 1
ATOM 2617 O O . GLY B 1 151 ? -8.43 4.523 17.375 1 95.94 151 GLY B O 1
ATOM 2618 N N . PHE B 1 152 ? -6.844 6.008 16.828 1 97.5 152 PHE B N 1
ATOM 2619 C CA . PHE B 1 152 ? -6.227 5.051 15.914 1 97.5 152 PHE B CA 1
ATOM 2620 C C . PHE B 1 152 ? -5.59 3.9 16.672 1 97.5 152 PHE B C 1
ATOM 2622 O O . PHE B 1 152 ? -4.996 4.105 17.734 1 97.5 152 PHE B O 1
ATOM 2629 N N . LEU B 1 153 ? -5.664 2.721 16.125 1 97.25 153 LEU B N 1
ATOM 2630 C CA . LEU B 1 153 ? -5.035 1.527 16.672 1 97.25 153 LEU B CA 1
ATOM 2631 C C . LEU B 1 153 ? -3.971 0.983 15.727 1 97.25 153 LEU B C 1
ATOM 2633 O O . LEU B 1 153 ? -4.102 1.095 14.508 1 97.25 153 LEU B O 1
ATOM 2637 N N . PRO B 1 154 ? -2.908 0.402 16.312 1 97.31 154 PRO B N 1
ATOM 2638 C CA . PRO B 1 154 ? -1.887 -0.186 15.438 1 97.31 154 PRO B CA 1
ATOM 2639 C C . PRO B 1 154 ? -2.381 -1.434 14.703 1 97.31 154 PRO B C 1
ATOM 2641 O O . PRO B 1 154 ? -3.041 -2.283 15.305 1 97.31 154 PRO B O 1
ATOM 2644 N N . GLU B 1 155 ? -2.07 -1.493 13.445 1 98.31 155 GLU B N 1
ATOM 2645 C CA . GLU B 1 155 ? -2.465 -2.672 12.68 1 98.31 155 GLU B CA 1
ATOM 2646 C C . GLU B 1 155 ? -1.265 -3.301 11.977 1 98.31 155 GLU B C 1
ATOM 2648 O O . GLU B 1 155 ? -1.362 -4.406 11.445 1 98.31 155 GLU B O 1
ATOM 2653 N N . ALA B 1 156 ? -0.139 -2.637 11.969 1 98.25 156 ALA B N 1
ATOM 2654 C CA . ALA B 1 156 ? 1.008 -3.189 11.258 1 98.25 156 ALA B CA 1
ATOM 2655 C C . ALA B 1 156 ? 2.318 -2.645 11.812 1 98.25 156 ALA B C 1
ATOM 2657 O O . ALA B 1 156 ? 2.379 -1.499 12.266 1 98.25 156 ALA B O 1
ATOM 2658 N N . LEU B 1 157 ? 3.289 -3.365 11.828 1 98.31 157 LEU B N 1
ATOM 2659 C CA . LEU B 1 157 ? 4.695 -2.992 11.898 1 98.31 157 LEU B CA 1
ATOM 2660 C C . LEU B 1 157 ? 5.5 -3.689 10.812 1 98.31 157 LEU B C 1
ATOM 2662 O O . LEU B 1 157 ? 5.816 -4.875 10.93 1 98.31 157 LEU B O 1
ATOM 2666 N N . LEU B 1 158 ? 5.777 -3 9.758 1 98 158 LEU B N 1
ATOM 2667 C CA . LEU B 1 158 ? 6.559 -3.506 8.633 1 98 158 LEU B CA 1
ATOM 2668 C C . LEU B 1 158 ? 8.047 -3.307 8.867 1 98 158 LEU B C 1
ATOM 2670 O O . LEU B 1 158 ? 8.531 -2.172 8.883 1 98 158 LEU B O 1
ATOM 2674 N N . ARG B 1 159 ? 8.734 -4.344 9.008 1 97.38 159 ARG B N 1
ATOM 2675 C CA . ARG B 1 159 ? 10.133 -4.281 9.414 1 97.38 159 ARG B CA 1
ATOM 2676 C C . ARG B 1 159 ? 11.031 -3.961 8.227 1 97.38 159 ARG B C 1
ATOM 2678 O O . ARG B 1 159 ? 10.859 -4.516 7.141 1 97.38 159 ARG B O 1
ATOM 2685 N N . ASN B 1 160 ? 12.016 -3.045 8.477 1 97 160 ASN B N 1
ATOM 2686 C CA . ASN B 1 160 ? 13.008 -2.707 7.469 1 97 160 ASN B CA 1
ATOM 2687 C C . ASN B 1 160 ? 12.359 -2.422 6.117 1 97 160 ASN B C 1
ATOM 2689 O O . ASN B 1 160 ? 12.844 -2.879 5.078 1 97 160 ASN B O 1
ATOM 2693 N N . HIS B 1 161 ? 11.375 -1.704 6.121 1 97.62 161 HIS B N 1
ATOM 2694 C CA . HIS B 1 161 ? 10.5 -1.643 4.957 1 97.62 161 HIS B CA 1
ATOM 2695 C C . HIS B 1 161 ? 10.852 -0.456 4.066 1 97.62 161 HIS B C 1
ATOM 2697 O O . HIS B 1 161 ? 10.43 -0.401 2.906 1 97.62 161 HIS B O 1
ATOM 2703 N N . VAL B 1 162 ? 11.539 0.488 4.57 1 97.12 162 VAL B N 1
ATOM 2704 C CA . VAL B 1 162 ? 11.969 1.636 3.777 1 97.12 162 VAL B CA 1
ATOM 2705 C C . VAL B 1 162 ? 13.461 1.867 3.973 1 97.12 162 VAL B C 1
ATOM 2707 O O . VAL B 1 162 ? 14.023 1.519 5.016 1 97.12 162 VAL B O 1
ATOM 2710 N N . ARG B 1 163 ? 14.008 2.439 2.922 1 95.44 163 ARG B N 1
ATOM 2711 C CA . ARG B 1 163 ? 15.438 2.762 2.928 1 95.44 163 ARG B CA 1
ATOM 2712 C C . ARG B 1 163 ? 15.664 4.246 2.678 1 95.44 163 ARG B C 1
ATOM 2714 O O . ARG B 1 163 ? 15.188 4.793 1.677 1 95.44 163 ARG B O 1
ATOM 2721 N N . ASP B 1 164 ? 16.422 4.887 3.584 1 92.5 164 ASP B N 1
ATOM 2722 C CA . ASP B 1 164 ? 16.656 6.316 3.41 1 92.5 164 ASP B CA 1
ATOM 2723 C C . ASP B 1 164 ? 17.828 6.57 2.457 1 92.5 164 ASP B C 1
ATOM 2725 O O . ASP B 1 164 ? 18.375 5.629 1.884 1 92.5 164 ASP B O 1
ATOM 2729 N N . ALA B 1 165 ? 18.109 7.848 2.207 1 87 165 ALA B N 1
ATOM 2730 C CA . ALA B 1 165 ? 19.094 8.242 1.213 1 87 165 ALA B CA 1
ATOM 2731 C C . ALA B 1 165 ? 20.484 7.711 1.578 1 87 165 ALA B C 1
ATOM 2733 O O . ALA B 1 165 ? 21.344 7.531 0.706 1 87 165 ALA B O 1
ATOM 2734 N N . GLN B 1 166 ? 20.734 7.441 2.873 1 91.06 166 GLN B N 1
ATOM 2735 C CA . GLN B 1 166 ? 22.016 6.926 3.334 1 91.06 166 GLN B CA 1
ATOM 2736 C C . GLN B 1 166 ? 22.047 5.398 3.318 1 91.06 166 GLN B C 1
ATOM 2738 O O . GLN B 1 166 ? 23.047 4.785 3.65 1 91.06 166 GLN B O 1
ATOM 2743 N N . GLY B 1 167 ? 20.969 4.828 2.982 1 92.69 167 GLY B N 1
ATOM 2744 C CA . GLY B 1 167 ? 20.891 3.381 2.855 1 92.69 167 GLY B CA 1
ATOM 2745 C C . GLY B 1 167 ? 20.422 2.691 4.121 1 92.69 167 GLY B C 1
ATOM 2746 O O . GLY B 1 167 ? 20.344 1.462 4.176 1 92.69 167 GLY B O 1
ATOM 2747 N N . GLU B 1 168 ? 20.141 3.484 5.102 1 94.62 168 GLU B N 1
ATOM 2748 C CA . GLU B 1 168 ? 19.672 2.918 6.367 1 94.62 168 GLU B CA 1
ATOM 2749 C C . GLU B 1 168 ? 18.234 2.443 6.262 1 94.62 168 GLU B C 1
ATOM 2751 O O . GLU B 1 168 ? 17.391 3.113 5.648 1 94.62 168 GLU B O 1
ATOM 2756 N N . LEU B 1 169 ? 17.984 1.29 6.875 1 95.94 169 LEU B N 1
ATOM 2757 C CA . LEU B 1 169 ? 16.656 0.703 6.844 1 95.94 169 LEU B CA 1
ATOM 2758 C C . LEU B 1 169 ? 15.828 1.173 8.039 1 95.94 169 LEU B C 1
ATOM 2760 O O . LEU B 1 169 ? 16.359 1.367 9.133 1 95.94 169 LEU B O 1
ATOM 2764 N N . HIS B 1 170 ? 14.539 1.343 7.793 1 97 170 HIS B N 1
ATOM 2765 C CA . HIS B 1 170 ? 13.609 1.76 8.836 1 97 170 HIS B CA 1
ATOM 2766 C C . HIS B 1 170 ? 12.305 0.981 8.75 1 97 170 HIS B C 1
ATOM 2768 O O . HIS B 1 170 ? 11.906 0.541 7.668 1 97 170 HIS B O 1
ATOM 2774 N N . ASP B 1 171 ? 11.695 0.848 9.945 1 97.5 171 ASP B N 1
ATOM 2775 C CA . ASP B 1 171 ? 10.375 0.231 10.016 1 97.5 171 ASP B CA 1
ATOM 2776 C C . ASP B 1 171 ? 9.281 1.239 9.68 1 97.5 171 ASP B C 1
ATOM 2778 O O . ASP B 1 171 ? 9.5 2.449 9.758 1 97.5 171 ASP B O 1
ATOM 2782 N N . ILE B 1 172 ? 8.141 0.72 9.234 1 97.88 172 ILE B N 1
ATOM 2783 C CA . ILE B 1 172 ? 6.93 1.514 9.062 1 97.88 172 ILE B CA 1
ATOM 2784 C C . ILE B 1 172 ? 5.809 0.929 9.922 1 97.88 172 ILE B C 1
ATOM 2786 O O . ILE B 1 172 ? 5.566 -0.28 9.891 1 97.88 172 ILE B O 1
ATOM 2790 N N . ALA B 1 173 ? 5.211 1.752 10.68 1 97.81 173 ALA B N 1
ATOM 2791 C CA . ALA B 1 173 ? 3.986 1.383 11.383 1 97.81 173 ALA B CA 1
ATOM 2792 C C . ALA B 1 173 ? 2.752 1.86 10.625 1 97.81 173 ALA B C 1
ATOM 2794 O O . ALA B 1 173 ? 2.783 2.904 9.969 1 97.81 173 ALA B O 1
ATOM 2795 N N . ILE B 1 174 ? 1.692 1.073 10.656 1 98.31 174 ILE B N 1
ATOM 2796 C CA . ILE B 1 174 ? 0.394 1.479 10.133 1 98.31 174 ILE B CA 1
ATOM 2797 C C . ILE B 1 174 ? -0.632 1.521 11.258 1 98.31 174 ILE B C 1
ATOM 2799 O O . ILE B 1 174 ? -0.812 0.536 11.984 1 98.31 174 ILE B O 1
ATOM 2803 N N . MET B 1 175 ? -1.236 2.666 11.414 1 98 175 MET B N 1
ATOM 2804 C CA . MET B 1 175 ? -2.352 2.854 12.336 1 98 175 MET B CA 1
ATOM 2805 C C . MET B 1 175 ? -3.668 2.988 11.578 1 98 175 MET B C 1
ATOM 2807 O O . MET B 1 175 ? -3.686 3.432 10.422 1 98 175 MET B O 1
ATOM 2811 N N . ALA B 1 176 ? -4.73 2.576 12.273 1 98.38 176 ALA B N 1
ATOM 2812 C CA . ALA B 1 176 ? -6.027 2.646 11.609 1 98.38 176 ALA B CA 1
ATOM 2813 C C . ALA B 1 176 ? -7.113 3.115 12.57 1 98.38 176 ALA B C 1
ATOM 2815 O O . ALA B 1 176 ? -7.039 2.859 13.773 1 98.38 176 ALA B O 1
ATOM 2816 N N . LEU B 1 177 ? -8.031 3.803 12.07 1 97.69 177 LEU B N 1
ATOM 2817 C CA . LEU B 1 177 ? -9.227 4.262 12.773 1 97.69 177 LEU B CA 1
ATOM 2818 C C . LEU B 1 177 ? -10.492 3.764 12.078 1 97.69 177 LEU B C 1
ATOM 2820 O O . LEU B 1 177 ? -10.711 4.039 10.898 1 97.69 177 LEU B O 1
ATOM 2824 N N . ASP B 1 178 ? -11.281 3.006 12.75 1 95.62 178 ASP B N 1
ATOM 2825 C CA . ASP B 1 178 ? -12.594 2.586 12.273 1 95.62 178 ASP B CA 1
ATOM 2826 C C . ASP B 1 178 ? -13.648 3.656 12.547 1 95.62 178 ASP B C 1
ATOM 2828 O O . ASP B 1 178 ? -14.047 3.859 13.695 1 95.62 178 ASP B O 1
ATOM 2832 N N . LEU B 1 179 ? -14.07 4.344 11.539 1 91.62 179 LEU B N 1
ATOM 2833 C CA . LEU B 1 179 ? -14.992 5.457 11.703 1 91.62 179 LEU B CA 1
ATOM 2834 C C . LEU B 1 179 ? -16.406 4.957 11.953 1 91.62 179 LEU B C 1
ATOM 2836 O O . LEU B 1 179 ? -17.25 5.684 12.5 1 91.62 179 LEU B O 1
ATOM 2840 N N . GLU B 1 180 ? -16.703 3.783 11.453 1 81.38 180 GLU B N 1
ATOM 2841 C CA . GLU B 1 180 ? -18.031 3.229 11.711 1 81.38 180 GLU B CA 1
ATOM 2842 C C . GLU B 1 180 ? -18.188 2.812 13.172 1 81.38 180 GLU B C 1
ATOM 2844 O O . GLU B 1 180 ? -19.281 2.883 13.734 1 81.38 180 GLU B O 1
ATOM 2849 N N . ARG B 1 181 ? -17.219 2.33 13.734 1 69.38 181 ARG B N 1
ATOM 2850 C CA . ARG B 1 181 ? -17.281 1.966 15.148 1 69.38 181 ARG B CA 1
ATOM 2851 C C . ARG B 1 181 ? -17.234 3.205 16.031 1 69.38 181 ARG B C 1
ATOM 2853 O O . ARG B 1 181 ? -17.797 3.205 17.141 1 69.38 181 ARG B O 1
ATOM 2860 N N . GLN B 1 182 ? -16.469 4.195 15.555 1 59.31 182 GLN B N 1
ATOM 2861 C CA . GLN B 1 182 ? -16.375 5.41 16.359 1 59.31 182 GLN B CA 1
ATOM 2862 C C . GLN B 1 182 ? -17.641 6.238 16.281 1 59.31 182 GLN B C 1
ATOM 2864 O O . GLN B 1 182 ? -18 6.938 17.219 1 59.31 182 GLN B O 1
ATOM 2869 N N . GLY B 1 183 ? -18.172 6.398 15.023 1 52.78 183 GLY B N 1
ATOM 2870 C CA . GLY B 1 183 ? -19.438 7.113 14.992 1 52.78 183 GLY B CA 1
ATOM 2871 C C . GLY B 1 183 ? -20.422 6.629 16.047 1 52.78 183 GLY B C 1
ATOM 2872 O O . GLY B 1 183 ? -21.234 7.406 16.547 1 52.78 183 GLY B O 1
ATOM 2873 N N . GLY B 1 184 ? -20.297 5.359 16.281 1 42.56 184 GLY B N 1
ATOM 2874 C CA . GLY B 1 184 ? -21.078 4.965 17.438 1 42.56 184 GLY B CA 1
ATOM 2875 C C . GLY B 1 184 ? -20.594 5.613 18.719 1 42.56 184 GLY B C 1
ATOM 2876 O O . GLY B 1 184 ? -21.406 5.887 19.625 1 42.56 184 GLY B O 1
ATOM 2877 N N . MET B 1 185 ? -19.297 5.812 18.703 1 38.19 185 MET B N 1
ATOM 2878 C CA . MET B 1 185 ? -18.781 6.406 19.938 1 38.19 185 MET B CA 1
ATOM 2879 C C . MET B 1 185 ? -18.984 7.918 19.938 1 38.19 185 MET B C 1
ATOM 2881 O O . MET B 1 185 ? -19.266 8.508 20.984 1 38.19 185 MET B O 1
ATOM 2885 N N . LYS B 1 186 ? -18.672 8.734 18.797 1 42.53 186 LYS B N 1
ATOM 2886 C CA . LYS B 1 186 ? -18.953 10.164 18.891 1 42.53 186 LYS B CA 1
ATOM 2887 C C . LYS B 1 186 ? -20.422 10.398 19.281 1 42.53 186 LYS B C 1
ATOM 2889 O O . LYS B 1 186 ? -20.75 11.406 19.906 1 42.53 186 LYS B O 1
ATOM 2894 N N . ALA B 1 187 ? -21.391 9.719 18.75 1 39.47 187 ALA B N 1
ATOM 2895 C CA . ALA B 1 187 ? -22.719 9.867 19.328 1 39.47 187 ALA B CA 1
ATOM 2896 C C . ALA B 1 187 ? -22.688 9.656 20.844 1 39.47 187 ALA B C 1
ATOM 2898 O O . ALA B 1 187 ? -23.453 10.297 21.578 1 39.47 187 ALA B O 1
ATOM 2899 N N . LEU B 1 188 ? -21.781 8.844 21.234 1 34.75 188 LEU B N 1
ATOM 2900 C CA . LEU B 1 188 ? -21.703 8.648 22.672 1 34.75 188 LEU B CA 1
ATOM 2901 C C . LEU B 1 188 ? -20.938 9.789 23.328 1 34.75 188 LEU B C 1
ATOM 2903 O O . LEU B 1 188 ? -21.297 10.219 24.438 1 34.75 188 LEU B O 1
ATOM 2907 N N . TYR B 1 189 ? -19.688 10.164 22.703 1 40.09 189 TYR B N 1
ATOM 2908 C CA . TYR B 1 189 ? -18.938 11.148 23.469 1 40.09 189 TYR B CA 1
ATOM 2909 C C . TYR B 1 189 ? -19.453 12.555 23.203 1 40.09 189 TYR B C 1
ATOM 2911 O O . TYR B 1 189 ? -18.844 13.539 23.625 1 40.09 189 TYR B O 1
ATOM 2919 N N . GLY B 1 190 ? -20.609 12.797 22.969 1 37.56 190 GLY B N 1
ATOM 2920 C CA . GLY B 1 190 ? -21.312 14.07 22.984 1 37.56 190 GLY B CA 1
ATOM 2921 C C . GLY B 1 190 ? -20.906 14.992 21.844 1 37.56 190 GLY B C 1
ATOM 2922 O O . GLY B 1 190 ? -21.188 16.188 21.891 1 37.56 190 GLY B O 1
ATOM 2923 N N . MET B 1 191 ? -19.969 14.57 21.016 1 34.62 191 MET B N 1
ATOM 2924 C CA . MET B 1 191 ? -19.578 15.531 20 1 34.62 191 MET B CA 1
ATOM 2925 C C . MET B 1 191 ? -20.562 15.531 18.844 1 34.62 191 MET B C 1
ATOM 2927 O O . MET B 1 191 ? -20.328 16.172 17.812 1 34.62 191 MET B O 1
ATOM 2931 N N . GLY B 1 192 ? -21.656 14.922 18.859 1 31.16 192 GLY B N 1
ATOM 2932 C CA . GLY B 1 192 ? -22.766 15.188 17.969 1 31.16 192 GLY B CA 1
ATOM 2933 C C . GLY B 1 192 ? -23.469 16.5 18.25 1 31.16 192 GLY B C 1
ATOM 2934 O O . GLY B 1 192 ? -23.453 16.984 19.391 1 31.16 192 GLY B O 1
#

Nearest PDB structures (foldseek):
  2ge3-assembly1_B  TM=8.398E-01  e=7.677E-14  Agrobacterium tumefaciens
  8gxk-assembly2_C  TM=7.539E-01  e=1.205E-13  Pseudomonas jinjuensis
  1yvo-assembly1_A  TM=8.549E-01  e=2.821E-12  Pseudomonas aeruginosa PAO1
  8gxj-assembly1_A  TM=7.346E-01  e=2.608E-13  Pseudomonas aeruginosa PAO1
  8gxf-assembly2_C  TM=7.616E-01  e=6.847E-13  Pseudomonas flexibilis

Foldseek 3Di:
DLPPDDPFDWDDFAPAIKTKGWDAPVCLVLQLVQLVQDDQQLCFQPPDRSVDSVVSNVVNVCVVVVQKTKMFIDDPRHTFKMKIWGADCPDPQRLETEIDMDGHPVCPPRCVLLVVVVVNVSVSVVVRHQKYKYKHFVVPPVNVVSCVVVPWDWDDKAFQPTATPVRDGTIMTMTMDGVVVCVVVCVVVVVD/DLPPDDPFDWDDFAPAIKTKGWDAPVCLVLQLVQLVQDDQQLCFQPPDRSVDSVVSNVVNVCVVVVQKTKMFIDDPRHTFKMKIWGADCPDPQRLETEIDMDGHPVCPPRCVLLVVVVVNVSVSVVVRRQKYKYKHFVVPPVNVVSCVVVPWDWDDKAFQPTATPVRDGTIMTMTMDGVVVCVVVCVVVVVD